Protein AF-A0AAU2EAS0-F1 (afdb_monomer_lite)

Radius of gyration: 35.14 Å; chains: 1; bounding box: 96×93×83 Å

Sequence (402 aa):
MPTAEDPQQRPADDPFEGLVLDEEFVRSAAVQEKSGRTRMLAARWKDNPPVDPGGRRSVNDGPKPGRRFGRKPKPVDPWGNVRRRPRRSWQAPVFVLLAVGVALAALNIDDLRNWNAARQGGGSADAAPAAVPTVGPETAKPSAAPPRVDDQQPTVARPWAGSPAEGWPAGPDAIVLPPATAVGVFDQEQVTDQLKLVKDFLVAANLDPAVIAAGRPEAALALLDQQPRERAVTALDKPSADLEGTWLFSRFNLRDAVPATDTVKVQGRTSFEGDGEDGVLVHTDYTFVYALRPGNGAAPVPGAVVAPATWTARTVVRREITFRFYDPKNYKVDPKKINFEKTESFAGNSSCSIDDGFYHPQFEQLAFGSSPEPSQTGPTTDPYDRSGAIRTDGVCGTVSRS

Secondary structure (DSSP, 8-state):
-PPPPPP-PPPS--TTTT----HHHHHH-S--PPPHHHHHHHHHHHHS-----S--------PPPPP----PPP-B-TTS-B-------THHHHHHHHHHHHHHHHHTHHHHHHHHHHHH--S--PPPP-PPPP--S-SS--SSPPPP------BSSSTTTTSGGGGS-BGGGG-PPPPP--BTTB-HHHHHHHHHHHHHHHHHHHT-HHHHTT---HHHHTTB-HHHHHHHHHHHHS-BTTB-TTSS---B-TTTEEES-S--EEEEEEEEEE-SSS-EEEEEEEEEEEEEEE-TT-EEPTT----TTSB-EEEEEEEEEEEEE--TTTS---TTSBEEEEEEEEEESS-SS--SSSB---BTTEE-SSPPPPP--SPEE-TT--SSPPP-S----EES--

Foldseek 3Di:
DDDDDDDDDDPPDPVCVPDDPDPVVVVPDPDDDDDPVVVVVVVVCVVPPDDDPPDDDPPPDDDDDDDDDDDDDQDDDPVRDRDDDPPPPPCPVVVVVVVVVVVVCVVCVVVVVVVVVVVPDPDDDDDDQPPQAQDAADDDFDQWFDDFGPDDFAWLVRLQPRHNLSNFDKALNSADFDQAQAFQPRHRVLRVLVSVLVSQLLRLQELPLCLQAVHDSVSNLVQAWDVVSVLLVCCQVPWDPVRFLPLRHAYADQQFKHASDSIKGKYWYWDKHYPVQSKIKIWIKMKIKTKIAGHVQWDFDPPDPDPRHIGIDIKIKIKIWIWIQHDVVVDVIDSSHTDTPDIDMDIAQFALPDRNSHGRGDDPGIDGDPDDGPPQPDEADASRIRSDDDDDPSRRHHYPGD

Structure (mmCIF, N/CA/C/O backbone):
data_AF-A0AAU2EAS0-F1
#
_entry.id   AF-A0AAU2EAS0-F1
#
loop_
_atom_site.group_PDB
_atom_site.id
_atom_site.type_symbol
_atom_site.label_atom_id
_atom_site.label_alt_id
_atom_site.label_comp_id
_atom_site.label_asym_id
_atom_site.label_entity_id
_atom_site.label_seq_id
_atom_site.pdbx_PDB_ins_code
_atom_site.Cartn_x
_atom_site.Cartn_y
_atom_site.Cartn_z
_atom_site.occupancy
_atom_site.B_iso_or_equiv
_atom_site.auth_seq_id
_atom_site.auth_comp_id
_atom_site.auth_asym_id
_atom_site.auth_atom_id
_atom_site.pdbx_PDB_model_num
ATOM 1 N N . MET A 1 1 ? -49.210 -14.762 -32.718 1.00 44.00 1 MET A N 1
ATOM 2 C CA . MET A 1 1 ? -47.930 -15.490 -32.606 1.00 44.00 1 MET A CA 1
ATOM 3 C C . MET A 1 1 ? -47.893 -16.098 -31.213 1.00 44.00 1 MET A C 1
ATOM 5 O O . MET A 1 1 ? -48.031 -15.324 -30.273 1.00 44.00 1 MET A O 1
ATOM 9 N N . PRO A 1 2 ? -47.857 -17.430 -31.072 1.00 45.62 2 PRO A N 1
ATOM 10 C CA . PRO A 1 2 ? -47.886 -18.085 -29.769 1.00 45.62 2 PRO A CA 1
ATOM 11 C C . PRO A 1 2 ? -46.558 -17.869 -29.028 1.00 45.62 2 PRO A C 1
ATOM 13 O O . PRO A 1 2 ? -45.495 -17.816 -29.644 1.00 45.62 2 PRO A O 1
ATOM 16 N N . THR A 1 3 ? -46.656 -17.692 -27.715 1.00 45.47 3 THR A N 1
ATOM 17 C CA . THR A 1 3 ? -45.556 -17.566 -26.755 1.00 45.47 3 THR A CA 1
ATOM 18 C C . THR A 1 3 ? -44.766 -18.872 -26.700 1.00 45.47 3 THR A C 1
ATOM 20 O O . THR A 1 3 ? -45.363 -19.943 -26.627 1.00 45.47 3 THR A O 1
ATOM 23 N N . ALA A 1 4 ? -43.437 -18.777 -26.770 1.00 51.62 4 ALA A N 1
ATOM 24 C CA . ALA A 1 4 ? -42.536 -19.922 -26.730 1.00 51.62 4 ALA A CA 1
ATOM 25 C C . ALA A 1 4 ? -42.695 -20.697 -25.413 1.00 51.62 4 ALA A C 1
ATOM 27 O O . ALA A 1 4 ? -42.632 -20.111 -24.332 1.00 51.62 4 ALA A O 1
ATOM 28 N N . GLU A 1 5 ? -42.921 -22.002 -25.542 1.00 53.66 5 GLU A N 1
ATOM 29 C CA . GLU A 1 5 ? -42.917 -22.970 -24.452 1.00 53.66 5 GLU A CA 1
ATOM 30 C C . GLU A 1 5 ? -41.537 -23.029 -23.780 1.00 53.66 5 GLU A C 1
ATOM 32 O O . GLU A 1 5 ? -40.491 -22.945 -24.428 1.00 53.66 5 GLU A O 1
ATOM 37 N N . ASP A 1 6 ? -41.576 -23.167 -22.459 1.00 54.75 6 ASP A N 1
ATOM 38 C CA . ASP A 1 6 ? -40.450 -23.357 -21.548 1.00 54.75 6 ASP A CA 1
ATOM 39 C C . ASP A 1 6 ? -39.645 -24.617 -21.944 1.00 54.75 6 ASP A C 1
ATOM 41 O O . ASP A 1 6 ? -40.243 -25.691 -22.102 1.00 54.75 6 ASP A O 1
ATOM 45 N N . PRO A 1 7 ? -38.315 -24.549 -22.161 1.00 58.56 7 PRO A N 1
ATOM 46 C CA . PRO A 1 7 ? -37.554 -25.727 -22.548 1.00 58.56 7 PRO A CA 1
ATOM 47 C C . PRO A 1 7 ? -37.453 -26.696 -21.366 1.00 58.56 7 PRO A C 1
ATOM 49 O O . PRO A 1 7 ? -36.887 -26.382 -20.321 1.00 58.56 7 PRO A O 1
ATOM 52 N N . GLN A 1 8 ? -37.985 -27.902 -21.572 1.00 57.97 8 GLN A N 1
ATOM 53 C CA . GLN A 1 8 ? -37.895 -29.051 -20.671 1.00 57.97 8 GLN A CA 1
ATOM 54 C C . GLN A 1 8 ? -36.509 -29.168 -20.009 1.00 57.97 8 GLN A C 1
ATOM 56 O O . GLN A 1 8 ? -35.476 -29.137 -20.686 1.00 57.97 8 GLN A O 1
ATOM 61 N N . GLN A 1 9 ? -36.499 -29.337 -18.682 1.00 55.31 9 GLN A N 1
ATOM 62 C CA . GLN A 1 9 ? -35.306 -29.639 -17.890 1.00 55.31 9 GLN A CA 1
ATOM 63 C C . GLN A 1 9 ? -34.540 -30.817 -18.505 1.00 55.31 9 GLN A C 1
ATOM 65 O O . GLN A 1 9 ? -35.053 -31.932 -18.613 1.00 55.31 9 GLN A O 1
ATOM 70 N N . ARG A 1 10 ? -33.296 -30.548 -18.916 1.00 61.62 10 ARG A N 1
ATOM 71 C CA . ARG A 1 10 ? -32.333 -31.571 -19.332 1.00 61.62 10 ARG A CA 1
ATOM 72 C C . ARG A 1 10 ? -32.112 -32.539 -18.156 1.00 61.62 10 ARG A C 1
ATOM 74 O O . ARG A 1 10 ? -31.970 -32.055 -17.033 1.00 61.62 10 ARG A O 1
ATOM 81 N N . PRO A 1 11 ? -32.074 -33.866 -18.378 1.00 60.28 11 PRO A N 1
ATOM 82 C CA . PRO A 1 11 ? -31.712 -34.812 -17.325 1.00 60.28 11 PRO A CA 1
ATOM 83 C C . PRO A 1 11 ? -30.334 -34.453 -16.747 1.00 60.28 11 PRO A C 1
ATOM 85 O O . PRO A 1 11 ? -29.430 -34.081 -17.493 1.00 60.28 11 PRO A O 1
ATOM 88 N N . ALA A 1 12 ? -30.230 -34.509 -15.418 1.00 61.00 12 ALA A N 1
ATOM 89 C CA . ALA A 1 12 ? -29.131 -33.964 -14.618 1.00 61.00 12 ALA A CA 1
ATOM 90 C C . ALA A 1 12 ? -27.866 -34.838 -14.574 1.00 61.00 12 ALA A C 1
ATOM 92 O O . ALA A 1 12 ? -26.908 -34.459 -13.913 1.00 61.00 12 ALA A O 1
ATOM 93 N N . ASP A 1 13 ? -27.842 -35.969 -15.274 1.00 65.62 13 ASP A N 1
ATOM 94 C CA . ASP A 1 13 ? -26.672 -36.841 -15.294 1.00 65.62 13 ASP A CA 1
ATOM 95 C C . ASP A 1 13 ? -25.756 -36.412 -16.446 1.00 65.62 13 ASP A C 1
ATOM 97 O O . ASP A 1 13 ? -25.936 -36.833 -17.593 1.00 65.62 13 ASP A O 1
ATOM 101 N N . ASP A 1 14 ? -24.794 -35.532 -16.157 1.00 71.75 14 ASP A N 1
ATOM 102 C CA . ASP A 1 14 ? -23.680 -35.286 -17.070 1.00 71.75 14 ASP A CA 1
ATOM 103 C C . ASP A 1 14 ? -22.786 -36.542 -17.066 1.00 71.75 14 ASP A C 1
ATOM 105 O O . ASP A 1 14 ? -22.161 -36.851 -16.050 1.00 71.75 14 ASP A O 1
ATOM 109 N N . PRO A 1 15 ? -22.695 -37.297 -18.180 1.00 69.81 15 PRO A N 1
ATOM 110 C CA . PRO A 1 15 ? -21.902 -38.526 -18.236 1.00 69.81 15 PRO A CA 1
ATOM 111 C C . PRO A 1 15 ? -20.395 -38.281 -18.059 1.00 69.81 15 PRO A C 1
ATOM 113 O O . PRO A 1 15 ? -19.621 -39.239 -18.010 1.00 69.81 15 PRO A O 1
ATOM 116 N N . PHE A 1 16 ? -19.968 -37.018 -18.001 1.00 68.69 16 PHE A N 1
ATOM 117 C CA . PHE A 1 16 ? -18.593 -36.605 -17.761 1.00 68.69 16 PHE A CA 1
ATOM 118 C C . PHE A 1 16 ? -18.350 -36.115 -16.325 1.00 68.69 16 PHE A C 1
ATOM 120 O O . PHE A 1 16 ? -17.200 -35.839 -15.968 1.00 68.69 16 PHE A O 1
ATOM 127 N N . GLU A 1 17 ? -19.385 -36.043 -15.484 1.00 64.50 17 GLU A N 1
ATOM 128 C CA . GLU A 1 17 ? -19.257 -35.642 -14.085 1.00 64.50 17 GLU A CA 1
ATOM 129 C C . GLU A 1 17 ? -18.503 -36.730 -13.301 1.00 64.50 17 GLU A C 1
ATOM 131 O O . GLU A 1 17 ? -18.980 -37.844 -13.096 1.00 64.50 17 GLU A O 1
ATOM 136 N N . GLY A 1 18 ? -17.257 -36.427 -12.921 1.00 69.25 18 GLY A N 1
ATOM 137 C CA . GLY A 1 18 ? -16.354 -37.365 -12.244 1.00 69.25 18 GLY A CA 1
ATOM 138 C C . GLY A 1 18 ? -15.391 -38.131 -13.158 1.00 69.25 18 GLY A C 1
ATOM 139 O O . GLY A 1 18 ? -14.654 -38.987 -12.664 1.00 69.25 18 GLY A O 1
ATOM 140 N N . LEU A 1 19 ? -15.335 -37.828 -14.463 1.00 76.00 19 LEU A N 1
ATOM 141 C CA . LEU A 1 19 ? -14.329 -38.415 -15.351 1.00 76.00 19 LEU A CA 1
ATOM 142 C C . LEU A 1 19 ? -12.927 -37.887 -14.997 1.00 76.00 19 LEU A C 1
ATOM 144 O O . LEU A 1 19 ? -12.584 -36.738 -15.277 1.00 76.00 19 LEU A O 1
ATOM 148 N N . VAL A 1 20 ? -12.095 -38.746 -14.410 1.00 78.25 20 VAL A N 1
ATOM 149 C CA . VAL A 1 20 ? -10.691 -38.446 -14.104 1.00 78.25 20 VAL A CA 1
ATOM 150 C C . VAL A 1 20 ? -9.820 -38.918 -15.269 1.00 78.25 20 VAL A C 1
ATOM 152 O O . VAL A 1 20 ? -9.676 -40.111 -15.519 1.00 78.25 20 VAL A O 1
ATOM 155 N N . LEU A 1 21 ? -9.251 -37.965 -16.010 1.00 82.25 21 LEU A N 1
ATOM 156 C CA . LEU A 1 21 ? -8.380 -38.212 -17.165 1.00 82.25 21 LEU A CA 1
ATOM 157 C C . LEU A 1 21 ? -6.929 -38.450 -16.722 1.00 82.25 21 LEU A C 1
ATOM 159 O O . LEU A 1 21 ? -6.027 -37.683 -17.065 1.00 82.25 21 LEU A O 1
ATOM 163 N N . ASP A 1 22 ? -6.715 -39.480 -15.912 1.00 82.69 22 ASP A N 1
ATOM 164 C CA . ASP A 1 22 ? -5.387 -39.861 -15.443 1.00 82.69 22 ASP A CA 1
ATOM 165 C C . ASP A 1 22 ? -4.621 -40.727 -16.461 1.00 82.69 22 ASP A C 1
ATOM 167 O O . ASP A 1 22 ? -5.073 -41.039 -17.568 1.00 82.69 22 ASP A O 1
ATOM 171 N N . GLU A 1 23 ? -3.394 -41.098 -16.103 1.00 79.56 23 GLU A N 1
ATOM 172 C CA . GLU A 1 23 ? -2.523 -41.864 -16.990 1.00 79.56 23 GLU A CA 1
ATOM 173 C C . GLU A 1 23 ? -3.018 -43.307 -17.220 1.00 79.56 23 GLU A C 1
ATOM 175 O O . GLU A 1 23 ? -2.691 -43.916 -18.242 1.00 79.56 23 GLU A O 1
ATOM 180 N N . GLU A 1 24 ? -3.842 -43.853 -16.321 1.00 81.44 24 GLU A N 1
ATOM 181 C CA . GLU A 1 24 ? -4.450 -45.177 -16.470 1.00 81.44 24 GLU A CA 1
ATOM 182 C C . GLU A 1 24 ? -5.606 -45.146 -17.484 1.00 81.44 24 GLU A C 1
ATOM 184 O O . GLU A 1 24 ? -5.688 -46.020 -18.358 1.00 81.44 24 GLU A O 1
ATOM 189 N N . PHE A 1 25 ? -6.423 -44.088 -17.469 1.00 81.00 25 PHE A N 1
ATOM 190 C CA . PHE A 1 25 ? -7.437 -43.826 -18.494 1.00 81.00 25 PHE A CA 1
ATOM 191 C C . PHE A 1 25 ? -6.817 -43.741 -19.898 1.00 81.00 25 PHE A C 1
ATOM 193 O O . PHE A 1 25 ? -7.283 -44.383 -20.842 1.00 81.00 25 PHE A O 1
ATOM 200 N N . VAL A 1 26 ? -5.703 -43.014 -20.043 1.00 77.31 26 VAL A N 1
ATOM 201 C CA . VAL A 1 26 ? -5.007 -42.884 -21.337 1.00 77.31 26 VAL A CA 1
ATOM 202 C C . VAL A 1 26 ? -4.434 -44.225 -21.813 1.00 77.31 26 VAL A C 1
ATOM 204 O O . VAL A 1 26 ? -4.465 -44.525 -23.009 1.00 77.31 26 VAL A O 1
ATOM 207 N N . ARG A 1 27 ? -3.922 -45.059 -20.898 1.00 78.50 27 ARG A N 1
ATOM 208 C CA . ARG A 1 27 ? -3.342 -46.370 -21.239 1.00 78.50 27 ARG A CA 1
ATOM 209 C C . ARG A 1 27 ? -4.390 -47.436 -21.566 1.00 78.50 27 ARG A C 1
ATOM 211 O O . ARG A 1 27 ? -4.086 -48.332 -22.350 1.00 78.50 27 ARG A O 1
ATOM 218 N N . SER A 1 28 ? -5.591 -47.347 -20.998 1.00 79.31 28 SER A N 1
ATOM 219 C CA . SER A 1 28 ? -6.680 -48.318 -21.198 1.00 79.31 28 SER A CA 1
ATOM 220 C C . SER A 1 28 ? -7.534 -48.065 -22.450 1.00 79.31 28 SER A C 1
ATOM 222 O O . SER A 1 28 ? -8.387 -48.887 -22.790 1.00 79.31 28 SER A O 1
ATOM 224 N N . ALA A 1 29 ? -7.289 -46.973 -23.183 1.00 80.88 29 ALA A N 1
ATOM 225 C CA . ALA A 1 29 ? -8.020 -46.642 -24.401 1.00 80.88 29 ALA A CA 1
ATOM 226 C C . ALA A 1 29 ? -7.905 -47.745 -25.476 1.00 80.88 29 ALA A C 1
ATOM 228 O O . ALA A 1 29 ? -6.829 -48.017 -26.013 1.00 80.88 29 ALA A O 1
ATOM 229 N N . ALA A 1 30 ? -9.045 -48.339 -25.846 1.00 79.75 30 ALA A N 1
ATOM 230 C CA . ALA A 1 30 ? -9.130 -49.399 -26.857 1.00 79.75 30 ALA A CA 1
ATOM 231 C C . ALA A 1 30 ? -8.795 -48.920 -28.284 1.00 79.75 30 ALA A C 1
ATOM 233 O O . ALA A 1 30 ? -8.456 -49.726 -29.152 1.00 79.75 30 ALA A O 1
ATOM 234 N N . VAL A 1 31 ? -8.891 -47.610 -28.535 1.00 76.06 31 VAL A N 1
ATOM 235 C CA . VAL A 1 31 ? -8.602 -46.988 -29.831 1.00 76.06 31 VAL A CA 1
ATOM 236 C C . VAL A 1 31 ? -7.561 -45.896 -29.632 1.00 76.06 31 VAL A C 1
ATOM 238 O O . VAL A 1 31 ? -7.829 -44.864 -29.026 1.00 76.06 31 VAL A O 1
ATOM 241 N N . GLN A 1 32 ? -6.368 -46.114 -30.180 1.00 75.06 32 GLN A N 1
ATOM 242 C CA . GLN A 1 32 ? -5.329 -45.093 -30.249 1.00 75.06 32 GLN A CA 1
ATOM 243 C C . GLN A 1 32 ? -5.331 -44.458 -31.636 1.00 75.06 32 GLN A C 1
ATOM 245 O O . GLN A 1 32 ? -4.895 -45.060 -32.622 1.00 75.06 32 GLN A O 1
ATOM 250 N N . GLU A 1 33 ? -5.801 -43.217 -31.725 1.00 80.56 33 GLU A N 1
ATOM 251 C CA . GLU A 1 33 ? -5.630 -42.434 -32.940 1.00 80.56 33 GLU A CA 1
ATOM 252 C C . GLU A 1 33 ? -4.224 -41.842 -33.019 1.00 80.56 33 GLU A C 1
ATOM 254 O O . GLU A 1 33 ? -3.668 -41.308 -32.059 1.00 80.56 33 GLU A O 1
ATOM 259 N N . LYS A 1 34 ? -3.638 -41.885 -34.216 1.00 82.12 34 LYS A N 1
ATOM 260 C CA . LYS A 1 34 ? -2.358 -41.228 -34.473 1.00 82.12 34 LYS A CA 1
ATOM 261 C C . LYS A 1 34 ? -2.511 -39.709 -34.327 1.00 82.12 34 LYS A C 1
ATOM 263 O O . LYS A 1 34 ? -3.485 -39.129 -34.823 1.00 82.12 34 LYS A O 1
ATOM 268 N N . SER A 1 35 ? -1.498 -39.065 -33.736 1.00 82.56 35 SER A N 1
ATOM 269 C CA . SER A 1 35 ? -1.426 -37.600 -33.633 1.00 82.56 35 SER A CA 1
ATOM 270 C C . SER A 1 35 ? -1.692 -36.930 -34.990 1.00 82.56 35 SER A C 1
ATOM 272 O O . SER A 1 35 ? -1.351 -37.486 -36.044 1.00 82.56 35 SER A O 1
ATOM 274 N N . GLY A 1 36 ? -2.271 -35.723 -34.987 1.00 80.50 36 GLY A N 1
ATOM 275 C CA . GLY A 1 36 ? -2.578 -34.987 -36.223 1.00 80.50 36 GLY A CA 1
ATOM 276 C C . GLY A 1 36 ? -1.362 -34.850 -37.150 1.00 80.50 36 GLY A C 1
ATOM 277 O O . GLY A 1 36 ? -1.465 -35.062 -38.358 1.00 80.50 36 GLY A O 1
ATOM 278 N N . ARG A 1 37 ? -0.170 -34.645 -36.574 1.00 79.56 37 ARG A N 1
ATOM 279 C CA . ARG A 1 37 ? 1.103 -34.592 -37.308 1.00 79.56 37 ARG A CA 1
ATOM 280 C C . ARG A 1 37 ? 1.444 -35.912 -38.000 1.00 79.56 37 ARG A C 1
ATOM 282 O O . ARG A 1 37 ? 1.909 -35.907 -39.138 1.00 79.56 37 ARG A O 1
ATOM 289 N N . THR A 1 38 ? 1.209 -37.046 -37.345 1.00 82.44 38 THR A N 1
ATOM 290 C CA . THR A 1 38 ? 1.463 -38.373 -37.923 1.00 82.44 38 THR A CA 1
ATOM 291 C C . THR A 1 38 ? 0.492 -38.679 -39.064 1.00 82.44 38 THR A C 1
ATOM 293 O O . THR A 1 38 ? 0.906 -39.254 -40.067 1.00 82.44 38 THR A O 1
ATOM 296 N N . ARG A 1 39 ? -0.779 -38.264 -38.953 1.00 83.62 39 ARG A N 1
ATOM 297 C CA . ARG A 1 39 ? -1.760 -38.381 -40.046 1.00 83.62 39 ARG A CA 1
ATOM 298 C C . ARG A 1 39 ? -1.379 -37.511 -41.242 1.00 83.62 39 ARG A C 1
ATOM 300 O O . ARG A 1 39 ? -1.379 -38.007 -42.364 1.00 83.62 39 ARG A O 1
ATOM 307 N N . MET A 1 40 ? -0.962 -36.266 -41.001 1.00 84.94 40 MET A N 1
ATOM 308 C CA . MET A 1 40 ? -0.454 -35.377 -42.052 1.00 84.94 40 MET A CA 1
ATOM 309 C C . MET A 1 40 ? 0.780 -35.949 -42.756 1.00 84.94 40 MET A C 1
ATOM 311 O O . MET A 1 40 ? 0.846 -35.917 -43.980 1.00 84.94 40 MET A O 1
ATOM 315 N N . LEU A 1 41 ? 1.749 -36.496 -42.012 1.00 83.69 41 LEU A N 1
ATOM 316 C CA . LEU A 1 41 ? 2.936 -37.123 -42.604 1.00 83.69 41 LEU A CA 1
ATOM 317 C C . LEU A 1 41 ? 2.582 -38.382 -43.396 1.00 83.69 41 LEU A C 1
ATOM 319 O O . LEU A 1 41 ? 3.081 -38.552 -44.501 1.00 83.69 41 LEU A O 1
ATOM 323 N N . ALA A 1 42 ? 1.693 -39.229 -42.873 1.00 82.94 42 ALA A N 1
ATOM 324 C CA . ALA A 1 42 ? 1.240 -40.426 -43.574 1.00 82.94 42 ALA A CA 1
ATOM 325 C C . ALA A 1 42 ? 0.490 -40.088 -44.873 1.00 82.94 42 ALA A C 1
ATOM 327 O O . ALA A 1 42 ? 0.729 -40.735 -45.888 1.00 82.94 42 ALA A O 1
ATOM 328 N N . ALA A 1 43 ? -0.363 -39.057 -44.867 1.00 83.81 43 ALA A N 1
ATOM 329 C CA . ALA A 1 43 ? -1.012 -38.550 -46.075 1.00 83.81 43 ALA A CA 1
ATOM 330 C C . ALA A 1 43 ? 0.021 -37.984 -47.064 1.00 83.81 43 ALA A C 1
ATOM 332 O O . ALA A 1 43 ? 0.046 -38.381 -48.224 1.00 83.81 43 ALA A O 1
ATOM 333 N N . ARG A 1 44 ? 0.954 -37.150 -46.585 1.00 80.94 44 ARG A N 1
ATOM 334 C CA . ARG A 1 44 ? 2.026 -36.575 -47.411 1.00 80.94 44 ARG A CA 1
ATOM 335 C C . ARG A 1 44 ? 2.905 -37.644 -48.060 1.00 80.94 44 ARG A C 1
ATOM 337 O O . ARG A 1 44 ? 3.296 -37.483 -49.208 1.00 80.94 44 ARG A O 1
ATOM 344 N N . TRP A 1 45 ? 3.215 -38.720 -47.341 1.00 85.75 45 TRP A N 1
ATOM 345 C CA . TRP A 1 45 ? 4.032 -39.828 -47.844 1.00 85.75 45 TRP A CA 1
ATOM 346 C C . TRP A 1 45 ? 3.270 -40.787 -48.757 1.00 85.75 45 TRP A C 1
ATOM 348 O O . TRP A 1 45 ? 3.908 -41.539 -49.489 1.00 85.75 45 TRP A O 1
ATOM 358 N N . LYS A 1 46 ? 1.932 -40.760 -48.735 1.00 80.38 46 LYS A N 1
ATOM 359 C CA . LYS A 1 46 ? 1.097 -41.503 -49.684 1.00 80.38 46 LYS A CA 1
ATOM 360 C C . LYS A 1 46 ? 1.213 -40.916 -51.093 1.00 80.38 46 LYS A C 1
ATOM 362 O O . LYS A 1 46 ? 1.302 -41.679 -52.048 1.00 80.38 46 LYS A O 1
ATOM 367 N N . ASP A 1 47 ? 1.279 -39.588 -51.189 1.00 79.88 47 ASP A N 1
ATOM 368 C CA . ASP A 1 47 ? 1.386 -38.873 -52.467 1.00 79.88 47 ASP A CA 1
ATOM 369 C C . ASP A 1 47 ? 2.846 -38.600 -52.869 1.00 79.88 47 ASP A C 1
ATOM 371 O O . ASP A 1 47 ? 3.178 -38.603 -54.050 1.00 79.88 47 ASP A O 1
ATOM 375 N N . ASN A 1 48 ? 3.733 -38.386 -51.891 1.00 80.69 48 ASN A N 1
ATOM 376 C CA . ASN A 1 48 ? 5.159 -38.118 -52.092 1.00 80.69 48 ASN A CA 1
ATOM 377 C C . ASN A 1 48 ? 6.008 -38.943 -51.111 1.00 80.69 48 ASN A C 1
ATOM 379 O O . ASN A 1 48 ? 6.420 -38.426 -50.061 1.00 80.69 48 ASN A O 1
ATOM 383 N N . PRO A 1 49 ? 6.271 -40.229 -51.409 1.00 77.31 49 PRO A N 1
ATOM 384 C CA . PRO A 1 49 ? 7.150 -41.036 -50.579 1.00 77.31 49 PRO A CA 1
ATOM 385 C C . PRO A 1 49 ? 8.561 -40.423 -50.566 1.00 77.31 49 PRO A C 1
ATOM 387 O O . PRO A 1 49 ? 9.032 -39.938 -51.599 1.00 77.31 49 PRO A O 1
ATOM 390 N N . PRO A 1 50 ? 9.255 -40.417 -49.415 1.00 71.75 50 PRO A N 1
ATOM 391 C CA . PRO A 1 50 ? 10.613 -39.902 -49.341 1.00 71.75 50 PRO A CA 1
ATOM 392 C C . PRO A 1 50 ? 11.518 -40.689 -50.295 1.00 71.75 50 PRO A C 1
ATOM 394 O O . PRO A 1 50 ? 11.616 -41.914 -50.216 1.00 71.75 50 PRO A O 1
ATOM 397 N N . VAL A 1 51 ? 12.176 -39.975 -51.206 1.00 69.69 51 VAL A N 1
ATOM 398 C CA . VAL A 1 51 ? 13.189 -40.551 -52.090 1.00 69.69 51 VAL A CA 1
ATOM 399 C C . VAL A 1 51 ? 14.428 -40.815 -51.242 1.00 69.69 51 VAL A C 1
ATOM 401 O O . VAL A 1 51 ? 15.040 -39.880 -50.730 1.00 69.69 51 VAL A O 1
ATOM 404 N N . ASP A 1 52 ? 14.772 -42.091 -51.068 1.00 54.41 52 ASP A N 1
ATOM 405 C CA . ASP A 1 52 ? 16.031 -42.513 -50.454 1.00 54.41 52 ASP A CA 1
ATOM 406 C C . ASP A 1 52 ? 17.195 -41.874 -51.235 1.00 54.41 52 ASP A C 1
ATOM 408 O O . ASP A 1 52 ? 17.321 -42.137 -52.439 1.00 54.41 52 ASP A O 1
ATOM 412 N N . PRO A 1 53 ? 18.039 -41.023 -50.617 1.00 51.53 53 PRO A N 1
ATOM 413 C CA . PRO A 1 53 ? 19.236 -40.505 -51.258 1.00 51.53 53 PRO A CA 1
ATOM 414 C C . PRO A 1 53 ? 20.267 -41.637 -51.338 1.00 51.53 53 PRO A C 1
ATOM 416 O O . PRO A 1 53 ? 21.209 -41.692 -50.555 1.00 51.53 53 PRO A O 1
ATOM 419 N N . GLY A 1 54 ? 20.032 -42.569 -52.268 1.00 54.22 54 GLY A N 1
ATOM 420 C CA . GLY A 1 54 ? 20.932 -43.627 -52.722 1.00 54.22 54 GLY A CA 1
ATOM 421 C C . GLY A 1 54 ? 21.902 -44.129 -51.661 1.00 54.22 54 GLY A C 1
ATOM 422 O O . GLY A 1 54 ? 23.100 -43.870 -51.767 1.00 54.22 54 GLY A O 1
ATOM 423 N N . GLY A 1 55 ? 21.405 -44.834 -50.641 1.00 50.19 55 GLY A N 1
ATOM 424 C CA . GLY A 1 55 ? 22.247 -45.052 -49.472 1.00 50.19 55 GLY A CA 1
ATOM 425 C C . GLY A 1 55 ? 21.944 -46.244 -48.585 1.00 50.19 55 GLY A C 1
ATOM 426 O O . GLY A 1 55 ? 22.304 -46.153 -47.414 1.00 50.19 55 GLY A O 1
ATOM 427 N N . ARG A 1 56 ? 21.341 -47.335 -49.090 1.00 46.28 56 ARG A N 1
ATOM 428 C CA . ARG A 1 56 ? 21.541 -48.732 -48.618 1.00 46.28 56 ARG A CA 1
ATOM 429 C C . ARG A 1 56 ? 20.569 -49.705 -49.301 1.00 46.28 56 ARG A C 1
ATOM 431 O O . ARG A 1 56 ? 19.478 -49.962 -48.810 1.00 46.28 56 ARG A O 1
ATOM 438 N N . ARG A 1 57 ? 21.012 -50.355 -50.381 1.00 41.66 57 ARG A N 1
ATOM 439 C CA . ARG A 1 57 ? 20.478 -51.674 -50.761 1.00 41.66 57 ARG A CA 1
ATOM 440 C C . ARG A 1 57 ? 21.486 -52.729 -50.330 1.00 41.66 57 ARG A C 1
ATOM 442 O O . ARG A 1 57 ? 22.554 -52.840 -50.927 1.00 41.66 57 ARG A O 1
ATOM 449 N N . SER A 1 58 ? 21.159 -53.497 -49.294 1.00 46.31 58 SER A N 1
ATOM 450 C CA . SER A 1 58 ? 21.819 -54.777 -49.043 1.00 46.31 58 SER A CA 1
ATOM 451 C C . SER A 1 58 ? 21.302 -55.782 -50.072 1.00 46.31 58 SER A C 1
ATOM 453 O O . SER A 1 58 ? 20.370 -56.536 -49.811 1.00 46.31 58 SER A O 1
ATOM 455 N N . VAL A 1 59 ? 21.880 -55.768 -51.269 1.00 43.75 59 VAL A N 1
ATOM 456 C CA . VAL A 1 59 ? 21.738 -56.875 -52.219 1.00 43.75 59 VAL A CA 1
ATOM 457 C C . VAL A 1 59 ? 22.672 -57.998 -51.779 1.00 43.75 59 VAL A C 1
ATOM 459 O O . VAL A 1 59 ? 23.780 -58.159 -52.280 1.00 43.75 59 VAL A O 1
ATOM 462 N N . ASN A 1 60 ? 22.219 -58.757 -50.784 1.00 49.03 60 ASN A N 1
ATOM 463 C CA . ASN A 1 60 ? 22.554 -60.170 -50.714 1.00 49.03 60 ASN A CA 1
ATOM 464 C C . ASN A 1 60 ? 21.588 -60.854 -51.676 1.00 49.03 60 ASN A C 1
ATOM 466 O O . ASN A 1 60 ? 20.426 -60.966 -51.322 1.00 49.03 60 ASN A O 1
ATOM 470 N N . ASP A 1 61 ? 22.038 -61.165 -52.894 1.00 48.97 61 ASP A N 1
ATOM 471 C CA . ASP A 1 61 ? 21.631 -62.339 -53.686 1.00 48.97 61 ASP A CA 1
ATOM 472 C C . ASP A 1 61 ? 22.244 -62.254 -55.094 1.00 48.97 61 ASP A C 1
ATOM 474 O O . ASP A 1 61 ? 21.855 -61.450 -55.937 1.00 48.97 61 ASP A O 1
ATOM 478 N N . GLY A 1 62 ? 23.255 -63.090 -55.337 1.00 42.34 62 GLY A N 1
ATOM 479 C CA . GLY A 1 62 ? 23.921 -63.266 -56.627 1.00 42.34 62 GLY A CA 1
ATOM 480 C C . GLY A 1 62 ? 24.785 -64.537 -56.610 1.00 42.34 62 GLY A C 1
ATOM 481 O O . GLY A 1 62 ? 25.344 -64.875 -55.560 1.00 42.34 62 GLY A O 1
ATOM 482 N N . PRO A 1 63 ? 24.867 -65.297 -57.718 1.00 39.53 63 PRO A N 1
ATOM 483 C CA . PRO A 1 63 ? 25.287 -66.696 -57.700 1.00 39.53 63 PRO A CA 1
ATOM 484 C C . PRO A 1 63 ? 26.794 -66.846 -57.456 1.00 39.53 63 PRO A C 1
ATOM 486 O O . PRO A 1 63 ? 27.607 -66.125 -58.029 1.00 39.53 63 PRO A O 1
ATOM 489 N N . LYS A 1 64 ? 27.173 -67.815 -56.613 1.00 49.88 64 LYS A N 1
ATOM 490 C CA . LYS A 1 64 ? 28.572 -68.144 -56.288 1.00 49.88 64 LYS A CA 1
ATOM 491 C C . LYS A 1 64 ? 29.227 -68.973 -57.405 1.00 49.88 64 LYS A C 1
ATOM 493 O O . LYS A 1 64 ? 28.772 -70.095 -57.625 1.00 49.88 64 LYS A O 1
ATOM 498 N N . PRO A 1 65 ? 30.360 -68.543 -57.998 1.00 42.38 65 PRO A N 1
ATOM 499 C CA . PRO A 1 65 ? 31.261 -69.430 -58.722 1.00 42.38 65 PRO A CA 1
ATOM 500 C C . PRO A 1 65 ? 32.461 -69.838 -57.852 1.00 42.38 65 PRO A C 1
ATOM 502 O O . PRO A 1 65 ? 32.836 -69.176 -56.882 1.00 42.38 65 PRO A O 1
ATOM 505 N N . GLY A 1 66 ? 33.026 -70.996 -58.190 1.00 40.69 66 GLY A N 1
ATOM 506 C CA . GLY A 1 66 ? 33.884 -71.811 -57.338 1.00 40.69 66 GLY A CA 1
ATOM 507 C C . GLY A 1 66 ? 35.228 -71.196 -56.943 1.00 40.69 66 GLY A C 1
ATOM 508 O O . GLY A 1 66 ? 35.893 -70.495 -57.702 1.00 40.69 66 GLY A O 1
ATOM 509 N N . ARG A 1 67 ? 35.655 -71.542 -55.724 1.00 46.44 67 ARG A N 1
ATOM 510 C CA . ARG A 1 67 ? 36.992 -71.266 -55.193 1.00 46.44 67 ARG A CA 1
ATOM 511 C C . ARG A 1 67 ? 38.044 -72.029 -55.992 1.00 46.44 67 ARG A C 1
ATOM 513 O O . ARG A 1 67 ? 38.036 -73.258 -56.006 1.00 46.44 67 ARG A O 1
ATOM 520 N N . ARG A 1 68 ? 39.028 -71.310 -56.530 1.00 42.03 68 ARG A N 1
ATOM 521 C CA . ARG A 1 68 ? 40.323 -71.889 -56.888 1.00 42.03 68 ARG A CA 1
ATOM 522 C C . ARG A 1 68 ? 41.449 -70.912 -56.546 1.00 42.03 68 ARG A C 1
ATOM 524 O O . ARG A 1 68 ? 41.453 -69.773 -56.990 1.00 42.03 68 ARG A O 1
ATOM 531 N N . PHE A 1 69 ? 42.386 -71.439 -55.762 1.00 42.09 69 PHE A N 1
ATOM 532 C CA . PHE A 1 69 ? 43.716 -70.927 -55.421 1.00 42.09 69 PHE A CA 1
ATOM 533 C C . PHE A 1 69 ? 43.834 -69.882 -54.301 1.00 42.09 69 PHE A C 1
ATOM 535 O O . PHE A 1 69 ? 43.317 -68.769 -54.335 1.00 42.09 69 PHE A O 1
ATOM 542 N N . GLY A 1 70 ? 44.555 -70.310 -53.262 1.00 53.47 70 GLY A N 1
ATOM 543 C CA . GLY A 1 70 ? 44.795 -69.592 -52.025 1.00 53.47 70 GLY A CA 1
ATOM 544 C C . GLY A 1 70 ? 45.754 -68.422 -52.192 1.00 53.47 70 GLY A C 1
ATOM 545 O O . GLY A 1 70 ? 46.955 -68.600 -52.360 1.00 53.47 70 GLY A O 1
ATOM 546 N N . ARG A 1 71 ? 45.214 -67.220 -52.015 1.00 52.28 71 ARG A N 1
ATOM 547 C CA . ARG A 1 71 ? 45.907 -66.045 -51.480 1.00 52.28 71 ARG A CA 1
ATOM 548 C C . ARG A 1 71 ? 44.891 -65.295 -50.625 1.00 52.28 71 ARG A C 1
ATOM 550 O O . ARG A 1 71 ? 43.804 -64.987 -51.100 1.00 52.28 71 ARG A O 1
ATOM 557 N N . LYS A 1 72 ? 45.209 -65.038 -49.351 1.00 50.22 72 LYS A N 1
ATOM 558 C CA . LYS A 1 72 ? 44.338 -64.237 -48.475 1.00 50.22 72 LYS A CA 1
ATOM 559 C C . LYS A 1 72 ? 44.224 -62.824 -49.080 1.00 50.22 72 LYS A C 1
ATOM 561 O O . LYS A 1 72 ? 45.266 -62.180 -49.228 1.00 50.22 72 LYS A O 1
ATOM 566 N N . PRO A 1 73 ? 43.026 -62.335 -49.449 1.00 49.94 73 PRO A N 1
ATOM 567 C CA . PRO A 1 73 ? 42.888 -60.996 -50.003 1.00 49.94 73 PRO A CA 1
ATOM 568 C C . PRO A 1 73 ? 43.204 -59.965 -48.916 1.00 49.94 73 PRO A C 1
ATOM 570 O O . PRO A 1 73 ? 42.694 -60.047 -47.796 1.00 49.94 73 PRO A O 1
ATOM 573 N N . LYS A 1 74 ? 44.070 -58.996 -49.229 1.00 56.41 74 LYS A N 1
ATOM 574 C CA . LYS A 1 74 ? 44.249 -57.814 -48.377 1.00 56.41 74 LYS A CA 1
ATOM 575 C C . LYS A 1 74 ? 42.941 -57.013 -48.441 1.00 56.41 74 LYS A C 1
ATOM 577 O O . LYS A 1 74 ? 42.487 -56.752 -49.553 1.00 56.41 74 LYS A O 1
ATOM 582 N N . PRO A 1 75 ? 42.320 -56.640 -47.308 1.00 54.03 75 PRO A N 1
ATOM 583 C CA . PRO A 1 75 ? 41.079 -55.878 -47.331 1.00 54.03 75 PRO A CA 1
ATOM 584 C C . PRO A 1 75 ? 41.353 -54.501 -47.941 1.00 54.03 75 PRO A C 1
ATOM 586 O O . PRO A 1 75 ? 42.024 -53.664 -47.338 1.00 54.03 75 PRO A O 1
ATOM 589 N N . VAL A 1 76 ? 40.861 -54.304 -49.157 1.00 59.16 76 VAL A N 1
ATOM 590 C CA . VAL A 1 76 ? 40.775 -53.010 -49.837 1.00 59.16 76 VAL A CA 1
ATOM 591 C C . VAL A 1 76 ? 39.399 -52.403 -49.564 1.00 59.16 76 VAL A C 1
ATOM 593 O O . VAL A 1 76 ? 38.473 -53.095 -49.133 1.00 59.16 76 VAL A O 1
ATOM 596 N N . ASP A 1 77 ? 39.275 -51.090 -49.696 1.00 63.69 77 ASP A N 1
ATOM 597 C CA . ASP A 1 77 ? 37.969 -50.432 -49.698 1.00 63.69 77 ASP A CA 1
ATOM 598 C C . ASP A 1 77 ? 37.265 -50.610 -51.068 1.00 63.69 77 ASP A C 1
ATOM 600 O O . ASP A 1 77 ? 37.871 -51.138 -52.005 1.00 63.69 77 ASP A O 1
ATOM 604 N N . PRO A 1 78 ? 35.984 -50.216 -51.210 1.00 63.53 78 PRO A N 1
ATOM 605 C CA . PRO A 1 78 ? 35.223 -50.370 -52.457 1.00 63.53 78 PRO A CA 1
ATOM 606 C C . PRO A 1 78 ? 35.796 -49.626 -53.678 1.00 63.53 78 PRO A C 1
ATOM 608 O O . PRO A 1 78 ? 35.273 -49.792 -54.774 1.00 63.53 78 PRO A O 1
ATOM 611 N N . TRP A 1 79 ? 36.857 -48.830 -53.502 1.00 57.72 79 TRP A N 1
ATOM 612 C CA . TRP A 1 79 ? 37.486 -47.999 -54.534 1.00 57.72 79 TRP A CA 1
ATOM 613 C C . TRP A 1 79 ? 38.910 -48.463 -54.893 1.00 57.72 79 TRP A C 1
ATOM 615 O O . TRP A 1 79 ? 39.614 -47.781 -55.631 1.00 57.72 79 TRP A O 1
ATOM 625 N N . GLY A 1 80 ? 39.342 -49.631 -54.399 1.00 64.38 80 GLY A N 1
ATOM 626 C CA . GLY A 1 80 ? 40.608 -50.262 -54.789 1.00 64.38 80 GLY A CA 1
ATOM 627 C C . GLY A 1 80 ? 41.845 -49.781 -54.025 1.00 64.38 80 GLY A C 1
ATOM 628 O O . GLY A 1 80 ? 42.964 -50.149 -54.388 1.00 64.38 80 GLY A O 1
ATOM 629 N N . ASN A 1 81 ? 41.684 -49.019 -52.940 1.00 68.38 81 ASN A N 1
ATOM 630 C CA . ASN A 1 81 ? 42.816 -48.509 -52.172 1.00 68.38 81 ASN A CA 1
ATOM 631 C C . ASN A 1 81 ? 43.267 -49.500 -51.087 1.00 68.38 81 ASN A C 1
ATOM 633 O O . ASN A 1 81 ? 42.469 -50.121 -50.377 1.00 68.38 81 ASN A O 1
ATOM 637 N N . VAL A 1 82 ? 44.587 -49.632 -50.911 1.00 56.53 82 VAL A N 1
ATOM 638 C CA . VAL A 1 82 ? 45.184 -50.463 -49.854 1.00 56.53 82 VAL A CA 1
ATOM 639 C C . VAL A 1 82 ? 44.938 -49.797 -48.498 1.00 56.53 82 VAL A C 1
ATOM 641 O O . VAL A 1 82 ? 45.497 -48.733 -48.222 1.00 56.53 82 VAL A O 1
ATOM 644 N N . ARG A 1 83 ? 44.138 -50.424 -47.622 1.00 49.81 83 ARG A N 1
ATOM 645 C CA . ARG A 1 83 ? 43.881 -49.913 -46.264 1.00 49.81 83 ARG A CA 1
ATOM 646 C C . ARG A 1 83 ? 45.199 -49.758 -45.500 1.00 49.81 83 ARG A C 1
ATOM 648 O O . ARG A 1 83 ? 45.803 -50.744 -45.071 1.00 49.81 83 ARG A O 1
ATOM 655 N N . ARG A 1 84 ? 45.645 -48.515 -45.291 1.00 53.03 84 ARG A N 1
ATOM 656 C CA . ARG A 1 84 ? 46.710 -48.213 -44.328 1.00 53.03 84 ARG A CA 1
ATOM 657 C C . ARG A 1 84 ? 46.174 -48.561 -42.941 1.00 53.03 84 ARG A C 1
ATOM 659 O O . ARG A 1 84 ? 45.143 -48.043 -42.524 1.00 53.03 84 ARG A O 1
ATOM 666 N N . ARG A 1 85 ? 46.859 -49.474 -42.245 1.00 50.50 85 ARG A N 1
ATOM 667 C CA . ARG A 1 85 ? 46.589 -49.824 -40.842 1.00 50.50 85 ARG A CA 1
ATOM 668 C C . ARG A 1 85 ? 46.494 -48.503 -40.060 1.00 50.50 85 ARG A C 1
ATOM 670 O O . ARG A 1 85 ? 47.463 -47.742 -40.137 1.00 50.50 85 ARG A O 1
ATOM 677 N N . PRO A 1 86 ? 45.380 -48.179 -39.377 1.00 50.09 86 PRO A N 1
ATOM 678 C CA . PRO A 1 86 ? 45.307 -46.923 -38.651 1.00 50.09 86 PRO A CA 1
ATOM 679 C C . PRO A 1 86 ? 46.409 -46.973 -37.599 1.00 50.09 86 PRO A C 1
ATOM 681 O O . PRO A 1 86 ? 46.413 -47.847 -36.728 1.00 50.09 86 PRO A O 1
ATOM 684 N N . ARG A 1 87 ? 47.402 -46.082 -37.716 1.00 53.50 87 ARG A N 1
ATOM 685 C CA . ARG A 1 87 ? 48.274 -45.777 -36.583 1.00 53.50 87 ARG A CA 1
ATOM 686 C C . ARG A 1 87 ? 47.313 -45.414 -35.466 1.00 53.50 87 ARG A C 1
ATOM 688 O O . ARG A 1 87 ? 46.528 -44.492 -35.658 1.00 53.50 87 ARG A O 1
ATOM 695 N N . ARG A 1 88 ? 47.318 -46.192 -34.378 1.00 55.75 88 ARG A N 1
ATOM 696 C CA . ARG A 1 88 ? 46.551 -45.927 -33.158 1.00 55.75 88 ARG A CA 1
ATOM 697 C C . ARG A 1 88 ? 46.835 -44.475 -32.790 1.00 55.75 88 ARG A C 1
ATOM 699 O O . ARG A 1 88 ? 47.914 -44.170 -32.290 1.00 55.75 88 ARG A O 1
ATOM 706 N N . SER A 1 89 ? 45.938 -43.579 -33.190 1.00 60.78 89 SER A N 1
ATOM 707 C CA . SER A 1 89 ? 46.157 -42.151 -33.087 1.00 60.78 89 SER A CA 1
ATOM 708 C C . SER A 1 89 ? 46.003 -41.845 -31.615 1.00 60.78 89 SER A C 1
ATOM 710 O O . SER A 1 89 ? 44.907 -41.849 -31.066 1.00 60.78 89 SER A O 1
ATOM 712 N N . TRP A 1 90 ? 47.130 -41.611 -30.953 1.00 61.91 90 TRP A N 1
ATOM 713 C CA . TRP A 1 90 ? 47.160 -41.153 -29.565 1.00 61.91 90 TRP A CA 1
ATOM 714 C C . TRP A 1 90 ? 46.341 -39.862 -29.370 1.00 61.91 90 TRP A C 1
ATOM 716 O O . TRP A 1 90 ? 45.956 -39.525 -28.263 1.00 61.91 90 TRP A O 1
ATOM 726 N N . GLN A 1 91 ? 46.008 -39.186 -30.472 1.00 68.50 91 GLN A N 1
ATOM 727 C CA . GLN A 1 91 ? 45.152 -38.010 -30.547 1.00 68.50 91 GLN A CA 1
ATOM 728 C C . GLN A 1 91 ? 43.649 -38.313 -30.417 1.00 68.50 91 GLN A C 1
ATOM 730 O O . GLN A 1 91 ? 42.907 -37.429 -30.011 1.00 68.50 91 GLN A O 1
ATOM 735 N N . ALA A 1 92 ? 43.170 -39.527 -30.720 1.00 69.50 92 ALA A N 1
ATOM 736 C CA . ALA A 1 92 ? 41.748 -39.864 -30.581 1.00 69.50 92 ALA A CA 1
ATOM 737 C C . ALA A 1 92 ? 41.228 -39.730 -29.132 1.00 69.50 92 ALA A C 1
ATOM 739 O O . ALA A 1 92 ? 40.215 -39.058 -28.945 1.00 69.50 92 ALA A O 1
ATOM 740 N N . PRO A 1 93 ? 41.902 -40.272 -28.093 1.00 70.94 93 PRO A N 1
ATOM 741 C CA . PRO A 1 93 ? 41.481 -40.024 -26.714 1.00 70.94 93 PRO A CA 1
ATOM 742 C C . PRO A 1 93 ? 41.617 -38.547 -26.318 1.00 70.94 93 PRO A C 1
ATOM 744 O O . PRO A 1 93 ? 40.793 -38.061 -25.555 1.00 70.94 93 PRO A O 1
ATOM 747 N N . VAL A 1 94 ? 42.585 -37.810 -26.877 1.00 79.62 94 VAL A N 1
ATOM 748 C CA . VAL A 1 94 ? 42.735 -36.364 -26.629 1.00 79.62 94 VAL A CA 1
ATOM 749 C C . VAL A 1 94 ? 41.543 -35.583 -27.178 1.00 79.62 94 VAL A C 1
ATOM 751 O O . VAL A 1 94 ? 40.999 -34.749 -26.468 1.00 79.62 94 VAL A O 1
ATOM 754 N N . PHE A 1 95 ? 41.088 -35.880 -28.398 1.00 78.38 95 PHE A N 1
ATOM 755 C CA . PHE A 1 95 ? 39.908 -35.236 -28.984 1.00 78.38 95 PHE A CA 1
ATOM 756 C C . PHE A 1 95 ? 38.620 -35.576 -28.235 1.00 78.38 95 PHE A C 1
ATOM 758 O O . PHE A 1 95 ? 37.776 -34.702 -28.065 1.00 78.38 95 PHE A O 1
ATOM 765 N N . VAL A 1 96 ? 38.479 -36.815 -27.752 1.00 82.25 96 VAL A N 1
ATOM 766 C CA . VAL A 1 96 ? 37.340 -37.199 -26.906 1.00 82.25 96 VAL A CA 1
ATOM 767 C C . VAL A 1 96 ? 37.383 -36.438 -25.579 1.00 82.25 96 VAL A C 1
ATOM 769 O O . VAL A 1 96 ? 36.373 -35.861 -25.194 1.00 82.25 96 VAL A O 1
ATOM 772 N N . LEU A 1 97 ? 38.540 -36.348 -24.916 1.00 80.94 97 LEU A N 1
ATOM 773 C CA . LEU A 1 97 ? 38.692 -35.564 -23.684 1.00 80.94 97 LEU A CA 1
ATOM 774 C C . LEU A 1 97 ? 38.434 -34.069 -23.904 1.00 80.94 97 LEU A C 1
ATOM 776 O O . LEU A 1 97 ? 37.793 -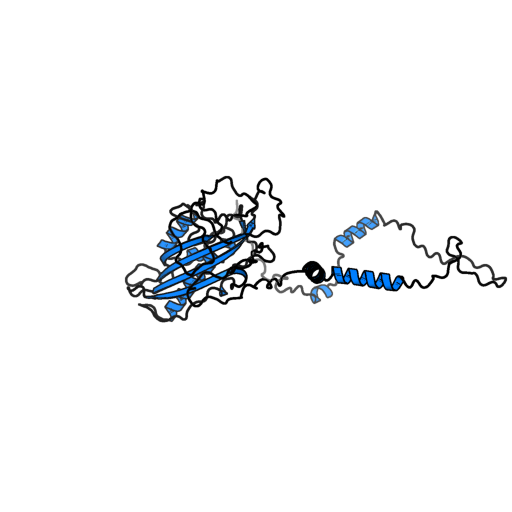33.441 -23.069 1.00 80.94 97 LEU A O 1
ATOM 780 N N . LEU A 1 98 ? 38.870 -33.509 -25.034 1.00 84.75 98 LEU A N 1
ATOM 781 C CA . LEU A 1 98 ? 38.586 -32.122 -25.405 1.00 84.75 98 LEU A CA 1
ATOM 782 C C . LEU A 1 98 ? 37.091 -31.897 -25.641 1.00 84.75 98 LEU A C 1
ATOM 784 O O . LEU A 1 98 ? 36.542 -30.923 -25.141 1.00 84.75 98 LEU A O 1
ATOM 788 N N . ALA A 1 99 ? 36.418 -32.804 -26.352 1.00 82.38 99 ALA A N 1
ATOM 789 C CA . ALA A 1 99 ? 34.980 -32.715 -26.589 1.00 82.38 99 ALA A CA 1
ATOM 790 C C . ALA A 1 99 ? 34.175 -32.841 -25.286 1.00 82.38 99 ALA A C 1
ATOM 792 O O . ALA A 1 99 ? 33.232 -32.081 -25.082 1.00 82.38 99 ALA A O 1
ATOM 793 N N . VAL A 1 100 ? 34.575 -33.739 -24.376 1.00 85.75 100 VAL A N 1
ATOM 794 C CA . VAL A 1 100 ? 33.980 -33.833 -23.033 1.00 85.75 100 VAL A CA 1
ATOM 795 C C . VAL A 1 100 ? 34.262 -32.566 -22.223 1.00 85.75 100 VAL A C 1
ATOM 797 O O . VAL A 1 100 ? 33.348 -32.047 -21.596 1.00 85.75 100 VAL A O 1
ATOM 800 N N . GLY A 1 101 ? 35.477 -32.018 -22.280 1.00 78.94 101 GLY A N 1
ATOM 801 C CA . GLY A 1 101 ? 35.822 -30.759 -21.615 1.00 78.94 101 GLY A CA 1
ATOM 802 C C . GLY A 1 101 ? 34.996 -29.574 -22.120 1.00 78.94 101 GLY A C 1
ATOM 803 O O . GLY A 1 101 ? 34.492 -28.798 -21.318 1.00 78.94 101 GLY A O 1
ATOM 804 N N . VAL A 1 102 ? 34.785 -29.470 -23.434 1.00 81.81 102 VAL A N 1
ATOM 805 C CA . VAL A 1 102 ? 33.929 -28.437 -24.040 1.00 81.81 102 VAL A CA 1
ATOM 806 C C . VAL A 1 102 ? 32.459 -28.643 -23.667 1.00 81.81 102 VAL A C 1
ATOM 808 O O . VAL A 1 102 ? 31.776 -27.673 -23.356 1.00 81.81 102 VAL A O 1
ATOM 811 N N . ALA A 1 103 ? 31.968 -29.885 -23.640 1.00 77.19 103 ALA A N 1
ATOM 812 C CA . ALA A 1 103 ? 30.601 -30.181 -23.214 1.00 77.19 103 ALA A CA 1
ATOM 813 C C . ALA A 1 103 ? 30.377 -29.857 -21.727 1.00 77.19 103 ALA A C 1
ATOM 815 O O . ALA A 1 103 ? 29.369 -29.249 -21.382 1.00 77.19 103 ALA A O 1
ATOM 816 N N . LEU A 1 104 ? 31.331 -30.192 -20.853 1.00 73.12 104 LEU A N 1
ATOM 817 C CA . LEU A 1 104 ? 31.286 -29.839 -19.430 1.00 73.12 104 LEU A CA 1
ATOM 818 C C . LEU A 1 104 ? 31.393 -28.322 -19.213 1.00 73.12 104 LEU A C 1
ATOM 820 O O . LEU A 1 104 ? 30.683 -27.784 -18.373 1.00 73.12 104 LEU A O 1
ATOM 824 N N . ALA A 1 105 ? 32.207 -27.622 -20.007 1.00 63.38 105 ALA A N 1
ATOM 825 C CA . ALA A 1 105 ? 32.283 -26.161 -19.994 1.00 63.38 105 ALA A CA 1
ATOM 826 C C . ALA A 1 105 ? 30.979 -25.494 -20.472 1.00 63.38 105 ALA A C 1
ATOM 828 O O . ALA A 1 105 ? 30.583 -24.465 -19.935 1.00 63.38 105 ALA A O 1
ATOM 829 N N . ALA A 1 106 ? 30.286 -26.083 -21.452 1.00 66.19 106 ALA A N 1
ATOM 830 C CA . ALA A 1 106 ? 28.992 -25.598 -21.933 1.00 66.19 106 ALA A CA 1
ATOM 831 C C . ALA A 1 106 ? 27.846 -25.870 -20.942 1.00 66.19 106 ALA A C 1
ATOM 833 O O . ALA A 1 106 ? 26.899 -25.092 -20.872 1.00 66.19 106 ALA A O 1
ATOM 834 N N . LEU A 1 107 ? 27.934 -26.955 -20.170 1.00 70.06 107 LEU A N 1
ATOM 835 C CA . LEU A 1 107 ? 26.983 -27.278 -19.102 1.00 70.06 107 LEU A CA 1
ATOM 836 C C . LEU A 1 107 ? 27.226 -26.470 -17.821 1.00 70.06 107 LEU A C 1
ATOM 838 O O . LEU A 1 107 ? 26.354 -26.438 -16.961 1.00 70.06 107 LEU A O 1
ATOM 842 N N . ASN A 1 108 ? 28.386 -25.823 -17.700 1.00 65.94 108 ASN A N 1
ATOM 843 C CA . ASN A 1 108 ? 28.787 -25.085 -16.509 1.00 65.94 108 ASN A CA 1
ATOM 844 C C . ASN A 1 108 ? 29.386 -23.717 -16.884 1.00 65.94 108 ASN A C 1
ATOM 846 O O . ASN A 1 108 ? 30.514 -23.364 -16.532 1.00 65.94 108 ASN A O 1
ATOM 850 N N . ILE A 1 109 ? 28.615 -22.958 -17.673 1.00 65.06 109 ILE A N 1
ATOM 851 C CA . ILE A 1 109 ? 28.982 -21.625 -18.177 1.00 65.06 109 ILE A CA 1
ATOM 852 C C . ILE A 1 109 ? 29.272 -20.649 -17.028 1.00 65.06 109 ILE A C 1
ATOM 854 O O . ILE A 1 109 ? 30.135 -19.783 -17.179 1.00 65.06 109 ILE A O 1
ATOM 858 N N . ASP A 1 110 ? 28.608 -20.807 -15.883 1.00 61.53 110 ASP A N 1
ATOM 859 C CA . ASP A 1 110 ? 28.800 -19.951 -14.710 1.00 61.53 110 ASP A CA 1
ATOM 860 C C . ASP A 1 110 ? 30.148 -20.210 -14.019 1.00 61.53 110 ASP A C 1
ATOM 862 O O . ASP A 1 110 ? 30.872 -19.259 -13.728 1.00 61.53 110 ASP A O 1
ATOM 866 N N . ASP A 1 111 ? 30.577 -21.469 -13.884 1.00 64.81 111 ASP A N 1
ATOM 867 C CA . ASP A 1 111 ? 31.916 -21.796 -13.370 1.00 64.81 111 ASP A CA 1
ATOM 868 C C . ASP A 1 111 ? 33.030 -21.350 -14.325 1.00 64.81 111 ASP A C 1
ATOM 870 O O . ASP A 1 111 ? 34.085 -20.886 -13.888 1.00 64.81 111 ASP A O 1
ATOM 874 N N . LEU A 1 112 ? 32.799 -21.424 -15.641 1.00 58.06 112 LEU A N 1
ATOM 875 C CA . LEU A 1 112 ? 33.759 -20.941 -16.636 1.00 58.06 112 LEU A CA 1
ATOM 876 C C . LEU A 1 112 ? 33.882 -19.407 -16.614 1.00 58.06 112 LEU A C 1
ATOM 878 O O . LEU A 1 112 ? 34.984 -18.873 -16.768 1.00 58.06 112 LEU A O 1
ATOM 882 N N . ARG A 1 113 ? 32.766 -18.696 -16.395 1.00 64.62 113 ARG A N 1
ATOM 883 C CA . ARG A 1 113 ? 32.731 -17.237 -16.194 1.00 64.62 113 ARG A CA 1
ATOM 884 C C . ARG A 1 113 ? 33.454 -16.838 -14.910 1.00 64.62 113 ARG A C 1
ATOM 886 O O . ARG A 1 113 ? 34.296 -15.944 -14.960 1.00 64.62 113 ARG A O 1
ATOM 893 N N . ASN A 1 114 ? 33.210 -17.553 -13.814 1.00 65.06 114 ASN A N 1
ATOM 894 C CA . ASN A 1 114 ? 33.870 -17.331 -12.526 1.00 65.06 114 ASN A CA 1
ATOM 895 C C . ASN A 1 114 ? 35.379 -17.614 -12.599 1.00 65.06 114 ASN A C 1
ATOM 897 O O . ASN A 1 114 ? 36.187 -16.830 -12.104 1.00 65.06 114 ASN A O 1
ATOM 901 N N . TRP A 1 115 ? 35.787 -18.686 -13.283 1.00 64.62 115 TRP A N 1
ATOM 902 C CA . TRP A 1 115 ? 37.198 -19.024 -13.485 1.00 64.62 115 TRP A CA 1
ATOM 903 C C . TRP A 1 115 ? 37.927 -18.006 -14.371 1.00 64.62 115 TRP A C 1
ATOM 905 O O . TRP A 1 115 ? 39.075 -17.661 -14.092 1.00 64.62 115 TRP A O 1
ATOM 915 N N . ASN A 1 116 ? 37.273 -17.490 -15.418 1.00 62.88 116 ASN A N 1
ATOM 916 C CA . ASN A 1 116 ? 37.851 -16.464 -16.289 1.00 62.88 116 ASN A CA 1
ATOM 917 C C . ASN A 1 116 ? 37.939 -15.094 -15.586 1.00 62.88 116 ASN A C 1
ATOM 919 O O . ASN A 1 116 ? 38.930 -14.388 -15.762 1.00 62.88 116 ASN A O 1
ATOM 923 N N . ALA A 1 117 ? 36.965 -14.758 -14.731 1.00 58.34 117 ALA A N 1
ATOM 924 C CA . ALA A 1 117 ? 37.019 -13.586 -13.852 1.00 58.34 117 ALA A CA 1
ATOM 925 C C . ALA A 1 117 ? 38.174 -13.691 -12.836 1.00 58.34 117 ALA A C 1
ATOM 927 O O . ALA A 1 117 ? 38.969 -12.763 -12.701 1.00 58.34 117 ALA A O 1
ATOM 928 N N . ALA A 1 118 ? 38.357 -14.864 -12.218 1.00 56.41 118 ALA A N 1
ATOM 929 C CA . ALA A 1 118 ? 39.452 -15.129 -11.281 1.00 56.41 118 ALA A CA 1
ATOM 930 C C . ALA A 1 118 ? 40.849 -15.089 -11.932 1.00 56.41 118 ALA A C 1
ATOM 932 O O . ALA A 1 118 ? 41.847 -14.864 -11.250 1.00 56.41 118 ALA A O 1
ATOM 933 N N . ARG A 1 119 ? 40.947 -15.307 -13.250 1.00 60.81 119 ARG A N 1
ATOM 934 C CA . ARG A 1 119 ? 42.224 -15.302 -13.985 1.00 60.81 119 ARG A CA 1
ATOM 935 C C . ARG A 1 119 ? 42.628 -13.924 -14.517 1.00 60.81 119 ARG A C 1
ATOM 937 O O . ARG A 1 119 ? 43.803 -13.736 -14.822 1.00 60.81 119 ARG A O 1
ATOM 944 N N . GLN A 1 120 ? 41.682 -12.990 -14.635 1.00 57.66 120 GLN A N 1
ATOM 945 C CA . GLN A 1 120 ? 41.930 -11.610 -15.081 1.00 57.66 120 GLN A CA 1
ATOM 946 C C . GLN A 1 120 ? 42.061 -10.613 -13.912 1.00 57.66 120 GLN A C 1
ATOM 948 O O . GLN A 1 120 ? 42.597 -9.525 -14.107 1.00 57.66 120 GLN A O 1
ATOM 953 N N . GLY A 1 121 ? 41.653 -10.987 -12.694 1.00 44.75 121 GLY A N 1
ATOM 954 C CA . GLY A 1 121 ? 41.757 -10.162 -11.484 1.00 44.75 121 GLY A CA 1
ATOM 955 C C . GLY A 1 121 ? 43.076 -10.330 -10.727 1.00 44.75 121 GLY A C 1
ATOM 956 O O . GLY A 1 121 ? 43.122 -10.953 -9.671 1.00 44.75 121 GLY A O 1
ATOM 957 N N . GLY A 1 122 ? 44.166 -9.776 -11.257 1.00 46.47 122 GLY A N 1
ATOM 958 C CA . GLY A 1 122 ? 45.401 -9.563 -10.503 1.00 46.47 122 GLY A CA 1
ATOM 959 C C . GLY A 1 122 ? 45.422 -8.169 -9.880 1.00 46.47 122 GLY A C 1
ATOM 960 O O . GLY A 1 122 ? 45.995 -7.262 -10.474 1.00 46.47 122 GLY A O 1
ATOM 961 N N . GLY A 1 123 ? 44.823 -8.000 -8.699 1.00 42.91 123 GLY A N 1
ATOM 962 C CA . GLY A 1 123 ? 44.950 -6.777 -7.901 1.00 42.91 123 GLY A CA 1
ATOM 963 C C . GLY A 1 123 ? 43.659 -6.354 -7.206 1.00 42.91 123 GLY A C 1
ATOM 964 O O . GLY A 1 123 ? 42.671 -6.081 -7.871 1.00 42.91 123 GLY A O 1
ATOM 965 N N . SER A 1 124 ? 43.752 -6.237 -5.879 1.00 41.12 124 SER A N 1
ATOM 966 C CA . SER A 1 124 ? 42.735 -5.787 -4.918 1.00 41.12 124 SER A CA 1
ATOM 967 C C . SER A 1 124 ? 41.711 -6.844 -4.504 1.00 41.12 124 SER A C 1
ATOM 969 O O . SER A 1 124 ? 40.963 -7.393 -5.301 1.00 41.12 124 SER A O 1
ATOM 971 N N . ALA A 1 125 ? 41.718 -7.142 -3.204 1.00 49.78 125 ALA A N 1
ATOM 972 C CA . ALA A 1 125 ? 40.683 -7.905 -2.532 1.00 49.78 125 ALA A CA 1
ATOM 973 C C . ALA A 1 125 ? 39.386 -7.085 -2.548 1.00 49.78 125 ALA A C 1
ATOM 975 O O . ALA A 1 125 ? 39.124 -6.317 -1.623 1.00 49.78 125 ALA A O 1
ATOM 976 N N . ASP A 1 126 ? 38.610 -7.220 -3.619 1.00 41.66 126 ASP A N 1
ATOM 977 C CA . ASP A 1 126 ? 37.232 -6.758 -3.648 1.00 41.66 126 ASP A CA 1
ATOM 978 C C . ASP A 1 126 ? 36.440 -7.579 -2.630 1.00 41.66 126 ASP A C 1
ATOM 980 O O . ASP A 1 126 ? 36.404 -8.815 -2.668 1.00 41.66 126 ASP A O 1
ATOM 984 N N . ALA A 1 127 ? 35.847 -6.875 -1.668 1.00 46.28 127 ALA A N 1
ATOM 985 C CA . ALA A 1 127 ? 34.835 -7.438 -0.797 1.00 46.28 127 ALA A CA 1
ATOM 986 C C . ALA A 1 127 ? 33.761 -8.091 -1.676 1.00 46.28 127 ALA A C 1
ATOM 988 O O . ALA A 1 127 ? 33.291 -7.484 -2.638 1.00 46.28 127 ALA A O 1
ATOM 989 N N . ALA A 1 128 ? 33.388 -9.334 -1.363 1.00 44.00 128 ALA A N 1
ATOM 990 C CA . ALA A 1 128 ? 32.243 -9.968 -2.003 1.00 44.00 128 ALA A CA 1
ATOM 991 C C . ALA A 1 128 ? 31.036 -9.009 -1.932 1.00 44.00 128 ALA A C 1
ATOM 993 O O . ALA A 1 128 ? 30.852 -8.395 -0.874 1.00 44.00 128 ALA A O 1
ATOM 994 N N . PRO A 1 129 ? 30.235 -8.866 -3.008 1.00 48.81 129 PRO A N 1
ATOM 995 C CA . PRO A 1 129 ? 29.062 -7.999 -2.993 1.00 48.81 129 PRO A CA 1
ATOM 996 C C . PRO A 1 129 ? 28.213 -8.354 -1.775 1.00 48.81 129 PRO A C 1
ATOM 998 O O . PRO A 1 129 ? 27.902 -9.530 -1.546 1.00 48.81 129 PRO A O 1
ATOM 1001 N N . ALA A 1 130 ? 27.921 -7.358 -0.943 1.00 55.81 130 ALA A N 1
ATOM 1002 C CA . ALA A 1 130 ? 27.219 -7.581 0.310 1.00 55.81 130 ALA A CA 1
ATOM 1003 C C . ALA A 1 130 ? 25.811 -8.100 -0.013 1.00 55.81 130 ALA A C 1
ATOM 1005 O O . ALA A 1 130 ? 24.979 -7.374 -0.556 1.00 55.81 130 ALA A O 1
ATOM 1006 N N . ALA A 1 131 ? 25.549 -9.376 0.281 1.00 65.62 131 ALA A N 1
ATOM 1007 C CA . ALA A 1 131 ? 24.230 -9.960 0.086 1.00 65.62 131 ALA A CA 1
ATOM 1008 C C . ALA A 1 131 ? 23.195 -9.167 0.900 1.00 65.62 131 ALA A C 1
ATOM 1010 O O . ALA A 1 131 ? 23.407 -8.903 2.086 1.00 65.62 131 ALA A O 1
ATOM 1011 N N . VAL A 1 132 ? 22.078 -8.790 0.268 1.00 78.69 132 VAL A N 1
ATOM 1012 C CA . VAL A 1 132 ? 20.989 -8.084 0.954 1.00 78.69 132 VAL A CA 1
ATOM 1013 C C . VAL A 1 132 ? 20.470 -8.982 2.081 1.00 78.69 132 VAL A C 1
ATOM 1015 O O . VAL A 1 132 ? 20.076 -10.122 1.810 1.00 78.69 132 VAL A O 1
ATOM 1018 N N . PRO A 1 133 ? 20.468 -8.523 3.346 1.00 83.12 133 PRO A N 1
ATOM 1019 C CA . PRO A 1 133 ? 19.985 -9.342 4.444 1.00 83.12 133 PRO A CA 1
ATOM 1020 C C . PRO A 1 133 ? 18.493 -9.616 4.256 1.00 83.12 133 PRO A C 1
ATOM 1022 O O . PRO A 1 133 ? 17.706 -8.701 4.016 1.00 83.12 133 PRO A O 1
ATOM 1025 N N . THR A 1 134 ? 18.097 -10.882 4.385 1.00 88.44 134 THR A N 1
ATOM 1026 C CA . THR A 1 134 ? 16.677 -11.231 4.473 1.00 88.44 134 THR A CA 1
ATOM 1027 C C . THR A 1 134 ? 16.145 -10.764 5.822 1.00 88.44 134 THR A C 1
ATOM 1029 O O . THR A 1 134 ? 16.707 -11.106 6.864 1.00 88.44 134 THR A O 1
ATOM 1032 N N . VAL A 1 135 ? 15.072 -9.980 5.803 1.00 90.69 135 VAL A N 1
ATOM 1033 C CA . VAL A 1 135 ? 14.422 -9.431 6.994 1.00 90.69 135 VAL A CA 1
ATOM 1034 C C . VAL A 1 135 ? 13.007 -9.984 7.116 1.00 90.69 135 VAL A C 1
ATOM 1036 O O . VAL A 1 135 ? 12.337 -10.240 6.118 1.00 90.69 135 VAL A O 1
ATOM 1039 N N . GLY A 1 136 ? 12.552 -10.182 8.352 1.00 89.12 136 GLY A N 1
ATOM 1040 C CA . GLY A 1 136 ? 11.151 -10.497 8.626 1.00 89.12 136 GLY A CA 1
ATOM 1041 C C . GLY A 1 136 ? 10.251 -9.257 8.547 1.00 89.12 136 GLY A C 1
ATOM 1042 O O . GLY A 1 136 ? 10.751 -8.145 8.334 1.00 89.12 136 GLY A O 1
ATOM 1043 N N . PRO A 1 137 ? 8.935 -9.436 8.752 1.00 88.06 137 PRO A N 1
ATOM 1044 C CA . PRO A 1 137 ? 8.008 -8.331 8.965 1.00 88.06 137 PRO A CA 1
ATOM 1045 C C . PRO A 1 137 ? 8.461 -7.427 10.114 1.00 88.06 137 PRO A C 1
ATOM 1047 O O . PRO A 1 137 ? 8.994 -7.893 11.125 1.00 88.06 137 PRO A O 1
ATOM 1050 N N . GLU A 1 138 ? 8.260 -6.128 9.950 1.00 86.12 138 GLU A N 1
ATOM 1051 C CA . GLU A 1 138 ? 8.730 -5.130 10.900 1.00 86.12 138 GLU A CA 1
ATOM 1052 C C . GLU A 1 138 ? 7.904 -5.115 12.194 1.00 86.12 138 GLU A C 1
ATOM 1054 O O . GLU A 1 138 ? 6.676 -5.080 12.184 1.00 86.12 138 GLU A O 1
ATOM 1059 N N . THR A 1 139 ? 8.601 -5.085 13.331 1.00 84.25 139 THR A N 1
ATOM 1060 C CA . THR A 1 139 ? 7.991 -5.028 14.670 1.00 84.25 139 THR A CA 1
ATOM 1061 C C . THR A 1 139 ? 8.193 -3.683 15.372 1.00 84.25 139 THR A C 1
ATOM 1063 O O . THR A 1 139 ? 7.529 -3.402 16.368 1.00 84.25 139 THR A O 1
ATOM 1066 N N . ALA A 1 140 ? 9.091 -2.831 14.869 1.00 87.12 140 ALA A N 1
ATOM 1067 C CA . ALA A 1 140 ? 9.403 -1.520 15.428 1.00 87.12 140 ALA A CA 1
ATOM 1068 C C . ALA A 1 140 ? 9.779 -0.536 14.319 1.00 87.12 140 ALA A C 1
ATOM 1070 O O . ALA A 1 140 ? 10.336 -0.932 13.300 1.00 87.12 140 ALA A O 1
ATOM 1071 N N . LYS A 1 141 ? 9.512 0.757 14.541 1.00 89.19 141 LYS A N 1
ATOM 1072 C CA . LYS A 1 141 ? 9.825 1.792 13.549 1.00 89.19 141 LYS A CA 1
ATOM 1073 C C . LYS A 1 141 ? 11.347 1.836 13.308 1.00 89.19 141 LYS A C 1
ATOM 1075 O O . LYS A 1 141 ? 12.085 1.861 14.299 1.00 89.19 141 LYS A O 1
ATOM 1080 N N . PRO A 1 142 ? 11.831 1.892 12.053 1.00 90.69 142 PRO A N 1
ATOM 1081 C CA . PRO A 1 142 ? 13.254 2.007 11.773 1.00 90.69 142 PRO A CA 1
ATOM 1082 C C . PRO A 1 142 ? 13.804 3.332 12.299 1.00 90.69 142 PRO A C 1
ATOM 1084 O O . PRO A 1 142 ? 13.147 4.368 12.218 1.00 90.69 142 PRO A O 1
ATOM 1087 N N . SER A 1 143 ? 15.029 3.316 12.814 1.00 90.56 143 SER A N 1
ATOM 1088 C CA . SER A 1 143 ? 15.724 4.529 13.263 1.00 90.56 143 SER A CA 1
ATOM 1089 C C . SER A 1 143 ? 16.583 5.177 12.176 1.00 90.56 143 SER A C 1
ATOM 1091 O O . SER A 1 143 ? 17.046 6.299 12.363 1.00 90.56 143 SER A O 1
ATOM 1093 N N . ALA A 1 144 ? 16.808 4.485 11.056 1.00 91.50 144 ALA A N 1
ATOM 1094 C CA . ALA A 1 144 ? 17.603 4.961 9.932 1.00 91.50 144 ALA A CA 1
ATOM 1095 C C . ALA A 1 144 ? 17.147 4.320 8.613 1.00 91.50 144 ALA A C 1
ATOM 1097 O O . ALA A 1 144 ? 16.458 3.294 8.614 1.00 91.50 144 ALA A O 1
ATOM 1098 N N . ALA A 1 145 ? 17.589 4.906 7.499 1.00 90.69 145 ALA A N 1
ATOM 1099 C CA . ALA A 1 145 ? 17.444 4.332 6.168 1.00 90.69 145 ALA A CA 1
ATOM 1100 C C . ALA A 1 145 ? 18.093 2.935 6.074 1.00 90.69 145 ALA A C 1
ATOM 1102 O O . ALA A 1 145 ? 19.111 2.675 6.731 1.00 90.69 145 ALA A O 1
ATOM 1103 N N . PRO A 1 146 ? 17.559 2.032 5.231 1.00 90.62 146 PRO A N 1
ATOM 1104 C CA . PRO A 1 146 ? 18.195 0.744 5.001 1.00 90.62 146 PRO A CA 1
ATOM 1105 C C . PRO A 1 146 ? 19.581 0.926 4.357 1.00 90.62 146 PRO A C 1
ATOM 1107 O O . PRO A 1 146 ? 19.771 1.864 3.573 1.00 90.62 146 PRO A O 1
ATOM 1110 N N . PRO A 1 147 ? 20.545 0.022 4.625 1.00 86.56 147 PRO A N 1
ATOM 1111 C CA . PRO A 1 147 ? 21.884 0.100 4.049 1.00 86.56 147 PRO A CA 1
ATOM 1112 C C . PRO A 1 147 ? 21.876 0.253 2.524 1.00 86.56 147 PRO A C 1
ATOM 1114 O O . PRO A 1 147 ? 20.939 -0.163 1.830 1.00 86.56 147 PRO A O 1
ATOM 1117 N N . ARG A 1 148 ? 22.941 0.853 1.983 1.00 84.62 148 ARG A N 1
ATOM 1118 C CA . ARG A 1 148 ? 23.151 0.860 0.535 1.00 84.62 148 ARG A CA 1
ATOM 1119 C C . ARG A 1 148 ? 23.383 -0.578 0.064 1.00 84.62 148 ARG A C 1
ATOM 1121 O O . ARG A 1 148 ? 24.078 -1.343 0.725 1.00 84.62 148 ARG A O 1
ATOM 1128 N N . VAL A 1 149 ? 22.771 -0.914 -1.062 1.00 85.38 149 VAL A N 1
ATOM 1129 C CA . VAL A 1 149 ? 22.971 -2.172 -1.783 1.00 85.38 149 VAL A CA 1
ATOM 1130 C C . VAL A 1 149 ? 23.732 -1.823 -3.055 1.00 85.38 149 VAL A C 1
ATOM 1132 O O . VAL A 1 149 ? 23.547 -0.720 -3.570 1.00 85.38 149 VAL A O 1
ATOM 1135 N N . ASP A 1 150 ? 24.592 -2.718 -3.533 1.00 84.06 150 ASP A N 1
ATOM 1136 C CA . ASP A 1 150 ? 25.288 -2.517 -4.804 1.00 84.06 150 ASP A CA 1
ATOM 1137 C C . ASP A 1 150 ? 24.277 -2.349 -5.943 1.00 84.06 150 ASP A C 1
ATOM 1139 O O . ASP A 1 150 ? 23.319 -3.122 -6.053 1.00 84.06 150 ASP A O 1
ATOM 1143 N N . ASP A 1 151 ? 24.505 -1.352 -6.798 1.00 80.12 151 ASP A N 1
ATOM 1144 C CA . ASP A 1 151 ? 23.613 -1.061 -7.913 1.00 80.12 151 ASP A CA 1
ATOM 1145 C C . ASP A 1 151 ? 23.615 -2.241 -8.890 1.00 80.12 151 ASP A C 1
ATOM 1147 O O . ASP A 1 151 ? 24.614 -2.566 -9.538 1.00 80.12 151 ASP A O 1
ATOM 1151 N N . GLN A 1 152 ? 22.469 -2.909 -8.989 1.00 85.19 152 GLN A N 1
ATOM 1152 C CA . GLN A 1 152 ? 22.238 -3.990 -9.936 1.00 85.19 152 GLN A CA 1
ATOM 1153 C C . GLN A 1 152 ? 20.964 -3.704 -10.705 1.00 85.19 152 GLN A C 1
ATOM 1155 O O . GLN A 1 152 ? 19.941 -3.354 -10.124 1.00 85.19 152 GLN A O 1
ATOM 1160 N N . GLN A 1 153 ? 21.017 -3.910 -12.018 1.00 84.69 153 GLN A N 1
ATOM 1161 C CA . GLN A 1 153 ? 19.850 -3.738 -12.862 1.00 84.69 153 GLN A CA 1
ATOM 1162 C C . GLN A 1 153 ? 18.782 -4.798 -12.531 1.00 84.69 153 GLN A C 1
ATOM 1164 O O . GLN A 1 153 ? 19.029 -5.991 -12.756 1.00 84.69 153 GLN A O 1
ATOM 1169 N N . PRO A 1 154 ? 17.581 -4.406 -12.066 1.00 88.94 154 PRO A N 1
ATOM 1170 C CA . PRO A 1 154 ? 16.463 -5.331 -11.947 1.00 88.94 154 PRO A CA 1
ATOM 1171 C C . PRO A 1 154 ? 16.054 -5.928 -13.289 1.00 88.94 154 PRO A C 1
ATOM 1173 O O . PRO A 1 154 ? 16.026 -5.254 -14.323 1.00 88.94 154 PRO A O 1
ATOM 1176 N N . THR A 1 155 ? 15.686 -7.208 -13.241 1.00 88.50 155 THR A N 1
ATOM 1177 C CA . THR A 1 155 ? 15.193 -7.953 -14.402 1.00 88.50 155 THR A CA 1
ATOM 1178 C C . THR A 1 155 ? 13.919 -8.715 -14.091 1.00 88.50 155 THR A C 1
ATOM 1180 O O . THR A 1 155 ? 13.573 -8.881 -12.930 1.00 88.50 155 THR A O 1
ATOM 1183 N N . VAL A 1 156 ? 13.230 -9.248 -15.100 1.00 88.06 156 VAL A N 1
ATOM 1184 C CA . VAL A 1 156 ? 12.052 -10.106 -14.864 1.00 88.06 156 VAL A CA 1
ATOM 1185 C C . VAL A 1 156 ? 12.398 -11.310 -13.972 1.00 88.06 156 VAL A C 1
ATOM 1187 O O . VAL A 1 156 ? 11.614 -11.675 -13.105 1.00 88.06 156 VAL A O 1
ATOM 1190 N N . ALA A 1 157 ? 13.594 -11.892 -14.132 1.00 88.62 157 ALA A N 1
ATOM 1191 C CA . ALA A 1 157 ? 14.049 -13.026 -13.322 1.00 88.62 157 ALA A CA 1
ATOM 1192 C C . ALA A 1 157 ? 14.502 -12.626 -11.906 1.00 88.62 157 ALA A C 1
ATOM 1194 O O . ALA A 1 157 ? 14.387 -13.421 -10.977 1.00 88.62 157 ALA A O 1
ATOM 1195 N N . ARG A 1 158 ? 15.025 -11.405 -11.732 1.00 91.19 158 ARG A N 1
ATOM 1196 C CA . ARG A 1 158 ? 15.410 -10.839 -10.428 1.00 91.19 158 ARG A CA 1
ATOM 1197 C C . ARG A 1 158 ? 14.892 -9.401 -10.296 1.00 91.19 158 ARG A C 1
ATOM 1199 O O . ARG A 1 158 ? 15.671 -8.457 -10.450 1.00 91.19 158 ARG A O 1
ATOM 1206 N N . PRO A 1 159 ? 13.587 -9.210 -10.043 1.00 93.38 159 PRO A N 1
ATOM 1207 C CA . PRO A 1 159 ? 12.964 -7.887 -10.123 1.00 93.38 159 PRO A CA 1
ATOM 1208 C C . PRO A 1 159 ? 13.377 -6.936 -8.996 1.00 93.38 159 PRO A C 1
ATOM 1210 O O . PRO A 1 159 ? 13.280 -5.719 -9.139 1.00 93.38 159 PRO A O 1
ATOM 1213 N N . TRP A 1 160 ? 13.897 -7.469 -7.891 1.00 94.25 160 TRP A N 1
ATOM 1214 C CA . TRP A 1 160 ? 14.341 -6.678 -6.739 1.00 94.25 160 TRP A CA 1
ATOM 1215 C C . TRP A 1 160 ? 15.861 -6.532 -6.629 1.00 94.25 160 TRP A C 1
ATOM 1217 O O . TRP A 1 160 ? 16.319 -5.902 -5.681 1.00 94.25 160 TRP A O 1
ATOM 1227 N N . ALA A 1 161 ? 16.632 -7.042 -7.598 1.00 92.06 161 ALA A N 1
ATOM 1228 C CA . ALA A 1 161 ? 18.092 -6.937 -7.584 1.00 92.06 161 ALA A CA 1
ATOM 1229 C C . ALA A 1 161 ? 18.551 -5.481 -7.412 1.00 92.06 161 ALA A C 1
ATOM 1231 O O . ALA A 1 161 ? 18.015 -4.588 -8.071 1.00 92.06 161 ALA A O 1
ATOM 1232 N N . GLY A 1 162 ? 19.518 -5.244 -6.526 1.00 90.06 162 GLY A N 1
ATOM 1233 C CA . GLY A 1 162 ? 20.042 -3.898 -6.269 1.00 90.06 162 GLY A CA 1
ATOM 1234 C C . GLY A 1 162 ? 19.108 -3.013 -5.438 1.00 90.06 162 GLY A C 1
ATOM 1235 O O . GLY A 1 162 ? 19.185 -1.791 -5.513 1.00 90.06 162 GLY A O 1
ATOM 1236 N N . SER A 1 163 ? 18.193 -3.608 -4.664 1.00 93.00 163 SER A N 1
ATOM 1237 C CA . SER A 1 163 ? 17.320 -2.872 -3.743 1.00 93.00 163 SER A CA 1
ATOM 1238 C C . SER A 1 163 ? 17.226 -3.555 -2.375 1.00 93.00 163 SER A C 1
ATOM 1240 O O . SER A 1 163 ? 17.328 -4.782 -2.295 1.00 93.00 163 SER A O 1
ATOM 1242 N N . PRO A 1 164 ? 16.952 -2.803 -1.290 1.00 94.75 164 PRO A N 1
ATOM 1243 C CA . PRO A 1 164 ? 16.656 -3.395 0.017 1.00 94.75 164 PRO A CA 1
ATOM 1244 C C . PRO A 1 164 ? 15.487 -4.390 -0.019 1.00 94.75 164 PRO A C 1
ATOM 1246 O O . PRO A 1 164 ? 15.471 -5.354 0.745 1.00 94.75 164 PRO A O 1
ATOM 1249 N N . ALA A 1 165 ? 14.531 -4.184 -0.934 1.00 95.69 165 ALA A N 1
ATOM 1250 C CA . ALA A 1 165 ? 13.349 -5.026 -1.076 1.00 95.69 165 ALA A CA 1
ATOM 1251 C C . ALA A 1 165 ? 13.646 -6.462 -1.520 1.00 95.69 165 ALA A C 1
ATOM 1253 O O . ALA A 1 165 ? 12.792 -7.333 -1.350 1.00 95.69 165 ALA A O 1
ATOM 1254 N N . GLU A 1 166 ? 14.847 -6.753 -2.029 1.00 94.75 166 GLU A N 1
ATOM 1255 C CA . GLU A 1 166 ? 15.257 -8.126 -2.339 1.00 94.75 166 GLU A CA 1
ATOM 1256 C C . GLU A 1 166 ? 15.117 -9.040 -1.112 1.00 94.75 166 GLU A C 1
ATOM 1258 O O . GLU A 1 166 ? 14.559 -10.138 -1.219 1.00 94.75 166 GLU A O 1
ATOM 1263 N N . GLY A 1 167 ? 15.499 -8.527 0.063 1.00 93.50 167 GLY A N 1
ATOM 1264 C CA . GLY A 1 167 ? 15.418 -9.225 1.343 1.00 93.50 167 GLY A CA 1
ATOM 1265 C C . GLY A 1 167 ? 14.087 -9.091 2.091 1.00 93.50 167 GLY A C 1
ATOM 1266 O O . GLY A 1 167 ? 13.961 -9.657 3.172 1.00 93.50 167 GLY A O 1
ATOM 1267 N N . TRP A 1 168 ? 13.105 -8.347 1.575 1.00 95.94 168 TRP A N 1
ATOM 1268 C CA . TRP A 1 168 ? 11.826 -8.127 2.268 1.00 95.94 168 TRP A CA 1
ATOM 1269 C C . TRP A 1 168 ? 10.870 -9.320 2.127 1.00 95.94 168 TRP A C 1
ATOM 1271 O O . TRP A 1 168 ? 10.970 -10.073 1.146 1.00 95.94 168 TRP A O 1
ATOM 1281 N N . PRO A 1 169 ? 9.905 -9.482 3.054 1.00 96.56 169 PRO A N 1
ATOM 1282 C CA . PRO A 1 169 ? 8.795 -10.402 2.853 1.00 96.56 169 PRO A CA 1
ATOM 1283 C C . PRO A 1 169 ? 7.888 -9.922 1.705 1.00 96.56 169 PRO A C 1
ATOM 1285 O O . PRO A 1 169 ? 8.041 -8.820 1.166 1.00 96.56 169 PRO A O 1
ATOM 1288 N N . ALA A 1 170 ? 6.963 -10.781 1.282 1.00 96.25 170 ALA A N 1
ATOM 1289 C CA . ALA A 1 170 ? 6.103 -10.524 0.135 1.00 96.25 170 ALA A CA 1
ATOM 1290 C C . ALA A 1 170 ? 4.633 -10.817 0.435 1.00 96.25 170 ALA A C 1
ATOM 1292 O O . ALA A 1 170 ? 4.314 -11.676 1.256 1.00 96.25 170 ALA A O 1
ATOM 1293 N N . GLY A 1 171 ? 3.752 -10.127 -0.290 1.00 96.88 171 GLY A N 1
ATOM 1294 C CA . GLY A 1 171 ? 2.321 -10.402 -0.291 1.00 96.88 171 GLY A CA 1
ATOM 1295 C C . GLY A 1 171 ? 1.623 -10.141 1.055 1.00 96.88 171 GLY A C 1
ATOM 1296 O O . GLY A 1 171 ? 2.133 -9.397 1.896 1.00 96.88 171 GLY A O 1
ATOM 1297 N N . PRO A 1 172 ? 0.430 -10.726 1.267 1.00 97.00 172 PRO A N 1
ATOM 1298 C CA . PRO A 1 172 ? -0.410 -10.439 2.433 1.00 97.00 172 PRO A CA 1
ATOM 1299 C C . PRO A 1 172 ? 0.187 -10.928 3.762 1.00 97.00 172 PRO A C 1
ATOM 1301 O O . PRO A 1 172 ? -0.161 -10.400 4.822 1.00 97.00 172 PRO A O 1
ATOM 1304 N N . ASP A 1 173 ? 1.093 -11.906 3.731 1.00 94.38 173 ASP A N 1
ATOM 1305 C CA . ASP A 1 173 ? 1.744 -12.453 4.930 1.00 94.38 173 ASP A CA 1
ATOM 1306 C C . ASP A 1 173 ? 2.788 -11.499 5.524 1.00 94.38 173 ASP A C 1
ATOM 1308 O O . ASP A 1 173 ? 3.112 -11.586 6.707 1.00 94.38 173 ASP A O 1
ATOM 1312 N N . ALA A 1 174 ? 3.265 -10.532 4.737 1.00 95.69 174 ALA A N 1
ATOM 1313 C CA . ALA A 1 174 ? 4.116 -9.452 5.222 1.00 95.69 174 ALA A CA 1
ATOM 1314 C C . ALA A 1 174 ? 3.364 -8.439 6.109 1.00 95.69 174 ALA A C 1
ATOM 1316 O O . ALA A 1 174 ? 3.989 -7.693 6.863 1.00 95.69 174 ALA A O 1
ATOM 1317 N N . ILE A 1 175 ? 2.028 -8.404 6.036 1.00 97.38 175 ILE A N 1
ATOM 1318 C CA . ILE A 1 175 ? 1.182 -7.541 6.867 1.00 97.38 175 ILE A CA 1
ATOM 1319 C C . ILE A 1 175 ? 0.822 -8.313 8.138 1.00 97.38 175 ILE A C 1
ATOM 1321 O O . ILE A 1 175 ? -0.148 -9.080 8.181 1.00 97.38 175 ILE A O 1
ATOM 1325 N N . VAL A 1 176 ? 1.638 -8.131 9.174 1.00 95.81 176 VAL A N 1
ATOM 1326 C CA . VAL A 1 176 ? 1.444 -8.757 10.487 1.00 95.81 176 VAL A CA 1
ATOM 1327 C C . VAL A 1 176 ? 0.654 -7.825 11.399 1.00 95.81 176 VAL A C 1
ATOM 1329 O O . VAL A 1 176 ? 0.971 -6.642 11.524 1.00 95.81 176 VAL A O 1
ATOM 1332 N N . LEU A 1 177 ? -0.378 -8.375 12.036 1.00 96.94 177 LEU A N 1
ATOM 1333 C CA . LEU A 1 177 ? -1.224 -7.656 12.981 1.00 96.94 177 LEU A CA 1
ATOM 1334 C C . LEU A 1 177 ? -0.693 -7.817 14.412 1.00 96.94 177 LEU A C 1
ATOM 1336 O O . LEU A 1 177 ? -0.279 -8.922 14.779 1.00 96.94 177 LEU A O 1
ATOM 1340 N N . PRO A 1 178 ? -0.706 -6.751 15.2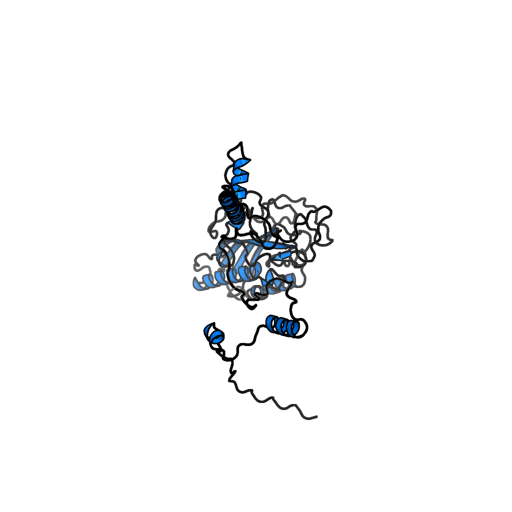30 1.00 96.88 178 PRO A N 1
ATOM 1341 C CA . PRO A 1 178 ? -0.372 -6.856 16.642 1.00 96.88 178 PRO A CA 1
ATOM 1342 C C . PRO A 1 178 ? -1.445 -7.661 17.398 1.00 96.88 178 PRO A C 1
ATOM 1344 O O . PRO A 1 178 ? -2.596 -7.721 16.957 1.00 96.88 178 PRO A O 1
ATOM 1347 N N . PRO A 1 179 ? -1.106 -8.263 18.551 1.00 96.56 179 PRO A N 1
ATOM 1348 C CA . PRO A 1 179 ? -2.104 -8.883 19.413 1.00 96.56 179 PRO A CA 1
ATOM 1349 C C . PRO A 1 179 ? -3.093 -7.822 19.913 1.00 96.56 179 PRO A C 1
ATOM 1351 O O . PRO A 1 179 ? -2.688 -6.801 20.469 1.00 96.56 179 PRO A O 1
ATOM 1354 N N . ALA A 1 180 ? -4.386 -8.065 19.706 1.00 97.75 180 ALA A N 1
ATOM 1355 C CA . ALA A 1 180 ? -5.439 -7.140 20.098 1.00 97.75 180 ALA A CA 1
ATOM 1356 C C . ALA A 1 180 ? -5.654 -7.116 21.618 1.00 97.75 180 ALA A C 1
ATOM 1358 O O . ALA A 1 180 ? -5.541 -8.138 22.300 1.00 97.75 180 ALA A O 1
ATOM 1359 N N . THR A 1 181 ? -6.052 -5.954 22.124 1.00 98.12 181 THR A N 1
ATOM 1360 C CA . THR A 1 181 ? -6.564 -5.738 23.483 1.00 98.12 181 THR A CA 1
ATOM 1361 C C . THR A 1 181 ? -7.836 -4.904 23.394 1.00 98.12 181 THR A C 1
ATOM 1363 O O . THR A 1 181 ? -8.027 -4.205 22.404 1.00 98.12 181 THR A O 1
ATOM 1366 N N . ALA A 1 182 ? -8.692 -4.946 24.416 1.00 98.19 182 ALA A N 1
ATOM 1367 C CA . ALA A 1 182 ? -9.857 -4.061 24.477 1.00 98.19 182 ALA A CA 1
ATOM 1368 C C . ALA A 1 182 ? -9.422 -2.584 24.537 1.00 98.19 182 ALA A C 1
ATOM 1370 O O . ALA A 1 182 ? -8.454 -2.254 25.231 1.00 98.19 182 ALA A O 1
ATOM 1371 N N . VAL A 1 183 ? -10.131 -1.714 23.818 1.00 97.88 183 VAL A N 1
ATOM 1372 C CA . VAL A 1 183 ? -9.854 -0.273 23.717 1.00 97.88 183 VAL A CA 1
ATOM 1373 C C . VAL A 1 183 ? -11.176 0.480 23.569 1.00 97.88 183 VAL A C 1
ATOM 1375 O O . VAL A 1 183 ? -11.996 0.139 22.719 1.00 97.88 183 VAL A O 1
ATOM 1378 N N . GLY A 1 184 ? -11.377 1.522 24.380 1.00 95.88 184 GLY A N 1
ATOM 1379 C CA . GLY A 1 184 ? -12.605 2.320 24.346 1.00 95.88 184 GLY A CA 1
ATOM 1380 C C . GLY A 1 184 ? -13.850 1.472 24.628 1.00 95.88 184 GLY A C 1
ATOM 1381 O O . GLY A 1 184 ? -13.872 0.696 25.586 1.00 95.88 184 GLY A O 1
ATOM 1382 N N . VAL A 1 185 ? -14.875 1.597 23.779 1.00 96.56 185 VAL A N 1
ATOM 1383 C CA . VAL A 1 185 ? -16.094 0.769 23.843 1.00 96.56 185 VAL A CA 1
ATOM 1384 C C . VAL A 1 185 ? -15.930 -0.636 23.256 1.00 96.56 185 VAL A C 1
ATOM 1386 O O . VAL A 1 185 ? -16.862 -1.435 23.363 1.00 96.56 185 VAL A O 1
ATOM 1389 N N . PHE A 1 186 ? -14.794 -0.931 22.619 1.00 97.56 186 PHE A N 1
ATOM 1390 C CA . PHE A 1 186 ? -14.585 -2.174 21.887 1.00 97.56 186 PHE A CA 1
ATOM 1391 C C . PHE A 1 186 ? -13.855 -3.211 22.736 1.00 97.56 186 PHE A C 1
ATOM 1393 O O . PHE A 1 186 ? -12.790 -2.952 23.306 1.00 97.56 186 PHE A O 1
ATOM 1400 N N . ASP A 1 187 ? -14.419 -4.413 22.800 1.00 97.94 187 ASP A N 1
ATOM 1401 C CA . ASP A 1 187 ? -13.757 -5.549 23.428 1.00 97.94 187 ASP A CA 1
ATOM 1402 C C . ASP A 1 187 ? -12.603 -6.096 22.562 1.00 97.94 187 ASP A C 1
ATOM 1404 O O . ASP A 1 187 ? -12.345 -5.659 21.439 1.00 97.94 187 ASP A O 1
ATOM 1408 N N . GLN A 1 188 ? -11.859 -7.060 23.105 1.00 98.38 188 GLN A N 1
ATOM 1409 C CA . GLN A 1 188 ? -10.697 -7.634 22.427 1.00 98.38 188 GLN A CA 1
ATOM 1410 C C . GLN A 1 188 ? -11.048 -8.334 21.100 1.00 98.38 188 GLN A C 1
ATOM 1412 O O . GLN A 1 188 ? -10.237 -8.315 20.169 1.00 98.38 188 GLN A O 1
ATOM 1417 N N . GLU A 1 189 ? -12.217 -8.967 21.002 1.00 98.19 189 GLU A N 1
ATOM 1418 C CA . GLU A 1 189 ? -12.653 -9.654 19.783 1.00 98.19 189 GLU A CA 1
ATOM 1419 C C . GLU A 1 189 ? -12.991 -8.627 18.698 1.00 98.19 189 GLU A C 1
ATOM 1421 O O . GLU A 1 189 ? -12.503 -8.725 17.574 1.00 98.19 189 GLU A O 1
ATOM 1426 N N . GLN A 1 190 ? -13.701 -7.563 19.066 1.00 97.88 190 GLN A N 1
ATOM 1427 C CA . GLN A 1 190 ? -14.022 -6.457 18.169 1.00 97.88 190 GLN A CA 1
ATOM 1428 C C . GLN A 1 190 ? -12.769 -5.742 17.655 1.00 97.88 190 GLN A C 1
ATOM 1430 O O . GLN A 1 190 ? -12.671 -5.477 16.457 1.00 97.88 190 GLN A O 1
ATOM 1435 N N . VAL A 1 191 ? -11.778 -5.479 18.515 1.00 98.38 191 VAL A N 1
ATOM 1436 C CA . VAL A 1 191 ? -10.497 -4.897 18.075 1.00 98.38 191 VAL A CA 1
ATOM 1437 C C . VAL A 1 191 ? -9.741 -5.862 17.152 1.00 98.38 191 VAL A C 1
ATOM 1439 O O . VAL A 1 191 ? -9.123 -5.431 16.178 1.00 98.38 191 VAL A O 1
ATOM 1442 N N . THR A 1 192 ? -9.825 -7.175 17.389 1.00 98.56 192 THR A N 1
ATOM 1443 C CA . THR A 1 192 ? -9.250 -8.185 16.481 1.00 98.56 192 THR A CA 1
ATOM 1444 C C . THR A 1 192 ? -9.888 -8.110 15.091 1.00 98.56 192 THR A C 1
ATOM 1446 O O . THR A 1 192 ? -9.172 -8.081 14.086 1.00 98.56 192 THR A O 1
ATOM 1449 N N . ASP A 1 193 ? -11.216 -8.026 15.021 1.00 98.31 193 ASP A N 1
ATOM 1450 C CA . ASP A 1 193 ? -11.955 -7.895 13.762 1.00 98.31 193 ASP A CA 1
ATOM 1451 C C . ASP A 1 193 ? -11.637 -6.580 13.037 1.00 98.31 193 ASP A C 1
ATOM 1453 O O . ASP A 1 193 ? -11.468 -6.572 11.818 1.00 98.31 193 ASP A O 1
ATOM 1457 N N . GLN A 1 194 ? -11.488 -5.476 13.771 1.00 98.25 194 GLN A N 1
ATOM 1458 C CA . GLN A 1 194 ? -11.089 -4.175 13.222 1.00 98.25 194 GLN A CA 1
ATOM 1459 C C . GLN A 1 194 ? -9.679 -4.210 12.621 1.00 98.25 194 GLN A C 1
ATOM 1461 O O . GLN A 1 194 ? -9.471 -3.755 11.494 1.00 98.25 194 GLN A O 1
ATOM 1466 N N . LEU A 1 195 ? -8.708 -4.799 13.328 1.00 98.69 195 LEU A N 1
ATOM 1467 C CA . LEU A 1 195 ? -7.349 -4.993 12.813 1.00 98.69 195 LEU A CA 1
ATOM 1468 C C . LEU A 1 195 ? -7.348 -5.871 11.554 1.00 98.69 195 LEU A C 1
ATOM 1470 O O . LEU A 1 195 ? -6.642 -5.577 10.587 1.00 98.69 195 LEU A O 1
ATOM 1474 N N . LYS A 1 196 ? -8.170 -6.926 11.535 1.00 98.56 196 LYS A N 1
ATOM 1475 C CA . LYS A 1 196 ? -8.347 -7.772 10.353 1.00 98.56 196 LYS A CA 1
ATOM 1476 C C . LYS A 1 196 ? -8.946 -6.992 9.184 1.00 98.56 196 LYS A C 1
ATOM 1478 O O . LYS A 1 196 ? -8.420 -7.084 8.081 1.00 98.56 196 LYS A O 1
ATOM 1483 N N . LEU A 1 197 ? -9.972 -6.179 9.429 1.00 98.56 197 LEU A N 1
ATOM 1484 C CA . LEU A 1 197 ? -10.599 -5.336 8.412 1.00 98.56 197 LEU A CA 1
ATOM 1485 C C . LEU A 1 197 ? -9.589 -4.367 7.776 1.00 98.56 197 LEU A C 1
ATOM 1487 O O . LEU A 1 197 ? -9.561 -4.214 6.555 1.00 98.56 197 LEU A O 1
ATOM 1491 N N . VAL A 1 198 ? -8.718 -3.764 8.592 1.00 98.75 198 VAL A N 1
ATOM 1492 C CA . VAL A 1 198 ? -7.616 -2.907 8.124 1.00 98.75 198 VAL A CA 1
ATOM 1493 C C . VAL A 1 198 ? -6.640 -3.683 7.236 1.00 98.75 198 VAL A C 1
ATOM 1495 O O . VAL A 1 198 ? -6.297 -3.211 6.150 1.00 98.75 198 VAL A O 1
ATOM 1498 N N . LYS A 1 199 ? -6.216 -4.886 7.649 1.00 98.75 199 LYS A N 1
ATOM 1499 C CA . LYS A 1 199 ? -5.363 -5.745 6.812 1.00 98.75 199 LYS A CA 1
ATOM 1500 C C . LYS A 1 199 ? -6.046 -6.089 5.489 1.00 98.75 199 LYS A C 1
ATOM 1502 O O . LYS A 1 199 ? -5.419 -5.939 4.443 1.00 98.75 199 LYS A O 1
ATOM 1507 N N . ASP A 1 200 ? -7.308 -6.504 5.523 1.00 98.81 200 ASP A N 1
ATOM 1508 C CA . ASP A 1 200 ? -8.072 -6.872 4.328 1.00 98.81 200 ASP A CA 1
ATOM 1509 C C . ASP A 1 200 ? -8.179 -5.687 3.354 1.00 98.81 200 ASP A C 1
ATOM 1511 O O . ASP A 1 200 ? -8.007 -5.861 2.147 1.00 98.81 200 ASP A O 1
ATOM 1515 N N . PHE A 1 201 ? -8.357 -4.464 3.867 1.00 98.81 201 PHE A N 1
ATOM 1516 C CA . PHE A 1 201 ? -8.324 -3.250 3.053 1.00 98.81 201 PHE A CA 1
ATOM 1517 C C . PHE A 1 201 ? -6.956 -3.001 2.422 1.00 98.81 201 PHE A C 1
ATOM 1519 O O . PHE A 1 201 ? -6.883 -2.779 1.214 1.00 98.81 201 PHE A O 1
ATOM 1526 N N . LEU A 1 202 ? -5.869 -3.067 3.197 1.00 98.69 202 LEU A N 1
ATOM 1527 C CA . LEU A 1 202 ? -4.518 -2.871 2.664 1.00 98.69 202 LEU A CA 1
ATOM 1528 C C . LEU A 1 202 ? -4.197 -3.886 1.561 1.00 98.69 202 LEU A C 1
ATOM 1530 O O . LEU A 1 202 ? -3.635 -3.504 0.535 1.00 98.69 202 LEU A O 1
ATOM 1534 N N . VAL A 1 203 ? -4.594 -5.149 1.743 1.00 98.81 203 VAL A N 1
ATOM 1535 C CA . VAL A 1 203 ? -4.438 -6.213 0.743 1.00 98.81 203 VAL A CA 1
ATOM 1536 C C . VAL A 1 203 ? -5.272 -5.910 -0.503 1.00 98.81 203 VAL A C 1
ATOM 1538 O O . VAL A 1 203 ? -4.722 -5.858 -1.600 1.00 98.81 203 VAL A O 1
ATOM 1541 N N . ALA A 1 204 ? -6.573 -5.653 -0.356 1.00 98.62 204 ALA A N 1
ATOM 1542 C CA . ALA A 1 204 ? -7.466 -5.408 -1.488 1.00 98.62 204 ALA A CA 1
ATOM 1543 C C . ALA A 1 204 ? -7.102 -4.137 -2.276 1.00 98.62 204 ALA A C 1
ATOM 1545 O O . ALA A 1 204 ? -7.289 -4.077 -3.487 1.00 98.62 204 ALA A O 1
ATOM 1546 N N . ALA A 1 205 ? -6.579 -3.112 -1.602 1.00 98.19 205 ALA A N 1
ATOM 1547 C CA . ALA A 1 205 ? -6.246 -1.836 -2.222 1.00 98.19 205 ALA A CA 1
ATOM 1548 C C . ALA A 1 205 ? -4.862 -1.817 -2.898 1.00 98.19 205 ALA A C 1
ATOM 1550 O O . ALA A 1 205 ? -4.649 -1.035 -3.828 1.00 98.19 205 ALA A O 1
ATOM 1551 N N . ASN A 1 206 ? -3.920 -2.653 -2.438 1.00 98.25 206 ASN A N 1
ATOM 1552 C CA . ASN A 1 206 ? -2.504 -2.543 -2.817 1.00 98.25 206 ASN A CA 1
ATOM 1553 C C . ASN A 1 206 ? -1.871 -3.838 -3.324 1.00 98.25 206 ASN A C 1
ATOM 1555 O O . ASN A 1 206 ? -0.855 -3.784 -4.004 1.00 98.25 206 ASN A O 1
ATOM 1559 N N . LEU A 1 207 ? -2.435 -4.999 -3.002 1.00 98.44 207 LEU A N 1
ATOM 1560 C CA . LEU A 1 207 ? -1.866 -6.300 -3.361 1.00 98.44 207 LEU A CA 1
ATOM 1561 C C . LEU A 1 207 ? -2.736 -7.084 -4.346 1.00 98.44 207 LEU A C 1
ATOM 1563 O O . LEU A 1 207 ? -2.258 -8.068 -4.903 1.00 98.44 207 LEU A O 1
ATOM 1567 N N . ASP A 1 208 ? -3.983 -6.664 -4.572 1.00 98.12 208 ASP A N 1
ATOM 1568 C CA . ASP A 1 208 ? -4.872 -7.298 -5.545 1.00 98.12 208 ASP A CA 1
ATOM 1569 C C . ASP A 1 208 ? -4.311 -7.132 -6.975 1.00 98.12 208 ASP A C 1
ATOM 1571 O O . ASP A 1 208 ? -4.225 -6.001 -7.475 1.00 98.12 208 ASP A O 1
ATOM 1575 N N . PRO A 1 209 ? -3.960 -8.233 -7.674 1.00 97.19 209 PRO A N 1
ATOM 1576 C CA . PRO A 1 209 ? -3.420 -8.171 -9.029 1.00 97.19 209 PRO A CA 1
ATOM 1577 C C . PRO A 1 209 ? -4.338 -7.454 -10.021 1.00 97.19 209 PRO A C 1
ATOM 1579 O O . PRO A 1 209 ? -3.843 -6.814 -10.948 1.00 97.19 209 PRO A O 1
ATOM 1582 N N . ALA A 1 210 ? -5.661 -7.530 -9.837 1.00 96.44 210 ALA A N 1
ATOM 1583 C CA . ALA A 1 210 ? -6.612 -6.842 -10.699 1.00 96.44 210 ALA A CA 1
ATOM 1584 C C . ALA A 1 210 ? -6.521 -5.324 -10.514 1.00 96.44 210 ALA A C 1
ATOM 1586 O O . ALA A 1 210 ? -6.515 -4.598 -11.504 1.00 96.44 210 ALA A O 1
ATOM 1587 N N . VAL A 1 211 ? -6.396 -4.844 -9.273 1.00 97.56 211 VAL A N 1
ATOM 1588 C CA . VAL A 1 211 ? -6.238 -3.414 -8.958 1.00 97.56 211 VAL A CA 1
ATOM 1589 C C . VAL A 1 211 ? -4.911 -2.892 -9.495 1.00 97.56 211 VAL A C 1
ATOM 1591 O O . VAL A 1 211 ? -4.889 -1.887 -10.208 1.00 97.56 211 VAL A O 1
ATOM 1594 N N . ILE A 1 212 ? -3.822 -3.624 -9.245 1.00 97.62 212 ILE A N 1
ATOM 1595 C CA . ILE A 1 212 ? -2.492 -3.303 -9.779 1.00 97.62 212 ILE A CA 1
ATOM 1596 C C . ILE A 1 212 ? -2.552 -3.205 -11.309 1.00 97.62 212 ILE A C 1
ATOM 1598 O O . ILE A 1 212 ? -2.015 -2.263 -11.894 1.00 97.62 212 ILE A O 1
ATOM 1602 N N . ALA A 1 213 ? -3.284 -4.112 -11.960 1.00 95.44 213 ALA A N 1
ATOM 1603 C CA . ALA A 1 213 ? -3.517 -4.112 -13.399 1.00 95.44 213 ALA A CA 1
ATOM 1604 C C . ALA A 1 213 ? -4.641 -3.151 -13.862 1.00 95.44 213 ALA A C 1
ATOM 1606 O O . ALA A 1 213 ? -5.392 -3.471 -14.783 1.00 95.44 213 ALA A O 1
ATOM 1607 N N . ALA A 1 214 ? -4.749 -1.970 -13.245 1.00 94.12 214 ALA A N 1
ATOM 1608 C CA . ALA A 1 214 ? -5.700 -0.892 -13.560 1.00 94.12 214 ALA A CA 1
ATOM 1609 C C . ALA A 1 214 ? -7.188 -1.173 -13.266 1.00 94.12 214 ALA A C 1
ATOM 1611 O O . ALA A 1 214 ? -8.037 -0.304 -13.497 1.00 94.12 214 ALA A O 1
ATOM 1612 N N . GLY A 1 215 ? -7.528 -2.339 -12.721 1.00 95.19 215 GLY A N 1
ATOM 1613 C CA . GLY A 1 215 ? -8.883 -2.693 -12.313 1.00 95.19 215 GLY A CA 1
ATOM 1614 C C . GLY A 1 215 ? -9.442 -1.764 -11.235 1.00 95.19 215 GLY A C 1
ATOM 1615 O O . GLY A 1 215 ? -8.714 -1.040 -10.547 1.00 95.19 215 GLY A O 1
ATOM 1616 N N . ARG A 1 216 ? -10.770 -1.754 -11.108 1.00 95.62 216 ARG A N 1
ATOM 1617 C CA . ARG A 1 216 ? -11.467 -0.973 -10.083 1.00 95.62 216 ARG A CA 1
ATOM 1618 C C . ARG A 1 216 ? -11.443 -1.736 -8.747 1.00 95.62 216 ARG A C 1
ATOM 1620 O O . ARG A 1 216 ? -11.809 -2.910 -8.741 1.00 95.62 216 ARG A O 1
ATOM 1627 N N . PRO A 1 217 ? -11.051 -1.105 -7.626 1.00 97.38 217 PRO A N 1
ATOM 1628 C CA . PRO A 1 217 ? -10.844 -1.776 -6.339 1.00 97.38 217 PRO A CA 1
ATOM 1629 C C . PRO A 1 217 ? -12.155 -2.024 -5.572 1.00 97.38 217 PRO A C 1
ATOM 1631 O O . PRO A 1 217 ? -12.326 -1.566 -4.444 1.00 97.38 217 PRO A O 1
ATOM 1634 N N . GLU A 1 218 ? -13.101 -2.752 -6.170 1.00 98.06 218 GLU A N 1
ATOM 1635 C CA . GLU A 1 218 ? -14.436 -2.977 -5.589 1.00 98.06 218 GLU A CA 1
ATOM 1636 C C . GLU A 1 218 ? -14.387 -3.656 -4.214 1.00 98.06 218 GLU A C 1
ATOM 1638 O O . GLU A 1 218 ? -15.115 -3.262 -3.303 1.00 98.06 218 GLU A O 1
ATOM 1643 N N . ALA A 1 219 ? -13.484 -4.626 -4.032 1.00 98.31 219 ALA A N 1
ATOM 1644 C CA . ALA A 1 219 ? -13.303 -5.302 -2.750 1.00 98.31 219 ALA A CA 1
ATOM 1645 C C . ALA A 1 219 ? -12.882 -4.322 -1.644 1.00 98.31 219 ALA A C 1
ATOM 1647 O O . ALA A 1 219 ? -13.466 -4.341 -0.566 1.00 98.31 219 ALA A O 1
ATOM 1648 N N . ALA A 1 220 ? -11.938 -3.416 -1.919 1.00 98.19 220 ALA A N 1
ATOM 1649 C CA . ALA A 1 220 ? -11.508 -2.408 -0.953 1.00 98.19 220 ALA A CA 1
ATOM 1650 C C . ALA A 1 220 ? -12.603 -1.360 -0.692 1.00 98.19 220 ALA A C 1
ATOM 1652 O O . ALA A 1 220 ? -12.859 -1.012 0.459 1.00 98.19 220 ALA A O 1
ATOM 1653 N N . LEU A 1 221 ? -13.299 -0.899 -1.740 1.00 98.25 221 LEU A N 1
ATOM 1654 C CA . LEU A 1 221 ? -14.412 0.051 -1.617 1.00 98.25 221 LEU A CA 1
ATOM 1655 C C . LEU A 1 221 ? -15.559 -0.502 -0.764 1.00 98.25 221 LEU A C 1
ATOM 1657 O O . LEU A 1 221 ? -16.212 0.256 -0.050 1.00 98.25 221 LEU A O 1
ATOM 1661 N N . ALA A 1 222 ? -15.806 -1.812 -0.816 1.00 98.38 222 ALA A N 1
ATOM 1662 C CA . ALA A 1 222 ? -16.836 -2.460 -0.015 1.00 98.38 222 ALA A CA 1
ATOM 1663 C C . ALA A 1 222 ? -16.525 -2.470 1.492 1.00 98.38 222 ALA A C 1
ATOM 1665 O O . ALA A 1 222 ? -17.453 -2.638 2.285 1.00 98.38 222 ALA A O 1
ATOM 1666 N N . LEU A 1 223 ? -15.265 -2.292 1.902 1.00 98.56 223 LEU A N 1
ATOM 1667 C CA . LEU A 1 223 ? -14.851 -2.257 3.313 1.00 98.56 223 LEU A CA 1
ATOM 1668 C C . LEU A 1 223 ? -14.982 -0.862 3.938 1.00 98.56 223 LEU A C 1
ATOM 1670 O O . LEU A 1 223 ? -14.983 -0.740 5.161 1.00 98.56 223 LEU A O 1
ATOM 1674 N N . LEU A 1 224 ? -15.111 0.177 3.114 1.00 98.44 224 LEU A N 1
ATOM 1675 C CA . LEU A 1 224 ? -15.227 1.562 3.558 1.00 98.44 224 LEU A CA 1
ATOM 1676 C C . LEU A 1 224 ? -16.644 1.887 4.042 1.00 98.44 224 LEU A C 1
ATOM 1678 O O . LEU A 1 224 ? -17.634 1.391 3.494 1.00 98.44 224 LEU A O 1
ATOM 1682 N N . ASP A 1 225 ? -16.728 2.754 5.049 1.00 98.06 225 ASP A N 1
ATOM 1683 C CA . ASP A 1 225 ? -17.984 3.376 5.471 1.00 98.06 225 ASP A CA 1
ATOM 1684 C C . ASP A 1 225 ? -18.477 4.341 4.374 1.00 98.06 225 ASP A C 1
ATOM 1686 O O . ASP A 1 225 ? -17.753 4.663 3.428 1.00 98.06 225 ASP A O 1
ATOM 1690 N N . GLN A 1 226 ? -19.720 4.800 4.463 1.00 96.50 226 GLN A N 1
ATOM 1691 C CA . GLN A 1 226 ? -20.403 5.555 3.421 1.00 96.50 226 GLN A CA 1
ATOM 1692 C C . GLN A 1 226 ? -19.596 6.773 2.944 1.00 96.50 226 GLN A C 1
ATOM 1694 O O . GLN A 1 226 ? -19.296 6.882 1.755 1.00 96.50 226 GLN A O 1
ATOM 1699 N N . GLN A 1 227 ? -19.214 7.672 3.854 1.00 94.44 227 GLN A N 1
ATOM 1700 C CA . GLN A 1 227 ? -18.514 8.910 3.501 1.00 94.44 227 GLN A CA 1
ATOM 1701 C C . GLN A 1 227 ? -17.130 8.668 2.859 1.00 94.44 227 GLN A C 1
ATOM 1703 O O . GLN A 1 227 ? -16.882 9.204 1.771 1.00 94.44 227 GLN A O 1
ATOM 1708 N N . PRO A 1 228 ? -16.212 7.872 3.452 1.00 95.44 228 PRO A N 1
ATOM 1709 C CA . PRO A 1 228 ? -14.935 7.573 2.804 1.00 95.44 228 PRO A CA 1
ATOM 1710 C C . PRO A 1 228 ? -15.110 6.795 1.493 1.00 95.44 228 PRO A C 1
ATOM 1712 O O . PRO A 1 228 ? -14.358 7.036 0.547 1.00 95.44 228 PRO A O 1
ATOM 1715 N N . ARG A 1 229 ? -16.124 5.923 1.383 1.00 97.12 229 ARG A N 1
ATOM 1716 C CA . ARG A 1 229 ? -16.441 5.210 0.138 1.00 97.12 229 ARG A CA 1
ATOM 1717 C C . ARG A 1 229 ? -16.859 6.158 -0.979 1.00 97.12 229 ARG A C 1
ATOM 1719 O O . ARG A 1 229 ? -16.336 6.044 -2.083 1.00 97.12 229 ARG A O 1
ATOM 1726 N N . GLU A 1 230 ? -17.776 7.084 -0.714 1.00 95.81 230 GLU A N 1
ATOM 1727 C CA . GLU A 1 230 ? -18.240 8.075 -1.695 1.00 95.81 230 GLU A CA 1
ATOM 1728 C C . GLU A 1 230 ? -17.078 8.942 -2.200 1.00 95.81 230 GLU A C 1
ATOM 1730 O O . GLU A 1 230 ? -16.932 9.160 -3.409 1.00 95.81 230 GLU A O 1
ATOM 1735 N N . ARG A 1 231 ? -16.192 9.370 -1.291 1.00 93.88 231 ARG A N 1
ATOM 1736 C CA . ARG A 1 231 ? -14.983 10.118 -1.653 1.00 93.88 231 ARG A CA 1
ATOM 1737 C C . ARG A 1 231 ? -14.035 9.286 -2.520 1.00 93.88 231 ARG A C 1
ATOM 1739 O O . ARG A 1 231 ? -13.577 9.780 -3.547 1.00 93.88 231 ARG A O 1
ATOM 1746 N N . ALA A 1 232 ? -13.775 8.033 -2.147 1.00 95.25 232 ALA A N 1
ATOM 1747 C CA . ALA A 1 232 ? -12.910 7.132 -2.908 1.00 95.25 232 ALA A CA 1
ATOM 1748 C C . ALA A 1 232 ? -13.477 6.815 -4.303 1.00 95.25 232 ALA A C 1
ATOM 1750 O O . ALA A 1 232 ? -12.741 6.844 -5.285 1.00 95.25 232 ALA A O 1
ATOM 1751 N N . VAL A 1 233 ? -14.786 6.575 -4.415 1.00 96.12 233 VAL A N 1
ATOM 1752 C CA . VAL A 1 233 ? -15.478 6.388 -5.702 1.00 96.12 233 VAL A CA 1
ATOM 1753 C C . VAL A 1 233 ? -15.325 7.626 -6.582 1.00 96.12 233 VAL A C 1
ATOM 1755 O O . VAL A 1 233 ? -14.958 7.502 -7.747 1.00 96.12 233 VAL A O 1
ATOM 1758 N N . THR A 1 234 ? -15.528 8.817 -6.017 1.00 95.00 234 THR A N 1
ATOM 1759 C CA . THR A 1 234 ? -15.369 10.073 -6.762 1.00 95.00 234 THR A CA 1
ATOM 1760 C C . THR A 1 234 ? -13.930 10.246 -7.262 1.00 95.00 234 THR A C 1
ATOM 1762 O O . THR A 1 234 ? -13.742 10.617 -8.417 1.00 95.00 234 THR A O 1
ATOM 1765 N N . ALA A 1 235 ? -12.928 9.911 -6.438 1.00 92.62 235 ALA A N 1
ATOM 1766 C CA . ALA A 1 235 ? -11.510 9.965 -6.812 1.00 92.62 235 ALA A CA 1
ATOM 1767 C C . ALA A 1 235 ? -11.152 9.005 -7.951 1.00 92.62 235 ALA A C 1
ATOM 1769 O O . ALA A 1 235 ? -10.310 9.311 -8.788 1.00 92.62 235 ALA A O 1
ATOM 1770 N N . LEU A 1 236 ? -11.808 7.845 -8.003 1.00 93.75 236 LEU A N 1
ATOM 1771 C CA . LEU A 1 236 ? -11.612 6.863 -9.068 1.00 93.75 236 LEU A CA 1
ATOM 1772 C C . LEU A 1 236 ? -12.323 7.255 -10.370 1.00 93.75 236 LEU A C 1
ATOM 1774 O O . LEU A 1 236 ? -11.815 6.953 -11.447 1.00 93.75 236 LEU A O 1
ATOM 1778 N N . ASP A 1 237 ? -13.495 7.888 -10.280 1.00 93.50 237 ASP A N 1
ATOM 1779 C CA . ASP A 1 237 ? -14.310 8.263 -11.443 1.00 93.50 237 ASP A CA 1
ATOM 1780 C C . ASP A 1 237 ? -13.858 9.578 -12.087 1.00 93.50 237 ASP A C 1
ATOM 1782 O O . ASP A 1 237 ? -13.997 9.760 -13.298 1.00 93.50 237 ASP A O 1
ATOM 1786 N N . LYS A 1 238 ? -13.374 10.521 -11.272 1.00 92.00 238 LYS A N 1
ATOM 1787 C CA . LYS A 1 238 ? -12.989 11.878 -11.678 1.00 92.00 238 LYS A CA 1
ATOM 1788 C C . LYS A 1 238 ? -11.722 12.319 -10.933 1.00 92.00 238 LYS A C 1
ATOM 1790 O O . LYS A 1 238 ? -11.805 13.226 -10.102 1.00 92.00 238 LYS A O 1
ATOM 1795 N N . PRO A 1 239 ? -10.577 11.668 -11.196 1.00 91.31 239 PRO A N 1
ATOM 1796 C CA . PRO A 1 239 ? -9.324 12.009 -10.542 1.00 91.31 239 PRO A CA 1
ATOM 1797 C C . PRO A 1 239 ? -8.889 13.439 -10.890 1.00 91.31 239 PRO A C 1
ATOM 1799 O O . PRO A 1 239 ? -9.155 13.945 -11.985 1.00 91.31 239 PRO A O 1
ATOM 1802 N N . SER A 1 240 ? -8.261 14.099 -9.922 1.00 85.38 240 SER A N 1
ATOM 1803 C CA . SER A 1 240 ? -7.658 15.428 -10.051 1.00 85.38 240 SER A CA 1
ATOM 1804 C C . SER A 1 240 ? -6.556 15.605 -9.003 1.00 85.38 240 SER A C 1
ATOM 1806 O O . SER A 1 240 ? -6.453 14.790 -8.089 1.00 85.38 240 SER A O 1
ATOM 1808 N N . ALA A 1 241 ? -5.779 16.688 -9.086 1.00 79.69 241 ALA A N 1
ATOM 1809 C CA . ALA A 1 241 ? -4.758 17.014 -8.083 1.00 79.69 241 ALA A CA 1
ATOM 1810 C C . ALA A 1 241 ? -5.313 17.090 -6.641 1.00 79.69 241 ALA A C 1
ATOM 1812 O O . ALA A 1 241 ? -4.652 16.689 -5.694 1.00 79.69 241 ALA A O 1
ATOM 1813 N N . ASP A 1 242 ? -6.555 17.559 -6.460 1.00 77.69 242 ASP A N 1
ATOM 1814 C CA . ASP A 1 242 ? -7.204 17.636 -5.136 1.00 77.69 242 ASP A CA 1
ATOM 1815 C C . ASP A 1 242 ? -7.889 16.320 -4.719 1.00 77.69 242 ASP A C 1
ATOM 1817 O O . ASP A 1 242 ? -8.371 16.167 -3.589 1.00 77.69 242 ASP A O 1
ATOM 1821 N N . LEU A 1 243 ? -8.000 15.378 -5.655 1.00 76.44 243 LEU A N 1
ATOM 1822 C CA . LEU A 1 243 ? -8.731 14.130 -5.507 1.00 76.44 243 LEU A CA 1
ATOM 1823 C C . LEU A 1 243 ? -7.965 12.997 -6.196 1.00 76.44 243 LEU A C 1
ATOM 1825 O O . LEU A 1 243 ? -8.428 12.387 -7.163 1.00 76.44 243 LEU A O 1
ATOM 1829 N N . GLU A 1 244 ? -6.764 12.746 -5.687 1.00 74.56 244 GLU A N 1
ATOM 1830 C CA . GLU A 1 244 ? -5.836 11.778 -6.257 1.00 74.56 244 GLU A CA 1
ATOM 1831 C C . GLU A 1 244 ? -6.421 10.358 -6.216 1.00 74.56 244 GLU A C 1
ATOM 1833 O O . GLU A 1 244 ? -6.662 9.789 -5.152 1.00 74.56 244 GLU A O 1
ATOM 1838 N N . GLY A 1 245 ? -6.618 9.731 -7.378 1.00 74.25 245 GLY A N 1
ATOM 1839 C CA . GLY A 1 245 ? -7.131 8.355 -7.464 1.00 74.25 245 GLY A CA 1
ATOM 1840 C C . GLY A 1 245 ? -6.162 7.281 -6.940 1.00 74.25 245 GLY A C 1
ATOM 1841 O O . GLY A 1 245 ? -6.572 6.141 -6.713 1.00 74.25 245 GLY A O 1
ATOM 1842 N N . THR A 1 246 ? -4.892 7.634 -6.718 1.00 82.88 246 THR A N 1
ATOM 1843 C CA . THR A 1 246 ? -3.803 6.729 -6.305 1.00 82.88 246 THR A CA 1
ATOM 1844 C C . THR A 1 246 ? -3.509 6.756 -4.802 1.00 82.88 246 THR A C 1
ATOM 1846 O O . THR A 1 246 ? -2.827 5.862 -4.296 1.00 82.88 246 THR A O 1
ATOM 1849 N N . TRP A 1 247 ? -4.049 7.725 -4.052 1.00 83.38 247 TRP A N 1
ATOM 1850 C CA . TRP A 1 247 ? -3.755 7.915 -2.623 1.00 83.38 247 TRP A CA 1
ATOM 1851 C C . TRP A 1 247 ? -3.973 6.652 -1.769 1.00 83.38 247 TRP A C 1
ATOM 1853 O O . TRP A 1 247 ? -3.147 6.313 -0.923 1.00 83.38 247 TRP A O 1
ATOM 1863 N N . LEU A 1 248 ? -5.036 5.891 -2.050 1.00 93.19 248 LEU A N 1
ATOM 1864 C CA . LEU A 1 248 ? -5.396 4.655 -1.346 1.00 93.19 248 LEU A CA 1
ATOM 1865 C C . LEU A 1 248 ? -5.113 3.385 -2.154 1.00 93.19 248 LEU A C 1
ATOM 1867 O O . LEU A 1 248 ? -4.961 2.324 -1.555 1.00 93.19 248 LEU A O 1
ATOM 1871 N N . PHE A 1 249 ? -5.053 3.481 -3.485 1.00 96.50 249 PHE A N 1
ATOM 1872 C CA . PHE A 1 249 ? -5.047 2.324 -4.381 1.00 96.50 249 PHE A CA 1
ATOM 1873 C C . PHE A 1 249 ? -3.820 2.328 -5.286 1.00 96.50 249 PHE A C 1
ATOM 1875 O O . PHE A 1 249 ? -3.555 3.302 -5.989 1.00 96.50 249 PHE A O 1
ATOM 1882 N N . SER A 1 250 ? -3.088 1.217 -5.327 1.00 96.31 250 SER A N 1
ATOM 1883 C CA . SER A 1 250 ? -1.929 1.081 -6.211 1.00 96.31 250 SER A CA 1
ATOM 1884 C C . SER A 1 250 ? -2.332 0.555 -7.582 1.00 96.31 250 SER A C 1
ATOM 1886 O O . SER A 1 250 ? -2.338 -0.648 -7.812 1.00 96.31 250 SER A O 1
ATOM 1888 N N . ARG A 1 251 ? -2.668 1.473 -8.493 1.00 95.62 251 ARG A N 1
ATOM 1889 C CA . ARG A 1 251 ? -3.127 1.183 -9.861 1.00 95.62 251 ARG A CA 1
ATOM 1890 C C . ARG A 1 251 ? -2.137 1.760 -10.867 1.00 95.62 251 ARG A C 1
ATOM 1892 O O . ARG A 1 251 ? -1.723 2.903 -10.710 1.00 95.62 251 ARG A O 1
ATOM 1899 N N . PHE A 1 252 ? -1.774 1.004 -11.901 1.00 95.19 252 PHE A N 1
ATOM 1900 C CA . PHE A 1 252 ? -0.798 1.431 -12.913 1.00 95.19 252 PHE A CA 1
ATOM 1901 C C . PHE A 1 252 ? -1.447 1.638 -14.276 1.00 95.19 252 PHE A C 1
ATOM 1903 O O . PHE A 1 252 ? -2.326 0.870 -14.668 1.00 95.19 252 PHE A O 1
ATOM 1910 N N . ASN A 1 253 ? -0.989 2.638 -15.029 1.00 93.31 253 ASN A N 1
ATOM 1911 C CA . ASN A 1 253 ? -1.424 2.800 -16.408 1.00 93.31 253 ASN A CA 1
ATOM 1912 C C . ASN A 1 253 ? -0.773 1.713 -17.279 1.00 93.31 253 ASN A C 1
ATOM 1914 O O . ASN A 1 253 ? 0.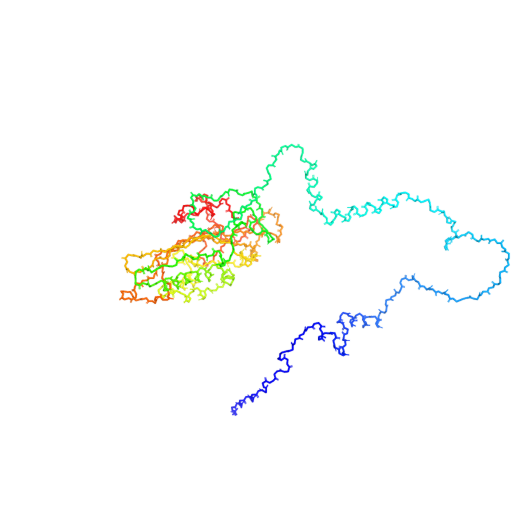435 1.730 -17.507 1.00 93.31 253 ASN A O 1
ATOM 1918 N N . LEU A 1 254 ? -1.570 0.770 -17.798 1.00 92.50 254 LEU A N 1
ATOM 1919 C CA . LEU A 1 254 ? -1.059 -0.389 -18.549 1.00 92.50 254 LEU A CA 1
ATOM 1920 C C . LEU A 1 254 ? -0.373 -0.033 -19.875 1.00 92.50 254 LEU A C 1
ATOM 1922 O O . LEU A 1 254 ? 0.325 -0.873 -20.451 1.00 92.50 254 LEU A O 1
ATOM 1926 N N . ARG A 1 255 ? -0.570 1.190 -20.382 1.00 89.69 255 ARG A N 1
ATOM 1927 C CA . ARG A 1 255 ? 0.192 1.678 -21.536 1.00 89.69 255 ARG A CA 1
ATOM 1928 C C . ARG A 1 255 ? 1.639 1.964 -21.162 1.00 89.69 255 ARG A C 1
ATOM 1930 O O . ARG A 1 255 ? 2.518 1.737 -21.991 1.00 89.69 255 ARG A O 1
ATOM 1937 N N . ASP A 1 256 ? 1.881 2.379 -19.927 1.00 88.25 256 ASP A N 1
ATOM 1938 C CA . ASP A 1 256 ? 3.197 2.812 -19.472 1.00 88.25 256 ASP A CA 1
ATOM 1939 C C . ASP A 1 256 ? 3.926 1.696 -18.733 1.00 88.25 256 ASP A C 1
ATOM 1941 O O . ASP A 1 256 ? 5.093 1.416 -18.999 1.00 88.25 256 ASP A O 1
ATOM 1945 N N . ALA A 1 257 ? 3.216 0.970 -17.875 1.00 90.75 257 ALA A N 1
ATOM 1946 C CA . ALA A 1 257 ? 3.794 -0.094 -17.079 1.00 90.75 257 ALA A CA 1
ATOM 1947 C C . ALA A 1 257 ? 2.804 -1.233 -16.856 1.00 90.75 257 ALA A C 1
ATOM 1949 O O . ALA A 1 257 ? 1.643 -1.023 -16.512 1.00 90.75 257 ALA A O 1
ATOM 1950 N N . VAL A 1 258 ? 3.290 -2.464 -16.991 1.00 92.88 258 VAL A N 1
ATOM 1951 C CA . VAL A 1 258 ? 2.534 -3.667 -16.630 1.00 92.88 258 VAL A CA 1
ATOM 1952 C C . VAL A 1 258 ? 3.305 -4.465 -15.575 1.00 92.88 258 VAL A C 1
ATOM 1954 O O . VAL A 1 258 ? 4.540 -4.471 -15.609 1.00 92.88 258 VAL A O 1
ATOM 1957 N N . PRO A 1 259 ? 2.630 -5.175 -14.655 1.00 94.56 259 PRO A N 1
ATOM 1958 C CA . PRO A 1 259 ? 3.307 -6.022 -13.676 1.00 94.56 259 PRO A CA 1
ATOM 1959 C C . PRO A 1 259 ? 4.253 -7.032 -14.336 1.00 94.56 259 PRO A C 1
ATOM 1961 O O . PRO A 1 259 ? 3.908 -7.683 -15.328 1.00 94.56 259 PRO A O 1
ATOM 1964 N N . ALA A 1 260 ? 5.470 -7.138 -13.799 1.00 93.56 260 ALA A N 1
ATOM 1965 C CA . ALA A 1 260 ? 6.469 -8.120 -14.222 1.00 93.56 260 ALA A CA 1
ATOM 1966 C C . ALA A 1 260 ? 6.314 -9.463 -13.485 1.00 93.56 260 ALA A C 1
ATOM 1968 O O . ALA A 1 260 ? 6.787 -10.488 -13.970 1.00 93.56 260 ALA A O 1
ATOM 1969 N N . THR A 1 261 ? 5.658 -9.448 -12.324 1.00 94.12 261 THR A N 1
ATOM 1970 C CA . THR A 1 261 ? 5.358 -10.600 -11.465 1.00 94.12 261 THR A CA 1
ATOM 1971 C C . THR A 1 261 ? 4.063 -10.326 -10.687 1.00 94.12 261 THR A C 1
ATOM 1973 O O . THR A 1 261 ? 3.616 -9.181 -10.617 1.00 94.12 261 THR A O 1
ATOM 1976 N N . ASP A 1 262 ? 3.459 -11.370 -10.125 1.00 92.19 262 ASP A N 1
ATOM 1977 C CA . ASP A 1 262 ? 2.339 -11.300 -9.176 1.00 92.19 262 ASP A CA 1
ATOM 1978 C C . ASP A 1 262 ? 2.790 -10.957 -7.745 1.00 92.19 262 ASP A C 1
ATOM 1980 O O . ASP A 1 262 ? 1.978 -10.686 -6.861 1.00 92.19 262 ASP A O 1
ATOM 1984 N N . THR A 1 263 ? 4.099 -10.966 -7.509 1.00 95.75 263 THR A N 1
ATOM 1985 C CA . THR A 1 263 ? 4.683 -10.785 -6.190 1.00 95.75 263 THR A CA 1
ATOM 1986 C C . THR A 1 263 ? 4.969 -9.310 -5.922 1.00 95.75 263 THR A C 1
ATOM 1988 O O . THR A 1 263 ? 5.685 -8.649 -6.675 1.00 95.75 263 THR A O 1
ATOM 1991 N N . VAL A 1 264 ? 4.486 -8.810 -4.786 1.00 98.38 264 VAL A N 1
ATOM 1992 C CA . VAL A 1 264 ? 4.789 -7.466 -4.273 1.00 98.38 264 VAL A CA 1
ATOM 1993 C C . VAL A 1 264 ? 5.590 -7.610 -2.986 1.00 98.38 264 VAL A C 1
ATOM 1995 O O . VAL A 1 264 ? 5.179 -8.341 -2.082 1.00 98.38 264 VAL A O 1
ATOM 1998 N N . LYS A 1 265 ? 6.735 -6.927 -2.890 1.00 98.19 265 LYS A N 1
ATOM 1999 C CA . LYS A 1 265 ? 7.514 -6.877 -1.643 1.00 98.19 265 LYS A CA 1
ATOM 2000 C C . LYS A 1 265 ? 6.909 -5.836 -0.721 1.00 98.19 265 LYS A C 1
ATOM 2002 O O . LYS A 1 265 ? 6.558 -4.746 -1.170 1.00 98.19 265 LYS A O 1
ATOM 2007 N N . VAL A 1 266 ? 6.801 -6.176 0.553 1.00 98.38 266 VAL A N 1
ATOM 2008 C CA . VAL A 1 266 ? 6.121 -5.343 1.541 1.00 98.38 266 VAL A CA 1
ATOM 2009 C C . VAL A 1 266 ? 6.972 -5.279 2.793 1.00 98.38 266 VAL A C 1
ATOM 2011 O O . VAL A 1 266 ? 7.502 -6.294 3.237 1.00 98.38 266 VAL A O 1
ATOM 2014 N N . GLN A 1 267 ? 7.093 -4.092 3.372 1.00 97.25 267 GLN A N 1
ATOM 2015 C CA . GLN A 1 267 ? 7.668 -3.933 4.699 1.00 97.25 267 GLN A CA 1
ATOM 2016 C C . GLN A 1 267 ? 6.939 -2.825 5.441 1.00 97.25 267 GLN A C 1
ATOM 2018 O O . GLN A 1 267 ? 6.696 -1.757 4.878 1.00 97.25 267 GLN A O 1
ATOM 2023 N N . GLY A 1 268 ? 6.591 -3.077 6.697 1.00 96.75 268 GLY A N 1
ATOM 2024 C CA . GLY A 1 268 ? 5.806 -2.137 7.481 1.00 96.75 268 GLY A CA 1
ATOM 2025 C C . GLY A 1 268 ? 5.239 -2.717 8.753 1.00 96.75 268 GLY A C 1
ATOM 2026 O O . GLY A 1 268 ? 5.451 -3.887 9.070 1.00 96.75 268 GLY A O 1
ATOM 2027 N N . ARG A 1 269 ? 4.502 -1.874 9.470 1.00 95.88 269 ARG A N 1
ATOM 2028 C CA . ARG A 1 269 ? 3.959 -2.187 10.791 1.00 95.88 269 ARG A CA 1
ATOM 2029 C C . ARG A 1 269 ? 2.538 -1.677 10.961 1.00 95.88 269 ARG A C 1
ATOM 2031 O O . ARG A 1 269 ? 2.144 -0.670 10.373 1.00 95.88 269 ARG A O 1
ATOM 2038 N N . THR A 1 270 ? 1.829 -2.344 11.863 1.00 98.06 270 THR A N 1
ATOM 2039 C CA . THR A 1 270 ? 0.529 -1.925 12.383 1.00 98.06 270 THR A CA 1
ATOM 2040 C C . THR A 1 270 ? 0.634 -1.736 13.895 1.00 98.06 270 THR A C 1
ATOM 2042 O O . THR A 1 270 ? 1.220 -2.565 14.592 1.00 98.06 270 THR A O 1
ATOM 2045 N N . SER A 1 271 ? 0.067 -0.653 14.412 1.00 97.50 271 SER A N 1
ATOM 2046 C CA . SER A 1 271 ? -0.138 -0.414 15.846 1.00 97.50 271 SER A CA 1
ATOM 2047 C C . SER A 1 271 ? -1.516 0.200 16.066 1.00 97.50 271 SER A C 1
ATOM 2049 O O . SER A 1 271 ? -2.099 0.725 15.126 1.00 97.50 271 SER A O 1
ATOM 2051 N N . PHE A 1 272 ? -2.047 0.143 17.282 1.00 98.38 272 PHE A N 1
ATOM 2052 C CA . PHE A 1 272 ? -3.351 0.721 17.592 1.00 98.38 272 PHE A CA 1
ATOM 2053 C C . PHE A 1 272 ? -3.360 1.343 18.987 1.00 98.38 272 PHE A C 1
ATOM 2055 O O . PHE A 1 272 ? -2.577 0.946 19.851 1.00 98.38 272 PHE A O 1
ATOM 2062 N N . GLU A 1 273 ? -4.238 2.319 19.180 1.00 98.44 273 GLU A N 1
ATOM 2063 C CA . GLU A 1 273 ? -4.468 3.021 20.442 1.00 98.44 273 GLU A CA 1
ATOM 2064 C C . GLU A 1 273 ? -5.918 3.520 20.524 1.00 98.44 273 GLU A C 1
ATOM 2066 O O . GLU A 1 273 ? -6.695 3.360 19.583 1.00 98.44 273 GLU A O 1
ATOM 2071 N N . GLY A 1 274 ? -6.310 4.085 21.667 1.00 97.94 274 GLY A N 1
ATOM 2072 C CA . GLY A 1 274 ? -7.610 4.746 21.793 1.00 97.94 274 GLY A CA 1
ATOM 2073 C C . GLY A 1 274 ? -7.598 6.117 21.124 1.00 97.94 274 GLY A C 1
ATOM 2074 O O . GLY A 1 274 ? -6.587 6.812 21.171 1.00 97.94 274 GLY A O 1
ATOM 2075 N N . ASP A 1 275 ? -8.725 6.536 20.554 1.00 96.38 275 ASP A N 1
ATOM 2076 C CA . ASP A 1 275 ? -8.849 7.861 19.924 1.00 96.38 275 ASP A CA 1
ATOM 2077 C C . ASP A 1 275 ? -9.092 9.012 20.926 1.00 96.38 275 ASP A C 1
ATOM 2079 O O . ASP A 1 275 ? -9.169 10.173 20.533 1.00 96.38 275 ASP A O 1
ATOM 2083 N N . GLY A 1 276 ? -9.211 8.693 22.221 1.00 95.69 276 GLY A N 1
ATOM 2084 C CA . GLY A 1 276 ? -9.538 9.641 23.293 1.00 95.69 276 GLY A CA 1
ATOM 2085 C C . GLY A 1 276 ? -11.037 9.924 23.472 1.00 95.69 276 GLY A C 1
ATOM 2086 O O . GLY A 1 276 ? -11.402 10.635 24.404 1.00 95.69 276 GLY A O 1
ATOM 2087 N N . GLU A 1 277 ? -11.895 9.342 22.633 1.00 95.38 277 GLU A N 1
ATOM 2088 C CA . GLU A 1 277 ? -13.355 9.510 22.591 1.00 95.38 277 GLU A CA 1
ATOM 2089 C C . GLU A 1 277 ? -14.076 8.145 22.579 1.00 95.38 277 GLU A C 1
ATOM 2091 O O . GLU A 1 277 ? -15.078 7.945 21.891 1.00 95.38 277 GLU A O 1
ATOM 2096 N N . ASP A 1 278 ? -13.533 7.189 23.337 1.00 95.88 278 ASP A N 1
ATOM 2097 C CA . ASP A 1 278 ? -13.982 5.793 23.432 1.00 95.88 278 ASP A CA 1
ATOM 2098 C C . ASP A 1 278 ? -13.956 4.990 22.109 1.00 95.88 278 ASP A C 1
ATOM 2100 O O . ASP A 1 278 ? -14.491 3.880 22.045 1.00 95.88 278 ASP A O 1
ATOM 2104 N N . GLY A 1 279 ? -13.291 5.496 21.070 1.00 97.00 279 GLY A N 1
ATOM 2105 C CA . GLY A 1 279 ? -13.001 4.804 19.816 1.00 97.00 279 GLY A CA 1
ATOM 2106 C C . GLY A 1 279 ? -11.580 4.233 19.737 1.00 97.00 279 GLY A C 1
ATOM 2107 O O . GLY A 1 279 ? -10.796 4.281 20.690 1.00 97.00 279 GLY A O 1
ATOM 2108 N N . VAL A 1 280 ? -11.236 3.689 18.567 1.00 98.38 280 VAL A N 1
ATOM 2109 C CA . VAL A 1 280 ? -9.928 3.072 18.274 1.00 98.38 280 VAL A CA 1
ATOM 2110 C C . VAL A 1 280 ? -9.289 3.739 17.064 1.00 98.38 280 VAL A C 1
ATOM 2112 O O . VAL A 1 280 ? -9.931 3.901 16.023 1.00 98.38 280 VAL A O 1
ATOM 2115 N N . LEU A 1 281 ? -8.002 4.060 17.178 1.00 98.69 281 LEU A N 1
ATOM 2116 C CA . LEU A 1 281 ? -7.134 4.408 16.060 1.00 98.69 281 LEU A CA 1
ATOM 2117 C C . LEU A 1 281 ? -6.245 3.217 15.719 1.00 98.69 281 LEU A C 1
ATOM 2119 O O . LEU A 1 281 ? -5.585 2.654 16.589 1.00 98.69 281 LEU A O 1
ATOM 2123 N N . VAL A 1 282 ? -6.192 2.853 14.440 1.00 98.75 282 VAL A N 1
ATOM 2124 C CA . VAL A 1 282 ? -5.235 1.873 13.918 1.00 98.75 282 VAL A CA 1
ATOM 2125 C C . VAL A 1 282 ? -4.269 2.599 12.993 1.00 98.75 282 VAL A C 1
ATOM 2127 O O . VAL A 1 282 ? -4.651 3.091 11.935 1.00 98.75 282 VAL A O 1
ATOM 2130 N N . HIS A 1 283 ? -3.004 2.654 13.391 1.00 98.38 283 HIS A N 1
ATOM 2131 C CA . HIS A 1 283 ? -1.919 3.263 12.636 1.00 98.38 283 HIS A CA 1
ATOM 2132 C C . HIS A 1 283 ? -1.197 2.217 11.804 1.00 98.38 283 HIS A C 1
ATOM 2134 O O . HIS A 1 283 ? -0.742 1.193 12.321 1.00 98.38 283 HIS A O 1
ATOM 2140 N N . THR A 1 284 ? -1.024 2.520 10.526 1.00 98.31 284 THR A N 1
ATOM 2141 C CA . THR A 1 284 ? -0.281 1.684 9.589 1.00 98.31 284 THR A CA 1
ATOM 2142 C C . THR A 1 284 ? 0.770 2.516 8.871 1.00 98.31 284 THR A C 1
ATOM 2144 O O . THR A 1 284 ? 0.509 3.656 8.498 1.00 98.31 284 THR A O 1
ATOM 2147 N N . ASP A 1 285 ? 1.956 1.942 8.696 1.00 97.56 285 ASP A N 1
ATOM 2148 C CA . ASP A 1 285 ? 3.037 2.486 7.871 1.00 97.56 285 ASP A CA 1
ATOM 2149 C C . ASP A 1 285 ? 3.627 1.323 7.078 1.00 97.56 285 ASP A C 1
ATOM 2151 O O . ASP A 1 285 ? 4.384 0.516 7.626 1.00 97.56 285 ASP A O 1
ATOM 2155 N N . TYR A 1 286 ? 3.218 1.205 5.814 1.00 97.94 286 TYR A N 1
ATOM 2156 C CA . TYR A 1 286 ? 3.650 0.140 4.912 1.00 97.94 286 TYR A CA 1
ATOM 2157 C C . TYR A 1 286 ? 4.226 0.709 3.624 1.00 97.94 286 TYR A C 1
ATOM 2159 O O . TYR A 1 286 ? 3.632 1.584 2.993 1.00 97.94 286 TYR A O 1
ATOM 2167 N N . THR A 1 287 ? 5.349 0.138 3.193 1.00 98.06 287 THR A N 1
ATOM 2168 C CA . THR A 1 287 ? 5.901 0.334 1.854 1.00 98.06 287 THR A CA 1
ATOM 2169 C C . THR A 1 287 ? 5.677 -0.906 1.005 1.00 98.06 287 THR A C 1
ATOM 2171 O O . THR A 1 287 ? 6.037 -2.015 1.401 1.00 98.06 287 THR A O 1
ATOM 2174 N N . PHE A 1 288 ? 5.130 -0.692 -0.186 1.00 98.50 288 PHE A N 1
ATOM 2175 C CA . PHE A 1 288 ? 4.865 -1.683 -1.219 1.00 98.50 288 PHE A CA 1
ATOM 2176 C C . PHE A 1 288 ? 5.802 -1.444 -2.404 1.00 98.50 288 PHE A C 1
ATOM 2178 O O . PHE A 1 288 ? 5.914 -0.318 -2.889 1.00 98.50 288 PHE A O 1
ATOM 2185 N N . VAL A 1 289 ? 6.471 -2.489 -2.887 1.00 98.31 289 VAL A N 1
ATOM 2186 C CA . VAL A 1 289 ? 7.427 -2.392 -3.998 1.00 98.31 289 VAL A CA 1
ATOM 2187 C C . VAL A 1 289 ? 6.950 -3.258 -5.150 1.00 98.31 289 VAL A C 1
ATOM 2189 O O . VAL A 1 289 ? 6.980 -4.493 -5.084 1.00 98.31 289 VAL A O 1
ATOM 2192 N N . TYR A 1 290 ? 6.524 -2.581 -6.211 1.00 98.12 290 TYR A N 1
ATOM 2193 C CA . TYR A 1 290 ? 5.964 -3.185 -7.412 1.00 98.12 290 TYR A CA 1
ATOM 2194 C C . TYR A 1 290 ? 7.049 -3.349 -8.459 1.00 98.12 290 TYR A C 1
ATOM 2196 O O . TYR A 1 290 ? 7.759 -2.398 -8.764 1.00 98.12 290 TYR A O 1
ATOM 2204 N N . ALA A 1 291 ? 7.156 -4.543 -9.030 1.00 96.25 291 ALA A N 1
ATOM 2205 C CA . ALA A 1 291 ? 8.054 -4.823 -10.136 1.00 96.25 291 ALA A CA 1
ATOM 2206 C C . ALA A 1 291 ? 7.297 -4.721 -11.460 1.00 96.25 291 ALA A C 1
ATOM 2208 O O . ALA A 1 291 ? 6.313 -5.430 -11.679 1.00 96.25 291 ALA A O 1
ATOM 2209 N N . LEU A 1 292 ? 7.763 -3.848 -12.345 1.00 94.44 292 LEU A N 1
ATOM 2210 C CA . LEU A 1 292 ? 7.035 -3.427 -13.532 1.00 94.44 292 LEU A CA 1
ATOM 2211 C C . LEU A 1 292 ? 7.917 -3.568 -14.762 1.00 94.44 292 LEU A C 1
ATOM 2213 O O . LEU A 1 292 ? 9.101 -3.251 -14.724 1.00 94.44 292 LEU A O 1
ATOM 2217 N N . ARG A 1 293 ? 7.33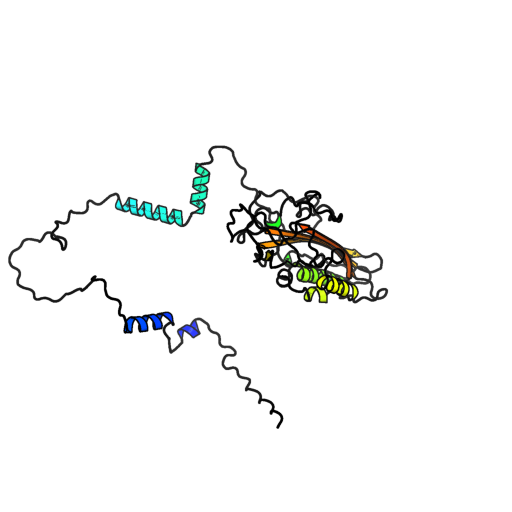8 -4.021 -15.866 1.00 91.31 293 ARG A N 1
ATOM 2218 C CA . ARG A 1 293 ? 7.965 -3.980 -17.188 1.00 91.31 293 ARG A CA 1
ATOM 2219 C C . ARG A 1 293 ? 7.283 -2.900 -18.032 1.00 91.31 293 ARG A C 1
ATOM 2221 O O . ARG A 1 293 ? 6.127 -2.566 -17.753 1.00 91.31 293 ARG A O 1
ATOM 2228 N N . PRO A 1 294 ? 7.958 -2.386 -19.067 1.00 89.00 294 PRO A N 1
ATOM 2229 C CA . PRO A 1 294 ? 7.373 -1.384 -19.945 1.00 89.00 294 PRO A CA 1
ATOM 2230 C C . PRO A 1 294 ? 6.055 -1.864 -20.557 1.00 89.00 294 PRO A C 1
ATOM 2232 O O . PRO A 1 294 ? 5.945 -3.012 -21.002 1.00 89.00 294 PRO A O 1
ATOM 2235 N N . GLY A 1 295 ? 5.058 -0.982 -20.571 1.00 87.25 295 GLY A N 1
ATOM 2236 C CA . GLY A 1 295 ? 3.800 -1.198 -21.275 1.00 87.25 295 GLY A CA 1
ATOM 2237 C C . GLY A 1 295 ? 3.949 -1.057 -22.793 1.00 87.25 295 GLY A C 1
ATOM 2238 O O . GLY A 1 295 ? 5.016 -0.757 -23.328 1.00 87.25 295 GLY A O 1
ATOM 2239 N N . ASN A 1 296 ? 2.858 -1.277 -23.525 1.00 84.06 296 ASN A N 1
ATOM 2240 C CA . ASN A 1 296 ? 2.863 -1.221 -24.994 1.00 84.06 296 ASN A CA 1
ATOM 2241 C C . ASN A 1 296 ? 2.939 0.206 -25.575 1.00 84.06 296 ASN A C 1
ATOM 2243 O O . ASN A 1 296 ? 3.057 0.360 -26.790 1.00 84.06 296 ASN A O 1
ATOM 2247 N N . GLY A 1 297 ? 2.843 1.232 -24.730 1.00 78.69 297 GLY A N 1
ATOM 2248 C CA . GLY A 1 297 ? 3.056 2.634 -25.073 1.00 78.69 297 GLY A CA 1
ATOM 2249 C C . GLY A 1 297 ? 4.520 3.070 -24.993 1.00 78.69 297 GLY A C 1
ATOM 2250 O O . GLY A 1 297 ? 4.816 4.198 -25.379 1.00 78.69 297 GLY A O 1
ATOM 2251 N N . ALA A 1 298 ? 5.421 2.198 -24.528 1.00 74.12 298 ALA A N 1
ATOM 2252 C CA . ALA A 1 298 ? 6.842 2.494 -24.411 1.00 74.12 298 ALA A CA 1
ATOM 2253 C C . ALA A 1 298 ? 7.505 2.672 -25.780 1.00 74.12 298 ALA A C 1
ATOM 2255 O O . ALA A 1 298 ? 7.435 1.781 -26.632 1.00 74.12 298 ALA A O 1
ATOM 2256 N N . ALA A 1 299 ? 8.239 3.769 -25.958 1.00 69.94 299 ALA A N 1
ATOM 2257 C CA . ALA A 1 299 ? 9.126 3.952 -27.099 1.00 69.94 299 ALA A CA 1
ATOM 2258 C C . ALA A 1 299 ? 10.573 4.158 -26.623 1.00 69.94 299 ALA A C 1
ATOM 2260 O O . ALA A 1 299 ? 10.790 4.890 -25.656 1.00 69.94 299 ALA A O 1
ATOM 2261 N N . PRO A 1 300 ? 11.579 3.559 -27.292 1.00 67.38 300 PRO A N 1
ATOM 2262 C CA . PRO A 1 300 ? 12.981 3.890 -27.056 1.00 67.38 300 PRO A CA 1
ATOM 2263 C C . PRO A 1 300 ? 13.220 5.394 -27.135 1.00 67.38 300 PRO A C 1
ATOM 2265 O O . PRO A 1 300 ? 12.814 6.032 -28.111 1.00 67.38 300 PRO A O 1
ATOM 2268 N N . VAL A 1 301 ? 13.918 5.959 -26.148 1.00 69.12 301 VAL A N 1
ATOM 2269 C CA . VAL A 1 301 ? 14.424 7.328 -26.295 1.00 69.12 301 VAL A CA 1
ATOM 2270 C C . VAL A 1 301 ? 15.467 7.369 -27.423 1.00 69.12 301 VAL A C 1
ATOM 2272 O O . VAL A 1 301 ? 16.199 6.390 -27.622 1.00 69.12 301 VAL A O 1
ATOM 2275 N N . PRO A 1 302 ? 15.566 8.471 -28.190 1.00 65.44 302 PRO A N 1
ATOM 2276 C CA . PRO A 1 302 ? 16.576 8.598 -29.236 1.00 65.44 302 PRO A CA 1
ATOM 2277 C C . PRO A 1 302 ? 17.988 8.311 -28.701 1.00 65.44 302 PRO A C 1
ATOM 2279 O O . PRO A 1 302 ? 18.441 8.949 -27.757 1.00 65.44 302 PRO A O 1
ATOM 2282 N N . GLY A 1 303 ? 18.686 7.349 -29.312 1.00 64.81 303 GLY A N 1
ATOM 2283 C CA . GLY A 1 303 ? 20.046 6.954 -28.919 1.00 64.81 303 GLY A CA 1
ATOM 2284 C C . GLY A 1 303 ? 20.141 5.844 -27.864 1.00 64.81 303 GLY A C 1
ATOM 2285 O O . GLY A 1 303 ? 21.252 5.390 -27.592 1.00 64.81 303 GLY A O 1
ATOM 2286 N N . ALA A 1 304 ? 19.026 5.353 -27.310 1.00 65.75 304 ALA A N 1
ATOM 2287 C CA . ALA A 1 304 ? 19.050 4.214 -26.394 1.00 65.75 304 ALA A CA 1
ATOM 2288 C C . ALA A 1 304 ? 19.269 2.879 -27.126 1.00 65.75 304 ALA A C 1
ATOM 2290 O O . ALA A 1 304 ? 18.594 2.559 -28.107 1.00 65.75 304 ALA A O 1
ATOM 2291 N N . VAL A 1 305 ? 20.183 2.055 -26.603 1.00 60.59 305 VAL A N 1
ATOM 2292 C CA . VAL A 1 305 ? 20.327 0.647 -26.999 1.00 60.59 305 VAL A CA 1
ATOM 2293 C C . VAL A 1 305 ? 19.393 -0.181 -26.125 1.00 60.59 305 VAL A C 1
ATOM 2295 O O . VAL A 1 305 ? 19.768 -0.648 -25.053 1.00 60.59 305 VAL A O 1
ATOM 2298 N N . VAL A 1 306 ? 18.155 -0.346 -26.584 1.00 57.25 306 VAL A N 1
ATOM 2299 C CA . VAL A 1 306 ? 17.137 -1.073 -25.826 1.00 57.25 306 VAL A CA 1
ATOM 2300 C C . VAL A 1 306 ? 17.290 -2.582 -26.063 1.00 57.25 306 VAL A C 1
ATOM 2302 O O . VAL A 1 306 ? 16.947 -3.068 -27.136 1.00 57.25 306 VAL A O 1
ATOM 2305 N N . ALA A 1 307 ? 17.784 -3.345 -25.083 1.00 57.12 307 ALA A N 1
ATOM 2306 C CA . ALA A 1 307 ? 17.526 -4.779 -24.954 1.00 57.12 307 ALA A CA 1
ATOM 2307 C C . ALA A 1 307 ? 16.082 -4.989 -24.428 1.00 57.12 307 ALA A C 1
ATOM 2309 O O . ALA A 1 307 ? 15.814 -4.818 -23.241 1.00 57.12 307 ALA A O 1
ATOM 2310 N N . PRO A 1 308 ? 15.110 -5.340 -25.285 1.00 53.44 308 PRO A N 1
ATOM 2311 C CA . PRO A 1 308 ? 13.701 -5.006 -25.050 1.00 53.44 308 PRO A CA 1
ATOM 2312 C C . PRO A 1 308 ? 12.930 -5.923 -24.087 1.00 53.44 308 PRO A C 1
ATOM 2314 O O . PRO A 1 308 ? 11.755 -5.672 -23.846 1.00 53.44 308 PRO A O 1
ATOM 2317 N N . ALA A 1 309 ? 13.528 -6.987 -23.542 1.00 54.25 309 ALA A N 1
ATOM 2318 C CA . ALA A 1 309 ? 12.757 -8.052 -22.881 1.00 54.25 309 ALA A CA 1
ATOM 2319 C C . ALA A 1 309 ? 13.088 -8.299 -21.402 1.00 54.25 309 ALA A C 1
ATOM 2321 O O . ALA A 1 309 ? 12.378 -9.062 -20.750 1.00 54.25 309 ALA A O 1
ATOM 2322 N N . THR A 1 310 ? 14.155 -7.701 -20.866 1.00 60.72 310 THR A N 1
ATOM 2323 C CA . THR A 1 310 ? 14.641 -8.048 -19.521 1.00 60.72 310 THR A CA 1
ATOM 2324 C C . THR A 1 310 ? 14.598 -6.909 -18.524 1.00 60.72 310 THR A C 1
ATOM 2326 O O . THR A 1 310 ? 14.843 -7.186 -17.360 1.00 60.72 310 THR A O 1
ATOM 2329 N N . TRP A 1 311 ? 14.302 -5.672 -18.928 1.00 73.31 311 TRP A N 1
ATOM 2330 C CA . TRP A 1 311 ? 14.283 -4.542 -18.001 1.00 73.31 311 TRP A CA 1
ATOM 2331 C C . TRP A 1 311 ? 12.996 -4.474 -17.192 1.00 73.31 311 TRP A C 1
ATOM 2333 O O . TRP A 1 311 ? 11.895 -4.401 -17.737 1.00 73.31 311 TRP A O 1
ATOM 2343 N N . THR A 1 312 ? 13.184 -4.456 -15.879 1.00 86.69 312 THR A N 1
ATOM 2344 C CA . THR A 1 312 ? 12.150 -4.163 -14.896 1.00 86.69 312 THR A CA 1
ATOM 2345 C C . THR A 1 312 ? 12.490 -2.817 -14.262 1.00 86.69 312 THR A C 1
ATOM 2347 O O . THR A 1 312 ? 13.663 -2.522 -14.061 1.00 86.69 312 THR A O 1
ATOM 2350 N N . ALA A 1 313 ? 11.493 -2.008 -13.941 1.00 90.38 313 ALA A N 1
ATOM 2351 C CA . ALA A 1 313 ? 11.617 -0.883 -13.025 1.00 90.38 313 ALA A CA 1
ATOM 2352 C C . ALA A 1 313 ? 10.777 -1.170 -11.781 1.00 90.38 313 ALA A C 1
ATOM 2354 O O . ALA A 1 313 ? 9.910 -2.051 -11.786 1.00 90.38 313 ALA A O 1
ATOM 2355 N N . ARG A 1 314 ? 11.043 -0.437 -10.705 1.00 94.50 314 ARG A N 1
ATOM 2356 C CA . ARG A 1 314 ? 10.274 -0.554 -9.473 1.00 94.50 314 ARG A CA 1
ATOM 2357 C C . ARG A 1 314 ? 9.594 0.758 -9.162 1.00 94.50 314 ARG A C 1
ATOM 2359 O O . ARG A 1 314 ? 10.239 1.799 -9.227 1.00 94.50 314 ARG A O 1
ATOM 2366 N N . THR A 1 315 ? 8.325 0.688 -8.794 1.00 96.31 315 THR A N 1
ATOM 2367 C CA . THR A 1 315 ? 7.629 1.793 -8.130 1.00 96.31 315 THR A CA 1
ATOM 2368 C C . THR A 1 315 ? 7.506 1.432 -6.661 1.00 96.31 315 THR A C 1
ATOM 2370 O O . THR A 1 315 ? 7.068 0.330 -6.318 1.00 96.31 315 THR A O 1
ATOM 2373 N N . VAL A 1 316 ? 7.927 2.348 -5.796 1.00 97.25 316 VAL A N 1
ATOM 2374 C CA . VAL A 1 316 ? 7.987 2.151 -4.345 1.00 97.25 316 VAL A CA 1
ATOM 2375 C C . VAL A 1 316 ? 6.946 3.058 -3.715 1.00 97.25 316 VAL A C 1
ATOM 2377 O O . VAL A 1 316 ? 7.089 4.272 -3.770 1.00 97.25 316 VAL A O 1
ATOM 2380 N N . VAL A 1 317 ? 5.894 2.493 -3.134 1.00 97.25 317 VAL A N 1
ATOM 2381 C CA . VAL A 1 317 ? 4.784 3.273 -2.579 1.00 97.25 317 VAL A CA 1
ATOM 2382 C C . VAL A 1 317 ? 4.728 3.090 -1.075 1.00 97.25 317 VAL A C 1
ATOM 2384 O O . VAL A 1 317 ? 4.463 1.985 -0.608 1.00 97.25 317 VAL A O 1
ATOM 2387 N N . ARG A 1 318 ? 4.960 4.161 -0.317 1.00 96.69 318 ARG A N 1
ATOM 2388 C CA . ARG A 1 318 ? 4.803 4.196 1.140 1.00 96.69 318 ARG A CA 1
ATOM 2389 C C . ARG A 1 318 ? 3.467 4.832 1.493 1.00 96.69 318 ARG A C 1
ATOM 2391 O O . ARG A 1 318 ? 3.151 5.898 0.974 1.00 96.69 318 ARG A O 1
ATOM 2398 N N . ARG A 1 319 ? 2.710 4.204 2.390 1.00 96.62 319 ARG A N 1
ATOM 2399 C CA . ARG A 1 319 ? 1.453 4.737 2.920 1.00 96.62 319 ARG A CA 1
ATOM 2400 C C . ARG A 1 319 ? 1.477 4.757 4.437 1.00 96.62 319 ARG A C 1
ATOM 2402 O O . ARG A 1 319 ? 1.671 3.713 5.058 1.00 96.62 319 ARG A O 1
ATOM 2409 N N . GLU A 1 320 ? 1.239 5.938 4.994 1.00 96.75 320 GLU A N 1
ATOM 2410 C CA . GLU A 1 320 ? 0.957 6.151 6.410 1.00 96.75 320 GLU A CA 1
ATOM 2411 C C . GLU A 1 320 ? -0.545 6.441 6.551 1.00 96.75 320 GLU A C 1
ATOM 2413 O O . GLU A 1 320 ? -1.028 7.506 6.163 1.00 96.75 320 GLU A O 1
ATOM 2418 N N . ILE A 1 321 ? -1.309 5.467 7.051 1.00 97.69 321 ILE A N 1
ATOM 2419 C CA . ILE A 1 321 ? -2.769 5.577 7.185 1.00 97.69 321 ILE A CA 1
ATOM 2420 C C . ILE A 1 321 ? -3.159 5.350 8.639 1.00 97.69 321 ILE A C 1
ATOM 2422 O O . ILE A 1 321 ? -2.826 4.314 9.224 1.00 97.69 321 ILE A O 1
ATOM 2426 N N . THR A 1 322 ? -3.910 6.302 9.190 1.00 98.50 322 THR A N 1
ATOM 2427 C CA . THR A 1 322 ? -4.612 6.154 10.463 1.00 98.50 322 THR A CA 1
ATOM 2428 C C . THR A 1 322 ? -6.081 5.883 10.176 1.00 98.50 322 THR A C 1
ATOM 2430 O O . THR A 1 322 ? -6.824 6.768 9.743 1.00 98.50 322 THR A O 1
ATOM 2433 N N . PHE A 1 323 ? -6.492 4.647 10.422 1.00 98.56 323 PHE A N 1
ATOM 2434 C CA . PHE A 1 323 ? -7.883 4.221 10.394 1.00 98.56 323 PHE A CA 1
ATOM 2435 C C . PHE A 1 323 ? -8.539 4.553 11.731 1.00 98.56 323 PHE A C 1
ATOM 2437 O O . PHE A 1 323 ? -7.886 4.464 12.772 1.00 98.56 323 PHE A O 1
ATOM 2444 N N . ARG A 1 324 ? -9.823 4.906 11.711 1.00 98.19 324 ARG A N 1
ATOM 2445 C CA . ARG A 1 324 ? -10.585 5.237 12.916 1.00 98.19 324 ARG A CA 1
ATOM 2446 C C . ARG A 1 324 ? -11.871 4.433 12.988 1.00 98.19 324 ARG A C 1
ATOM 2448 O O . ARG A 1 324 ? -12.630 4.371 12.023 1.00 98.19 324 ARG A O 1
ATOM 2455 N N . PHE A 1 325 ? -12.113 3.854 14.155 1.00 98.19 325 PHE A N 1
ATOM 2456 C CA . PHE A 1 325 ? -13.354 3.182 14.513 1.00 98.19 325 PHE A CA 1
ATOM 2457 C C . PHE A 1 325 ? -14.006 3.966 15.649 1.00 98.19 325 PHE A C 1
ATOM 2459 O O . PHE A 1 325 ? -13.519 3.956 16.777 1.00 98.19 325 PHE A O 1
ATOM 2466 N N . TYR A 1 326 ? -15.078 4.687 15.326 1.00 97.62 326 TYR A N 1
ATOM 2467 C CA . TYR A 1 326 ? -15.783 5.556 16.269 1.00 97.62 326 TYR A CA 1
ATOM 2468 C C . TYR A 1 326 ? -16.727 4.769 17.182 1.00 97.62 326 TYR A C 1
ATOM 2470 O O . TYR A 1 326 ? -17.248 3.729 16.778 1.00 97.62 326 TYR A O 1
ATOM 2478 N N . ASP A 1 327 ? -17.039 5.313 18.363 1.00 96.25 327 ASP A N 1
ATOM 2479 C CA . ASP A 1 327 ? -18.147 4.818 19.186 1.00 96.25 327 ASP A CA 1
ATOM 2480 C C . ASP A 1 327 ? -19.497 5.011 18.455 1.00 96.25 327 ASP A C 1
ATOM 2482 O O . ASP A 1 327 ? -19.942 6.154 18.266 1.00 96.25 327 ASP A O 1
ATOM 2486 N N . PRO A 1 328 ? -20.204 3.924 18.081 1.00 94.50 328 PRO A N 1
ATOM 2487 C CA . PRO A 1 328 ? -21.472 4.008 17.358 1.00 94.50 328 PRO A CA 1
ATOM 2488 C C . PRO A 1 328 ? -22.620 4.611 18.186 1.00 94.50 328 PRO A C 1
ATOM 2490 O O . PRO A 1 328 ? -23.688 4.886 17.638 1.00 94.50 328 PRO A O 1
ATOM 2493 N N . LYS A 1 329 ? -22.451 4.817 19.501 1.00 94.69 329 LYS A N 1
ATOM 2494 C CA . LYS A 1 329 ? -23.438 5.544 20.320 1.00 94.69 329 LYS A CA 1
ATOM 2495 C C . LYS A 1 329 ? -23.402 7.048 20.069 1.00 94.69 329 LYS A C 1
ATOM 2497 O O . LYS A 1 329 ? -24.449 7.691 20.122 1.00 94.69 329 LYS A O 1
ATOM 2502 N N . ASN A 1 330 ? -22.215 7.592 19.805 1.00 93.44 330 ASN A N 1
ATOM 2503 C CA . ASN A 1 330 ? -21.991 9.027 19.628 1.00 93.44 330 ASN A CA 1
ATOM 2504 C C . ASN A 1 330 ? -21.917 9.426 18.148 1.00 93.44 330 ASN A C 1
ATOM 2506 O O . ASN A 1 330 ? -22.242 10.561 17.796 1.00 93.44 330 ASN A O 1
ATOM 2510 N N . TYR A 1 331 ? -21.553 8.486 17.274 1.00 94.50 331 TYR A N 1
ATOM 2511 C CA . TYR A 1 331 ? -21.341 8.720 15.851 1.00 94.50 331 TYR A CA 1
ATOM 2512 C C . TYR A 1 331 ? -22.246 7.844 14.980 1.00 94.50 331 TYR A C 1
ATOM 2514 O O . TYR A 1 331 ? -22.491 6.675 15.266 1.00 94.50 331 TYR A O 1
ATOM 2522 N N . LYS A 1 332 ? -22.730 8.406 13.866 1.00 93.88 332 LYS A N 1
ATOM 2523 C CA . LYS A 1 332 ? -23.490 7.657 12.854 1.00 93.88 332 LYS A CA 1
ATOM 2524 C C . LYS A 1 332 ? -22.523 6.944 11.911 1.00 93.88 332 LYS A C 1
ATOM 2526 O O . LYS A 1 332 ? -22.214 7.474 10.850 1.00 93.88 332 LYS A O 1
ATOM 2531 N N . VAL A 1 333 ? -22.048 5.777 12.326 1.00 94.88 333 VAL A N 1
ATOM 2532 C CA . VAL A 1 333 ? -21.080 4.955 11.586 1.00 94.88 333 VAL A CA 1
ATOM 2533 C C . VAL A 1 333 ? -21.482 3.486 11.611 1.00 94.88 333 VAL A C 1
ATOM 2535 O O . VAL A 1 333 ? -22.233 3.057 12.492 1.00 94.88 333 VAL A O 1
ATOM 2538 N N . ASP A 1 334 ? -20.961 2.703 10.670 1.00 93.88 334 ASP A N 1
ATOM 2539 C CA . ASP A 1 334 ? -20.992 1.244 10.770 1.00 93.88 334 ASP A CA 1
ATOM 2540 C C . ASP A 1 334 ? -19.692 0.769 11.448 1.00 93.88 334 ASP A C 1
ATOM 2542 O O . ASP A 1 334 ? -18.616 0.889 10.859 1.00 93.88 334 ASP A O 1
ATOM 2546 N N . PRO A 1 335 ? -19.741 0.199 12.670 1.00 89.19 335 PRO A N 1
ATOM 2547 C CA . PRO A 1 335 ? -18.539 -0.228 13.391 1.00 89.19 335 PRO A CA 1
ATOM 2548 C C . PRO A 1 335 ? -17.776 -1.369 12.696 1.00 89.19 335 PRO A C 1
ATOM 2550 O O . PRO A 1 335 ? -16.662 -1.693 13.103 1.00 89.19 335 PRO A O 1
ATOM 2553 N N . LYS A 1 336 ? -18.357 -1.989 11.657 1.00 92.94 336 LYS A N 1
ATOM 2554 C CA . LYS A 1 336 ? -17.724 -3.015 10.813 1.00 92.94 336 LYS A CA 1
ATOM 2555 C C . LYS A 1 336 ? -17.195 -2.453 9.491 1.00 92.94 336 LYS A C 1
ATOM 2557 O O . LYS A 1 336 ? -16.887 -3.223 8.577 1.00 92.94 336 LYS A O 1
ATOM 2562 N N . LYS A 1 337 ? -17.125 -1.129 9.359 1.00 97.62 337 LYS A N 1
ATOM 2563 C CA . LYS A 1 337 ? -16.615 -0.425 8.185 1.00 97.62 337 LYS A CA 1
ATOM 2564 C C . LYS A 1 337 ? -15.497 0.529 8.565 1.00 97.62 337 LYS A C 1
ATOM 2566 O O . LYS A 1 337 ? -15.384 0.993 9.695 1.00 97.62 337 LYS A O 1
ATOM 2571 N N . ILE A 1 338 ? -14.646 0.796 7.586 1.00 98.38 338 ILE A N 1
ATOM 2572 C CA . ILE A 1 338 ? -13.469 1.633 7.755 1.00 98.38 338 ILE A CA 1
ATOM 2573 C C . ILE A 1 338 ? -13.829 3.106 7.594 1.00 98.38 338 ILE A C 1
ATOM 2575 O O . ILE A 1 338 ? -14.383 3.508 6.568 1.00 98.38 338 ILE A O 1
ATOM 2579 N N . ASN A 1 339 ? -13.381 3.908 8.557 1.00 98.06 339 ASN A N 1
ATOM 2580 C CA . ASN A 1 339 ? -13.206 5.344 8.410 1.00 98.06 339 ASN A CA 1
ATOM 2581 C C . ASN A 1 339 ? -11.718 5.720 8.507 1.00 98.06 339 ASN A C 1
ATOM 2583 O O . ASN A 1 339 ? -10.901 4.958 9.030 1.00 98.06 339 ASN A O 1
ATOM 2587 N N . PHE A 1 340 ? -11.361 6.895 7.986 1.00 96.88 340 PHE A N 1
ATOM 2588 C CA . PHE A 1 340 ? -9.993 7.413 7.999 1.00 96.88 340 PHE A CA 1
ATOM 2589 C C . PHE A 1 340 ? -9.912 8.663 8.869 1.00 96.88 340 PHE A C 1
ATOM 2591 O O . PHE A 1 340 ? -10.682 9.597 8.667 1.00 96.88 340 PHE A O 1
ATOM 2598 N N . GLU A 1 341 ? -8.941 8.698 9.777 1.00 96.69 341 GLU A N 1
ATOM 2599 C CA . GLU A 1 341 ? -8.544 9.924 10.479 1.00 96.69 341 GLU A CA 1
ATOM 2600 C C . GLU A 1 341 ? -7.512 10.692 9.645 1.00 96.69 341 GLU A C 1
ATOM 2602 O O . GLU A 1 341 ? -7.618 11.900 9.445 1.00 96.69 341 GLU A O 1
ATOM 2607 N N . LYS A 1 342 ? -6.513 9.977 9.113 1.00 94.88 342 LYS A N 1
ATOM 2608 C CA . LYS A 1 342 ? -5.423 10.563 8.327 1.00 94.88 342 LYS A CA 1
ATOM 2609 C C . LYS A 1 342 ? -4.950 9.596 7.250 1.00 94.88 342 LYS A C 1
ATOM 2611 O O . LYS A 1 342 ? -4.878 8.392 7.480 1.00 94.88 342 LYS A O 1
ATOM 2616 N N . THR A 1 343 ? -4.628 10.119 6.072 1.00 93.50 343 THR A N 1
ATOM 2617 C CA . THR A 1 343 ? -4.044 9.357 4.961 1.00 93.50 343 THR A CA 1
ATOM 2618 C C . THR A 1 343 ? -2.907 10.166 4.358 1.00 93.50 343 THR A C 1
ATOM 2620 O O . THR A 1 343 ? -3.124 11.290 3.913 1.00 93.50 343 THR A O 1
ATOM 2623 N N . GLU A 1 344 ? -1.710 9.592 4.336 1.00 93.38 344 GLU A N 1
ATOM 2624 C CA . GLU A 1 344 ? -0.536 10.130 3.654 1.00 93.38 344 GLU A CA 1
ATOM 2625 C C . GLU A 1 344 ? 0.066 9.040 2.768 1.00 93.38 344 GLU A C 1
ATOM 2627 O O . GLU A 1 344 ? 0.151 7.870 3.151 1.00 93.38 344 GLU A O 1
ATOM 2632 N N . SER A 1 345 ? 0.478 9.419 1.563 1.00 92.31 345 SER A N 1
ATOM 2633 C CA . SER A 1 345 ? 1.050 8.502 0.586 1.00 92.31 345 SER A CA 1
ATOM 2634 C C . SER A 1 345 ? 2.213 9.172 -0.127 1.00 92.31 345 SER A C 1
ATOM 2636 O O . SER A 1 345 ? 2.187 10.366 -0.406 1.00 92.31 345 SER A O 1
ATOM 2638 N N . PHE A 1 346 ? 3.231 8.382 -0.437 1.00 91.81 346 PHE A N 1
ATOM 2639 C CA . PHE A 1 346 ? 4.383 8.790 -1.223 1.00 91.81 346 PHE A CA 1
ATOM 2640 C C . PHE A 1 346 ? 4.715 7.693 -2.226 1.00 91.81 346 PHE A C 1
ATOM 2642 O O . PHE A 1 346 ? 4.776 6.519 -1.862 1.00 91.81 346 PHE A O 1
ATOM 2649 N N . ALA A 1 347 ? 4.964 8.075 -3.476 1.00 92.12 347 ALA A N 1
ATOM 2650 C CA . ALA A 1 347 ? 5.390 7.161 -4.524 1.00 92.12 347 ALA A CA 1
ATOM 2651 C C . ALA A 1 347 ? 6.759 7.575 -5.071 1.00 92.12 347 ALA A C 1
ATOM 2653 O O . ALA A 1 347 ? 6.945 8.684 -5.563 1.00 92.12 347 ALA A O 1
ATOM 2654 N N . GLY A 1 348 ? 7.717 6.657 -5.007 1.00 91.69 348 GLY A N 1
ATOM 2655 C CA . GLY A 1 348 ? 8.983 6.731 -5.717 1.00 91.69 348 GLY A CA 1
ATOM 2656 C C . GLY A 1 348 ? 8.878 6.076 -7.092 1.00 91.69 348 GLY A C 1
ATOM 2657 O O . GLY A 1 348 ? 8.276 5.008 -7.219 1.00 91.69 348 GLY A O 1
ATOM 2658 N N . ASN A 1 349 ? 9.502 6.698 -8.097 1.00 91.25 349 ASN A N 1
ATOM 2659 C CA . ASN A 1 349 ? 9.415 6.314 -9.510 1.00 91.25 349 ASN A CA 1
ATOM 2660 C C . ASN A 1 349 ? 7.966 6.268 -10.038 1.00 91.25 349 ASN A C 1
ATOM 2662 O O . ASN A 1 349 ? 7.437 5.214 -10.405 1.00 91.25 349 ASN A O 1
ATOM 2666 N N . SER A 1 350 ? 7.329 7.437 -10.048 1.00 89.50 350 SER A N 1
ATOM 2667 C CA . SER A 1 350 ? 6.106 7.738 -10.793 1.00 89.50 350 SER A CA 1
ATOM 2668 C C . SER A 1 350 ? 6.143 9.209 -11.211 1.00 89.50 350 SER A C 1
ATOM 2670 O O . SER A 1 350 ? 6.758 10.018 -10.515 1.00 89.50 350 SER A O 1
ATOM 2672 N N . SER A 1 351 ? 5.489 9.550 -12.323 1.00 87.19 351 SER A N 1
ATOM 2673 C CA . SER A 1 351 ? 5.290 10.939 -12.748 1.00 87.19 351 SER A CA 1
ATOM 2674 C C . SER A 1 351 ? 4.646 11.779 -11.644 1.00 87.19 351 SER A C 1
ATOM 2676 O O . SER A 1 351 ? 3.746 11.301 -10.951 1.00 87.19 351 SER A O 1
ATOM 2678 N N . CYS A 1 352 ? 5.099 13.026 -11.505 1.00 84.25 352 CYS A N 1
ATOM 2679 C CA . CYS A 1 352 ? 4.568 13.983 -10.532 1.00 84.25 352 CYS A CA 1
ATOM 2680 C C . CYS A 1 352 ? 3.426 14.859 -11.076 1.00 84.25 352 CYS A C 1
ATOM 2682 O O . CYS A 1 352 ? 2.803 15.568 -10.297 1.00 84.25 352 CYS A O 1
ATOM 2684 N N . SER A 1 353 ? 3.229 14.929 -12.399 1.00 79.94 353 SER A N 1
ATOM 2685 C CA . SER A 1 353 ? 2.326 15.906 -13.040 1.00 79.94 353 SER A CA 1
ATOM 2686 C C . SER A 1 353 ? 1.089 15.281 -13.684 1.00 79.94 353 SER A C 1
ATOM 2688 O O . SER A 1 353 ? 0.374 15.963 -14.424 1.00 79.94 353 SER A O 1
ATOM 2690 N N . ILE A 1 354 ? 0.860 13.986 -13.457 1.00 85.94 354 ILE A N 1
ATOM 2691 C CA . ILE A 1 354 ? -0.253 13.246 -14.048 1.00 85.94 354 ILE A CA 1
ATOM 2692 C C . ILE A 1 354 ? -1.203 12.794 -12.942 1.00 85.94 354 ILE A C 1
ATOM 2694 O O . ILE A 1 354 ? -0.913 11.859 -12.201 1.00 85.94 354 ILE A O 1
ATOM 2698 N N . ASP A 1 355 ? -2.368 13.437 -12.900 1.00 85.00 355 ASP A N 1
ATOM 2699 C CA . ASP A 1 355 ? -3.424 13.187 -11.916 1.00 85.00 355 ASP A CA 1
ATOM 2700 C C . ASP A 1 355 ? -4.609 12.433 -12.545 1.00 85.00 355 ASP A C 1
ATOM 2702 O O . ASP A 1 355 ? -5.767 12.821 -12.397 1.00 85.00 355 ASP A O 1
ATOM 2706 N N . ASP A 1 356 ? -4.337 11.370 -13.308 1.00 89.75 356 ASP A N 1
ATOM 2707 C CA . ASP A 1 356 ? -5.364 10.578 -14.010 1.00 89.75 356 ASP A CA 1
ATOM 2708 C C . ASP A 1 356 ? -5.864 9.363 -13.200 1.00 89.75 356 ASP A C 1
ATOM 2710 O O . ASP A 1 356 ? -6.645 8.543 -13.692 1.00 89.75 356 ASP A O 1
ATOM 2714 N N . GLY A 1 357 ? -5.425 9.252 -11.942 1.00 90.88 357 GLY A N 1
ATOM 2715 C CA . GLY A 1 357 ? -5.777 8.160 -11.038 1.00 90.88 357 GLY A CA 1
ATOM 2716 C C . GLY A 1 357 ? -4.945 6.887 -11.220 1.00 90.88 357 GLY A C 1
ATOM 2717 O O . GLY A 1 357 ? -5.315 5.852 -10.653 1.00 90.88 357 GLY A O 1
ATOM 2718 N N . PHE A 1 358 ? -3.832 6.956 -11.957 1.00 93.94 358 PHE A N 1
ATOM 2719 C CA . PHE A 1 358 ? -2.869 5.872 -12.120 1.00 93.94 358 PHE A CA 1
ATOM 2720 C C . PHE A 1 358 ? -1.434 6.321 -11.821 1.00 93.94 358 PHE A C 1
ATOM 2722 O O . PHE A 1 358 ? -1.071 7.485 -11.940 1.00 93.94 358 PHE A O 1
ATOM 2729 N N . TYR A 1 359 ? -0.587 5.370 -11.431 1.00 93.69 359 TYR A N 1
ATOM 2730 C CA . TYR A 1 359 ? 0.855 5.572 -11.425 1.00 93.69 359 TYR A CA 1
ATOM 2731 C C . TYR A 1 359 ? 1.418 5.469 -12.843 1.00 93.69 359 TYR A C 1
ATOM 2733 O O . TYR A 1 359 ? 1.029 4.585 -13.618 1.00 93.69 359 TYR A O 1
ATOM 2741 N N . HIS A 1 360 ? 2.406 6.323 -13.116 1.00 91.19 360 HIS A N 1
ATOM 2742 C CA . HIS A 1 360 ? 3.126 6.440 -14.386 1.00 91.19 360 HIS A CA 1
ATOM 2743 C C . HIS A 1 360 ? 4.631 6.260 -14.152 1.00 91.19 360 HIS A C 1
ATOM 2745 O O . HIS A 1 360 ? 5.365 7.245 -14.047 1.00 91.19 360 HIS A O 1
ATOM 2751 N N . PRO A 1 361 ? 5.105 5.015 -13.990 1.00 90.06 361 PRO A N 1
ATOM 2752 C CA . PRO A 1 361 ? 6.512 4.732 -13.747 1.00 90.06 361 PRO A CA 1
ATOM 2753 C C . PRO A 1 361 ? 7.372 5.111 -14.943 1.00 90.06 361 PRO A C 1
ATOM 2755 O O . PRO A 1 361 ? 6.966 4.945 -16.094 1.00 90.06 361 PRO A O 1
ATOM 2758 N N . GLN A 1 362 ? 8.600 5.533 -14.665 1.00 82.19 362 GLN A N 1
ATOM 2759 C CA . GLN A 1 362 ? 9.590 5.785 -15.698 1.00 82.19 362 GLN A CA 1
ATOM 2760 C C . GLN A 1 362 ? 10.571 4.624 -15.808 1.00 82.19 362 GLN A C 1
ATOM 2762 O O . GLN A 1 362 ? 10.836 3.880 -14.859 1.00 82.19 362 GLN A O 1
ATOM 2767 N N . PHE A 1 363 ? 11.127 4.485 -17.006 1.00 82.62 363 PHE A N 1
ATOM 2768 C CA . PHE A 1 363 ? 12.188 3.543 -17.317 1.00 82.62 363 PHE A CA 1
ATOM 2769 C C . PHE A 1 363 ? 13.274 4.348 -18.028 1.00 82.62 363 PHE A C 1
ATOM 2771 O O . PHE A 1 363 ? 12.985 4.977 -19.039 1.00 82.62 363 PHE A O 1
ATOM 2778 N N . GLU A 1 364 ? 14.511 4.335 -17.529 1.00 71.94 364 GLU A N 1
ATOM 2779 C CA . GLU A 1 364 ? 15.590 5.256 -17.952 1.00 71.94 364 GLU A CA 1
ATOM 2780 C C . GLU A 1 364 ? 15.824 5.344 -19.473 1.00 71.94 364 GLU A C 1
ATOM 2782 O O . GLU A 1 364 ? 16.322 6.345 -19.980 1.00 71.94 364 GLU A O 1
ATOM 2787 N N . GLN A 1 365 ? 15.474 4.292 -20.214 1.00 67.19 365 GLN A N 1
ATOM 2788 C CA . GLN A 1 365 ? 15.729 4.162 -21.651 1.00 67.19 365 GLN A CA 1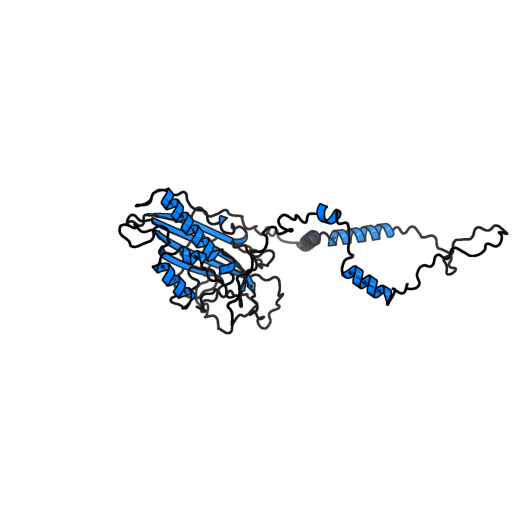
ATOM 2789 C C . GLN A 1 365 ? 14.475 4.301 -22.519 1.00 67.19 365 GLN A C 1
ATOM 2791 O O . GLN A 1 365 ? 14.545 4.136 -23.741 1.00 67.19 365 GLN A O 1
ATOM 2796 N N . LEU A 1 366 ? 13.320 4.552 -21.908 1.00 68.31 366 LEU A N 1
ATOM 2797 C CA . LEU A 1 366 ? 12.036 4.579 -22.591 1.00 68.31 366 LEU A CA 1
ATOM 2798 C C . LEU A 1 366 ? 11.299 5.867 -22.241 1.00 68.31 366 LEU A C 1
ATOM 2800 O O . LEU A 1 366 ? 11.215 6.262 -21.082 1.00 68.31 366 LEU A O 1
ATOM 2804 N N . ALA A 1 367 ? 10.752 6.510 -23.266 1.00 64.44 367 ALA A N 1
ATOM 2805 C CA . ALA A 1 367 ? 9.811 7.602 -23.096 1.00 64.44 367 ALA A CA 1
ATOM 2806 C C . ALA A 1 367 ? 8.382 7.055 -23.124 1.00 64.44 367 ALA A C 1
ATOM 2808 O O . ALA A 1 367 ? 8.062 6.147 -23.902 1.00 64.44 367 ALA A O 1
ATOM 2809 N N . PHE A 1 368 ? 7.531 7.658 -22.298 1.00 65.38 368 PHE A N 1
ATOM 2810 C CA . PHE A 1 368 ? 6.116 7.338 -22.166 1.00 65.38 368 PHE A CA 1
ATOM 2811 C C . PHE A 1 368 ? 5.310 8.628 -22.229 1.00 65.38 368 PHE A C 1
ATOM 2813 O O . PHE A 1 368 ? 5.643 9.607 -21.567 1.00 65.38 368 PHE A O 1
ATOM 2820 N N . GLY A 1 369 ? 4.259 8.631 -23.046 1.00 54.50 369 GLY A N 1
ATOM 2821 C CA . GLY A 1 369 ? 3.414 9.808 -23.231 1.00 54.50 369 GLY A CA 1
ATOM 2822 C C . GLY A 1 369 ? 4.120 11.004 -23.889 1.00 54.50 369 GLY A C 1
ATOM 2823 O O . GLY A 1 369 ? 5.287 10.965 -24.269 1.00 54.50 369 GLY A O 1
ATOM 2824 N N . SER A 1 370 ? 3.353 12.075 -24.099 1.00 48.00 370 SER A N 1
ATOM 2825 C CA . SER A 1 370 ? 3.816 13.341 -24.699 1.00 48.00 370 SER A CA 1
ATOM 2826 C C . SER A 1 370 ? 3.892 14.483 -23.683 1.00 48.00 370 SER A C 1
ATOM 2828 O O . SER A 1 370 ? 4.191 15.616 -24.061 1.00 48.00 370 SER A O 1
ATOM 2830 N N . SER A 1 371 ? 3.582 14.205 -22.414 1.00 54.88 371 SER A N 1
ATOM 2831 C CA . SER A 1 371 ? 3.569 15.208 -21.355 1.00 54.88 371 SER A CA 1
ATOM 2832 C C . SER A 1 371 ? 4.985 15.391 -20.814 1.00 54.88 371 SER A C 1
ATOM 2834 O O . SER A 1 371 ? 5.598 14.409 -20.399 1.00 54.88 371 SER A O 1
ATOM 2836 N N . PRO A 1 372 ? 5.534 16.616 -20.828 1.00 58.34 372 PRO A N 1
ATOM 2837 C CA . PRO A 1 372 ? 6.816 16.867 -20.197 1.00 58.34 372 PRO A CA 1
ATOM 2838 C C . PRO A 1 372 ? 6.687 16.645 -18.690 1.00 58.34 372 PRO A C 1
ATOM 2840 O O . PRO A 1 372 ? 5.797 17.200 -18.041 1.00 58.34 372 PRO A O 1
ATOM 2843 N N . GLU A 1 373 ? 7.596 15.847 -18.140 1.00 67.81 373 GLU A N 1
ATOM 2844 C CA . GLU A 1 373 ? 7.791 15.769 -16.698 1.00 67.81 373 GLU A CA 1
ATOM 2845 C C . GLU A 1 373 ? 8.105 17.164 -16.149 1.00 67.81 373 GLU A C 1
ATOM 2847 O O . GLU A 1 373 ? 8.836 17.935 -16.791 1.00 67.81 373 GLU A O 1
ATOM 2852 N N . PRO A 1 374 ? 7.562 17.525 -14.976 1.00 66.06 374 PRO A N 1
ATOM 2853 C CA . PRO A 1 374 ? 7.896 18.790 -14.362 1.00 66.06 374 PRO A CA 1
ATOM 2854 C C . PRO A 1 374 ? 9.386 18.791 -14.017 1.00 66.06 374 PRO A C 1
ATOM 2856 O O . PRO A 1 374 ? 10.017 17.750 -13.821 1.00 66.06 374 PRO A O 1
ATOM 2859 N N . SER A 1 375 ? 9.972 19.983 -13.936 1.00 71.56 375 SER A N 1
ATOM 2860 C CA . SER A 1 375 ? 11.352 20.100 -13.475 1.00 71.56 375 SER A CA 1
ATOM 2861 C C . SER A 1 375 ? 11.472 19.507 -12.070 1.00 71.56 375 SER A C 1
ATOM 2863 O O . SER A 1 375 ? 10.787 19.952 -11.151 1.00 71.56 375 SER A O 1
ATOM 2865 N N . GLN A 1 376 ? 12.351 18.518 -11.914 1.00 79.12 376 GLN A N 1
ATOM 2866 C CA . GLN A 1 376 ? 12.628 17.843 -10.646 1.00 79.12 376 GLN A CA 1
ATOM 2867 C C . GLN A 1 376 ? 13.515 18.741 -9.772 1.00 79.12 376 GLN A C 1
ATOM 2869 O O . GLN A 1 376 ? 14.721 18.539 -9.647 1.00 79.12 376 GLN A O 1
ATOM 2874 N N . THR A 1 377 ? 12.927 19.815 -9.248 1.00 78.31 377 THR A N 1
ATOM 2875 C CA . THR A 1 377 ? 13.611 20.819 -8.417 1.00 78.31 377 THR A CA 1
ATOM 2876 C C . THR A 1 377 ? 13.566 20.482 -6.929 1.00 78.31 377 THR A C 1
ATOM 2878 O O . THR A 1 377 ? 14.265 21.112 -6.133 1.00 78.31 377 THR A O 1
ATOM 2881 N N . GLY A 1 378 ? 12.757 19.491 -6.548 1.00 79.25 378 GLY A N 1
ATOM 2882 C CA . GLY A 1 378 ? 12.699 18.946 -5.202 1.00 79.25 378 GLY A CA 1
ATOM 2883 C C . GLY A 1 378 ? 13.937 18.121 -4.837 1.00 79.25 378 GLY A C 1
ATOM 2884 O O . GLY A 1 378 ? 14.730 17.732 -5.699 1.00 79.25 378 GLY A O 1
ATOM 2885 N N . PRO A 1 379 ? 14.123 17.827 -3.543 1.00 83.00 379 PRO A N 1
ATOM 2886 C CA . PRO A 1 379 ? 15.283 17.086 -3.070 1.00 83.00 379 PRO A CA 1
ATOM 2887 C C . PRO A 1 379 ? 15.250 15.617 -3.497 1.00 83.00 379 PRO A C 1
ATOM 2889 O O . PRO A 1 379 ? 14.188 15.013 -3.652 1.00 83.00 379 PRO A O 1
ATOM 2892 N N . THR A 1 380 ? 16.435 15.018 -3.611 1.00 89.44 380 THR A N 1
ATOM 2893 C CA . THR A 1 380 ? 16.574 13.569 -3.768 1.00 89.44 380 THR A CA 1
ATOM 2894 C C . THR A 1 380 ? 16.151 12.856 -2.482 1.00 89.44 380 THR A C 1
ATOM 2896 O O . THR A 1 380 ? 16.701 13.133 -1.416 1.00 89.44 380 THR A O 1
ATOM 2899 N N . THR A 1 381 ? 15.205 11.923 -2.578 1.00 90.81 381 THR A N 1
ATOM 2900 C CA . THR A 1 381 ? 14.688 11.135 -1.445 1.00 90.81 381 THR A CA 1
ATOM 2901 C C . THR A 1 381 ? 14.987 9.649 -1.641 1.00 90.81 381 THR A C 1
ATOM 2903 O O . THR A 1 381 ? 14.906 9.136 -2.752 1.00 90.81 381 THR A O 1
ATOM 2906 N N . ASP A 1 382 ? 15.341 8.933 -0.575 1.00 93.19 382 ASP A N 1
ATOM 2907 C CA . ASP A 1 382 ? 15.399 7.469 -0.606 1.00 93.19 382 ASP A CA 1
ATOM 2908 C C . ASP A 1 382 ? 14.001 6.895 -0.346 1.00 93.19 382 ASP A C 1
ATOM 2910 O O . ASP A 1 382 ? 13.513 7.000 0.780 1.00 93.19 382 ASP A O 1
ATOM 2914 N N . PRO A 1 383 ? 13.335 6.283 -1.341 1.00 93.75 383 PR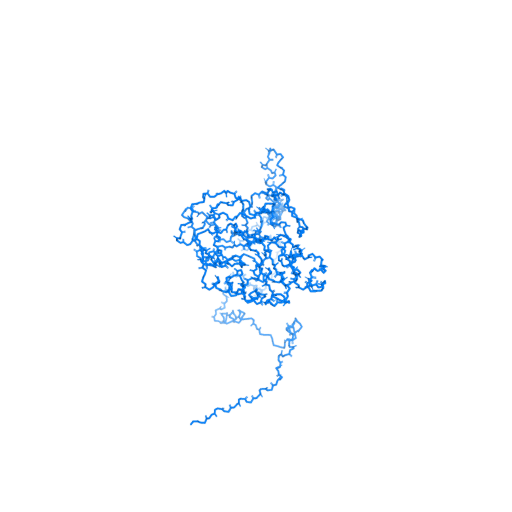O A N 1
ATOM 2915 C CA . PRO A 1 383 ? 11.967 5.807 -1.167 1.00 93.75 383 PRO A CA 1
ATOM 2916 C C . PRO A 1 383 ? 11.871 4.579 -0.244 1.00 93.75 383 PRO A C 1
ATOM 2918 O O . PRO A 1 383 ? 10.769 4.190 0.143 1.00 93.75 383 PRO A O 1
ATOM 2921 N N . TYR A 1 384 ? 13.005 3.968 0.122 1.00 94.81 384 TYR A N 1
ATOM 2922 C CA . TYR A 1 384 ? 13.078 2.873 1.090 1.00 94.81 384 TYR A CA 1
ATOM 2923 C C . TYR A 1 384 ? 13.326 3.355 2.529 1.00 94.81 384 TYR A C 1
ATOM 2925 O O . TYR A 1 384 ? 13.255 2.541 3.453 1.00 94.81 384 TYR A O 1
ATOM 2933 N N . ASP A 1 385 ? 13.619 4.643 2.746 1.00 94.31 385 ASP A N 1
ATOM 2934 C CA . ASP A 1 385 ? 13.788 5.199 4.089 1.00 94.31 385 ASP A CA 1
ATOM 2935 C C . ASP A 1 385 ? 12.427 5.449 4.754 1.00 94.31 385 ASP A C 1
ATOM 2937 O O . ASP A 1 385 ? 11.615 6.265 4.314 1.00 94.31 385 ASP A O 1
ATOM 2941 N N . ARG A 1 386 ? 12.193 4.725 5.851 1.00 93.31 386 ARG A N 1
ATOM 2942 C CA . ARG A 1 386 ? 10.975 4.798 6.669 1.00 93.31 386 ARG A CA 1
ATOM 2943 C C . ARG A 1 386 ? 11.234 5.313 8.087 1.00 93.31 386 ARG A C 1
ATOM 2945 O O . ARG A 1 386 ? 10.386 5.193 8.968 1.00 93.31 386 ARG A O 1
ATOM 2952 N N . SER A 1 387 ? 12.423 5.860 8.337 1.00 93.50 387 SER A N 1
ATOM 2953 C CA . SER A 1 387 ? 12.778 6.410 9.648 1.00 93.50 387 SER A CA 1
ATOM 2954 C C . SER A 1 387 ? 12.142 7.783 9.900 1.00 93.50 387 SER A C 1
ATOM 2956 O O . SER A 1 387 ? 11.696 8.079 11.014 1.00 93.50 387 SER A O 1
ATOM 2958 N N . GLY A 1 388 ? 12.029 8.598 8.849 1.00 90.81 388 GLY A N 1
ATOM 2959 C CA . GLY A 1 388 ? 11.360 9.899 8.853 1.00 90.81 388 GLY A CA 1
ATOM 2960 C C . GLY A 1 388 ? 9.862 9.832 8.536 1.00 90.81 388 GLY A C 1
ATOM 2961 O O . GLY A 1 388 ? 9.330 8.783 8.178 1.00 90.81 388 GLY A O 1
ATOM 2962 N N . ALA A 1 389 ? 9.181 10.970 8.671 1.00 90.00 389 ALA A N 1
ATOM 2963 C CA . ALA A 1 389 ? 7.810 11.142 8.189 1.00 90.00 389 ALA A CA 1
ATOM 2964 C C . ALA A 1 389 ? 7.770 11.233 6.654 1.00 90.00 389 ALA A C 1
ATOM 2966 O O . ALA A 1 389 ? 8.760 11.630 6.028 1.00 90.00 389 ALA A O 1
ATOM 2967 N N . ILE A 1 390 ? 6.623 10.909 6.057 1.00 89.56 390 ILE A N 1
ATOM 2968 C CA . ILE A 1 390 ? 6.369 11.203 4.643 1.00 89.56 390 ILE A CA 1
ATOM 2969 C C . ILE A 1 390 ? 6.450 12.720 4.404 1.00 89.56 390 ILE A C 1
ATOM 2971 O O . ILE A 1 390 ? 5.919 13.523 5.170 1.00 89.56 390 ILE A O 1
ATOM 2975 N N . ARG A 1 391 ? 7.128 13.120 3.323 1.00 81.00 391 ARG A N 1
ATOM 2976 C CA . ARG A 1 391 ? 7.137 14.513 2.860 1.00 81.00 391 ARG A CA 1
ATOM 2977 C C . ARG A 1 391 ? 5.848 14.814 2.101 1.00 81.00 391 ARG A C 1
ATOM 2979 O O . ARG A 1 391 ? 5.503 14.083 1.181 1.00 81.00 391 ARG A O 1
ATOM 2986 N N . THR A 1 392 ? 5.194 15.919 2.447 1.00 75.31 392 THR A N 1
ATOM 2987 C CA . THR A 1 392 ? 3.903 16.342 1.874 1.00 75.31 392 THR A CA 1
ATOM 2988 C C . THR A 1 392 ? 3.962 17.753 1.276 1.00 75.31 392 THR A C 1
ATOM 2990 O O . THR A 1 392 ? 2.953 18.447 1.217 1.00 75.31 392 THR A O 1
ATOM 2993 N N . ASP A 1 393 ? 5.149 18.228 0.887 1.00 75.25 393 ASP A N 1
ATOM 2994 C CA . ASP A 1 393 ? 5.348 19.583 0.348 1.00 75.25 393 ASP A CA 1
ATOM 2995 C C . ASP A 1 393 ? 4.921 19.732 -1.122 1.00 75.25 393 ASP A C 1
ATOM 2997 O O . ASP A 1 393 ? 4.930 20.843 -1.649 1.00 75.25 393 ASP A O 1
ATOM 3001 N N . GLY A 1 394 ? 4.544 18.629 -1.779 1.00 73.56 394 GLY A N 1
ATOM 3002 C CA . GLY A 1 394 ? 4.067 18.610 -3.165 1.00 73.56 394 GLY A CA 1
ATOM 3003 C C . GLY A 1 394 ? 5.145 18.947 -4.199 1.00 73.56 394 GLY A C 1
ATOM 3004 O O . GLY A 1 394 ? 4.837 19.121 -5.376 1.00 73.56 394 GLY A O 1
ATOM 3005 N N . VAL A 1 395 ? 6.414 19.060 -3.790 1.00 81.88 395 VAL A N 1
ATOM 3006 C CA . VAL A 1 395 ? 7.504 19.408 -4.704 1.00 81.88 395 VAL A CA 1
ATOM 3007 C C . VAL A 1 395 ? 8.011 18.145 -5.390 1.00 81.88 395 VAL A C 1
ATOM 3009 O O . VAL A 1 395 ? 8.514 17.231 -4.738 1.00 81.88 395 VAL A O 1
ATOM 3012 N N . CYS A 1 396 ? 7.944 18.115 -6.721 1.00 86.00 396 CYS A N 1
ATOM 3013 C CA . CYS A 1 396 ? 8.492 17.005 -7.494 1.00 86.00 396 CYS A CA 1
ATOM 3014 C C . CYS A 1 396 ? 10.019 16.931 -7.346 1.00 86.00 396 CYS A C 1
ATOM 3016 O O . CYS A 1 396 ? 10.743 17.844 -7.756 1.00 86.00 396 CYS A O 1
ATOM 3018 N N . GLY A 1 397 ? 10.504 15.846 -6.746 1.00 86.38 397 GLY A N 1
ATOM 3019 C CA . GLY A 1 397 ? 11.924 15.576 -6.531 1.00 86.38 397 GLY A CA 1
ATOM 3020 C C . GLY A 1 397 ? 12.443 14.388 -7.337 1.00 86.38 397 GLY A C 1
ATOM 3021 O O . GLY A 1 397 ? 11.789 13.881 -8.244 1.00 86.38 397 GLY A O 1
ATOM 3022 N N . THR A 1 398 ? 13.639 13.932 -6.974 1.00 86.75 398 THR A N 1
ATOM 3023 C CA . THR A 1 398 ? 14.249 12.703 -7.505 1.00 86.75 398 THR A CA 1
ATOM 3024 C C . THR A 1 398 ? 14.233 11.606 -6.451 1.00 86.75 398 THR A C 1
ATOM 3026 O O . THR A 1 398 ? 14.213 11.887 -5.252 1.00 86.75 398 THR A O 1
ATOM 3029 N N . VAL A 1 399 ? 14.288 10.344 -6.874 1.00 88.44 399 VAL A N 1
ATOM 3030 C CA . VAL A 1 399 ? 14.570 9.227 -5.964 1.00 88.44 399 VAL A CA 1
ATOM 3031 C C . VAL A 1 399 ? 16.023 8.787 -6.096 1.00 88.44 399 VAL A C 1
ATOM 3033 O O . VAL A 1 399 ? 16.559 8.754 -7.198 1.00 88.44 399 VAL A O 1
ATOM 3036 N N . SER A 1 400 ? 16.679 8.469 -4.978 1.00 87.44 400 SER A N 1
ATOM 3037 C CA . SER A 1 400 ? 18.094 8.056 -4.975 1.00 87.44 400 SER A CA 1
ATOM 3038 C C . SER A 1 400 ? 18.309 6.622 -5.458 1.00 87.44 400 SER A C 1
ATOM 3040 O O . SER A 1 400 ? 19.420 6.263 -5.841 1.00 87.44 400 SER A O 1
ATOM 3042 N N . ARG A 1 401 ? 17.256 5.803 -5.398 1.00 86.81 401 ARG A N 1
ATOM 3043 C CA . ARG A 1 401 ? 17.203 4.415 -5.859 1.00 86.81 401 ARG A CA 1
ATOM 3044 C C . ARG A 1 401 ? 15.746 4.018 -6.049 1.00 86.81 401 ARG A C 1
ATOM 3046 O O . ARG A 1 401 ? 14.908 4.405 -5.239 1.00 86.81 401 ARG A O 1
ATOM 3053 N N . SER A 1 402 ? 15.444 3.238 -7.080 1.00 75.38 402 SER A N 1
ATOM 3054 C CA . SER A 1 402 ? 14.104 2.688 -7.314 1.00 75.38 402 SER A CA 1
ATOM 3055 C C . SER A 1 402 ? 14.178 1.205 -7.536 1.00 75.38 402 SER A C 1
ATOM 3057 O O . SER A 1 402 ? 14.908 0.754 -8.446 1.00 75.38 402 SER A O 1
#

pLDDT: mean 81.37, std 16.99, range [39.53, 98.81]